Protein AF-0000000080208044 (afdb_homodimer)

Radius of gyration: 37.33 Å; Cα contacts (8 Å, |Δi|>4): 589; chains: 2; bounding box: 78×146×101 Å

Solvent-accessible surface area (backbone atoms only — not comparable to full-atom values): 28536 Å² total; per-residue (Å²): 127,91,90,76,92,88,78,100,81,80,89,82,85,86,73,91,70,80,71,90,74,77,82,79,7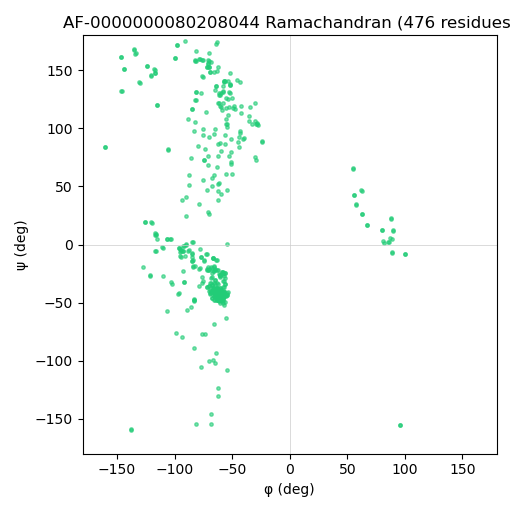9,80,80,80,80,76,83,72,81,69,89,71,79,73,90,68,73,72,93,69,84,81,89,84,73,87,77,77,83,82,80,83,77,72,80,75,75,73,63,77,68,68,78,68,69,75,78,79,72,73,32,39,38,27,63,72,49,54,70,67,41,51,52,47,44,47,53,48,19,61,75,37,55,35,63,48,46,42,55,39,12,42,24,31,53,52,30,76,63,56,57,36,23,56,46,61,54,91,69,62,44,51,21,26,8,44,72,37,38,37,44,70,56,24,43,76,71,75,51,36,37,70,57,45,36,70,39,52,49,61,61,45,46,55,53,52,45,58,67,47,52,86,49,47,81,52,31,86,43,57,62,21,53,46,20,57,70,57,31,52,89,52,43,74,57,56,56,78,39,73,75,28,42,67,84,32,52,57,21,64,78,42,39,32,52,26,81,78,70,73,54,46,31,25,45,45,45,74,37,43,65,36,52,48,37,33,58,54,16,56,32,79,92,24,30,50,134,84,78,79,86,77,80,87,72,74,84,78,78,82,69,85,91,86,69,90,72,78,76,80,79,79,78,78,82,78,82,76,78,74,86,68,71,90,68,77,70,93,78,73,87,88,80,78,86,70,81,82,73,79,77,78,76,72,79,72,77,74,64,78,67,72,79,69,72,75,78,79,71,74,32,38,39,26,64,73,48,52,72,68,41,51,53,47,44,48,54,48,18,60,75,37,54,36,63,49,46,42,56,38,13,43,22,32,53,54,31,73,63,58,57,36,22,53,45,60,55,91,70,63,45,52,20,25,10,43,70,37,38,39,42,70,54,25,43,77,72,75,51,37,37,70,59,45,36,70,38,53,48,61,62,45,46,57,55,52,46,60,68,47,52,88,49,46,81,52,30,88,43,58,61,22,52,45,20,57,72,58,30,51,88,52,44,75,56,56,56,77,39,74,76,31,42,65,83,33,52,57,21,63,77,43,40,34,52,27,79,78,71,74,54,46,30,25,46,46,46,74,38,43,64,37,52,48,37,33,57,54,17,58,32,78,92,25,30,52

InterPro domains:
  IPR008258 Transglycosylase SLT domain 1 [PF01464] (97-146)
  IPR023346 Lysozyme-like domain superfamily [SSF53955] (71-187)

Foldseek 3Di:
DDDDPDDPDDDPDDPDPDDDPPDPPDDPDPDPPCPDDDDPDDDDDDDDDDDDDDDDPPPPPPPPPPPPPPPQDKEQLSVLDDSLQVVLLVVLCVQLVHDSNLLVLQQCVQQVNNQQQQRADPPPQLQGGRNRQGQVRQVVLVHGRVVSNVDGSSVNVVVVSVLCVVVGPQQHDSLQVNCSSVPNVCGPPDQAAFDDFAPDPVCVVVVVLVVVNPRTAGSVSVCVSSVVSSVNSCDPVRID/DPDDPDDPPDDPDPDDDDDDPPDPPDDPDPDPPDPPDDPDDDDDDDDDDDPDPPPPPPVPPPPPPPPPPPPQDKEQLSVLDDSLQVVLLVVLCVQLVHDSNLLVLQQCVQQVNNQQQQRADPPPQLQGGRNRQGQVRQVVLVHGRVVSNVDGSSVNVVVVSVLCVVVRPQQHDSLQVNCSSVPNVCGPPDQAAFDDFAPDPVCVVVVVLVVVNPRTAGSVSVCVSSVVSSVNSCDPVRID

Sequence (480 aa):
MFPQLGYVVKKVSKRLYKFVKFKKRQPLKAVLFSFTSMLKGRQQRLIKKLPFYPQRSHRCIFSPEPFQEPSEHVLAWGQRVSPAFKSKVVEICSELEINPNHLMACMAFETAETFSPSIRNGSGSGATGLIQFMPATAKNLGTSTKHLAMMSAVEQLDYVKAYFWPYRHRMSSLEDVYMAILYPAAIGKSPSHVLFKQGSIAYRQNAGIDRHSKGNITLSDVSYKVRQKLAKGLQPNFMGMFPQLGYVVKKVSKRLYKFVKFKKRQPLKAVLFSFTSMLKGRQQRLIKKLPFYPQRSHRCIFSPEPFQEPSEHVLAWGQRVSPAFKSKVVEICSELEINPNHLMACMAFETAETFSPSIRNGSGSGATGLIQFMPATAKNLGTSTKHLAMMSAVEQLDYVKAYFWPYRHRMSSLEDVYMAILYPAAIGKSPSHVLFKQGSIAYRQNAGIDRHSKGNITLSDVSYKVRQKLAKGLQPNFMG

Organism: Vibrio parahaemolyticus (NCBI:txid670)

Secondary structure (DSSP, 8-state):
---------------------------------------------------------------------------TTGGGS-HHHHHHHHHHHHHHT--HHHHHHHHHHHTTT---TT-B-TTSS--BTTTTB-HHHHHHTTS-HHHHHHS-HHHHHHHHHHHHGGGTT---SHHHHHHHHH-GGGTT--TT-EEEETTSHHHHHTGGG-TT--SEEEHHHHHHHHHHHHHHHTSTTT--/---------------------------------------------------------------------------TTGGGS-HHHHHHHHHHHHHHT--HHHHHHHHHHHTTT---TT-B-TTSS--BTTTTB-HHHHHHTTS-HHHHHHS-HHHHHHHHHHHHGGGTT---SHHHHHHHHH-GGGTT--TT-EEEETTSHHHHHTGGG-TT--SEEEHHHHHHHHHHHHHHHTSTTT--

Structure (mmCIF, N/CA/C/O backbone):
data_AF-0000000080208044-model_v1
#
loop_
_entity.id
_entity.type
_entity.pdbx_description
1 polymer 'Transglycosylase SLT domain-containing protein'
#
loop_
_atom_site.group_PDB
_atom_site.id
_atom_site.type_symbol
_atom_site.label_atom_id
_atom_site.label_alt_id
_atom_site.label_comp_id
_atom_site.label_asym_id
_atom_site.label_entity_id
_atom_site.label_seq_id
_atom_site.pdbx_PDB_ins_code
_atom_site.Cartn_x
_atom_site.Cartn_y
_atom_site.Cartn_z
_atom_site.occupancy
_atom_site.B_iso_or_equiv
_atom_site.auth_seq_id
_atom_site.auth_comp_id
_atom_site.auth_asym_id
_atom_site.auth_atom_id
_atom_site.pdbx_PDB_model_num
ATOM 1 N N . MET A 1 1 ? -9.844 4.105 -52.156 1 18.28 1 MET A N 1
ATOM 2 C CA . MET A 1 1 ? -8.922 3.076 -52.625 1 18.28 1 MET A CA 1
ATOM 3 C C . MET A 1 1 ? -7.672 3.021 -51.75 1 18.28 1 MET A C 1
ATOM 5 O O . MET A 1 1 ? -6.746 2.256 -52.062 1 18.28 1 MET A O 1
ATOM 9 N N . PHE A 1 2 ? -7.066 3.85 -50.812 1 22.62 2 PHE A N 1
ATOM 10 C CA . PHE A 1 2 ? -5.609 3.855 -50.844 1 22.62 2 PHE A CA 1
ATOM 11 C C . PHE A 1 2 ? -5.051 2.518 -50.375 1 22.62 2 PHE A C 1
ATOM 13 O O . PHE A 1 2 ? -5.641 1.857 -49.5 1 22.62 2 PHE A O 1
ATOM 20 N N . PRO A 1 3 ? -3.723 2.055 -50.75 1 19.86 3 PRO A N 1
ATOM 21 C CA . PRO A 1 3 ? -2.916 0.859 -51 1 19.86 3 PRO A CA 1
ATOM 22 C C . PRO A 1 3 ? -2.379 0.225 -49.719 1 19.86 3 PRO A C 1
ATOM 24 O O . PRO A 1 3 ? -2.441 0.837 -48.656 1 19.86 3 PRO A O 1
ATOM 27 N N . GLN A 1 4 ? -1.059 -0.66 -49.75 1 18.59 4 GLN A N 1
ATOM 28 C CA . GLN A 1 4 ? -0.326 -1.906 -49.531 1 18.59 4 GLN A CA 1
ATOM 29 C C . GLN A 1 4 ? 0.737 -1.749 -48.469 1 18.59 4 GLN A C 1
ATOM 31 O O . GLN A 1 4 ? 1.552 -2.65 -48.25 1 18.59 4 GLN A O 1
ATOM 36 N N . LEU A 1 5 ? 1.092 -0.729 -47.625 1 20.19 5 LEU A N 1
ATOM 37 C CA . LEU A 1 5 ? 2.506 -0.633 -47.281 1 20.19 5 LEU A CA 1
ATOM 38 C C . LEU A 1 5 ? 2.994 -1.926 -46.625 1 20.19 5 LEU A C 1
ATOM 40 O O . LEU A 1 5 ? 2.436 -2.377 -45.625 1 20.19 5 LEU A O 1
ATOM 44 N N . GLY A 1 6 ? 4.102 -2.764 -47.125 1 18.61 6 GLY A N 1
ATOM 45 C CA . GLY A 1 6 ? 4.906 -3.969 -47.25 1 18.61 6 GLY A CA 1
ATOM 46 C C . GLY A 1 6 ? 5.668 -4.32 -45.969 1 18.61 6 GLY A C 1
ATOM 47 O O . GLY A 1 6 ? 5.703 -3.535 -45.031 1 18.61 6 GLY A O 1
ATOM 48 N N . TYR A 1 7 ? 7.223 -5.051 -45.906 1 18.08 7 TYR A N 1
ATOM 49 C CA . TYR A 1 7 ? 7.977 -6.293 -45.75 1 18.08 7 TYR A CA 1
ATOM 50 C C . TYR A 1 7 ? 9.023 -6.176 -44.656 1 18.08 7 TYR A C 1
ATOM 52 O O . TYR A 1 7 ? 9.766 -7.125 -44.406 1 18.08 7 TYR A O 1
ATOM 60 N N . VAL A 1 8 ? 9.656 -5.098 -44 1 19.08 8 VAL A N 1
ATOM 61 C CA . VAL A 1 8 ? 11.102 -5.141 -43.812 1 19.08 8 VAL A CA 1
ATOM 62 C C . VAL A 1 8 ? 11.445 -6.125 -42.688 1 19.08 8 VAL A C 1
ATOM 64 O O . VAL A 1 8 ? 11.078 -5.906 -41.531 1 19.08 8 VAL A O 1
ATOM 67 N N . VAL A 1 9 ? 11.797 -7.531 -42.844 1 18.3 9 VAL A N 1
ATOM 68 C CA . VAL A 1 9 ? 12.086 -8.828 -42.25 1 18.3 9 VAL A CA 1
ATOM 69 C C . VAL A 1 9 ? 13.359 -8.734 -41.406 1 18.3 9 VAL A C 1
ATOM 71 O O . VAL A 1 9 ? 13.367 -9.094 -40.219 1 18.3 9 VAL A O 1
ATOM 74 N N . LYS A 1 10 ? 14.773 -9.047 -41.844 1 18.88 10 LYS A N 1
ATOM 75 C CA . LYS A 1 10 ? 15.633 -10.219 -41.719 1 18.88 10 LYS A CA 1
ATOM 76 C C . LYS A 1 10 ? 16.719 -9.992 -40.688 1 18.88 10 LYS A C 1
ATOM 78 O O . LYS A 1 10 ? 17.156 -10.938 -40 1 18.88 10 LYS A O 1
ATOM 83 N N . LYS A 1 11 ? 17.734 -9.016 -40.562 1 19.89 11 LYS A N 1
ATOM 84 C CA . LYS A 1 11 ? 19.172 -9.281 -40.562 1 19.89 11 LYS A CA 1
ATOM 85 C C . LYS A 1 11 ? 19.688 -9.523 -39.156 1 19.89 11 LYS A C 1
ATOM 87 O O . LYS A 1 11 ? 20.016 -8.57 -38.438 1 19.89 11 LYS A O 1
ATOM 92 N N . VAL A 1 12 ? 19.094 -10.258 -38.125 1 18.89 12 VAL A N 1
ATOM 93 C CA . VAL A 1 12 ? 19.641 -10.289 -36.781 1 18.89 12 VAL A CA 1
ATOM 94 C C . VAL A 1 12 ? 20.906 -11.141 -36.75 1 18.89 12 VAL A C 1
ATOM 96 O O . VAL A 1 12 ? 20.859 -12.352 -36.969 1 18.89 12 VAL A O 1
ATOM 99 N N . SER A 1 13 ? 22.219 -10.711 -37.125 1 17.58 13 SER A N 1
ATOM 100 C CA . SER A 1 13 ? 23.516 -11.367 -37.281 1 17.58 13 SER A CA 1
ATOM 101 C C . SER A 1 13 ? 24.016 -11.945 -35.938 1 17.58 13 SER A C 1
ATOM 103 O O . SER A 1 13 ? 23.625 -11.469 -34.875 1 17.58 13 SER A O 1
ATOM 105 N N . LYS A 1 14 ? 24.891 -13.203 -35.875 1 19.66 14 LYS A N 1
ATOM 106 C CA . LYS A 1 14 ? 25.531 -14.359 -35.25 1 19.66 14 LYS A CA 1
ATOM 107 C C . LYS A 1 14 ? 26.75 -13.945 -34.438 1 19.66 14 LYS A C 1
ATOM 109 O O . LYS A 1 14 ? 27.469 -14.789 -33.906 1 19.66 14 LYS A O 1
ATOM 114 N N . ARG A 1 15 ? 27.328 -12.758 -34.281 1 19.28 15 ARG A N 1
ATOM 115 C CA . ARG A 1 15 ? 28.781 -12.703 -34.156 1 19.28 15 ARG A CA 1
ATOM 116 C C . ARG A 1 15 ? 29.203 -13.086 -32.719 1 19.28 15 ARG A C 1
ATOM 118 O O . ARG A 1 15 ? 30.375 -13.398 -32.5 1 19.28 15 ARG A O 1
ATOM 125 N N . LEU A 1 16 ? 28.625 -12.844 -31.5 1 18.73 16 LEU A N 1
ATOM 126 C CA . LEU A 1 16 ? 29.547 -12.492 -30.438 1 18.73 16 LEU A CA 1
ATOM 127 C C . LEU A 1 16 ? 30.078 -13.742 -29.75 1 18.73 16 LEU A C 1
ATOM 129 O O . LEU A 1 16 ? 29.406 -14.336 -28.906 1 18.73 16 LEU A O 1
ATOM 133 N N . TYR A 1 17 ? 30.766 -14.719 -30.375 1 17.59 17 TYR A N 1
ATOM 134 C CA . TYR A 1 17 ? 31.234 -16.016 -29.875 1 17.59 17 TYR A CA 1
ATOM 135 C C . TYR A 1 17 ? 32.312 -15.836 -28.828 1 17.59 17 TYR A C 1
ATOM 137 O O . TYR A 1 17 ? 32.719 -16.797 -28.172 1 17.59 17 TYR A O 1
ATOM 145 N N . LYS A 1 18 ? 33.062 -14.688 -28.812 1 18.62 18 LYS A N 1
ATOM 146 C CA . LYS A 1 18 ? 34.5 -15.023 -28.656 1 18.62 18 LYS A CA 1
ATOM 147 C C . LYS A 1 18 ? 34.75 -15.727 -27.328 1 18.62 18 LYS A C 1
ATOM 149 O O . LYS A 1 18 ? 35.344 -16.812 -27.312 1 18.62 18 LYS A O 1
ATOM 154 N N . PHE A 1 19 ? 35.688 -15.227 -26.375 1 19.45 19 PHE A N 1
ATOM 155 C CA . PHE A 1 19 ? 37.094 -15.555 -26.031 1 19.45 19 PHE A CA 1
ATOM 156 C C . PHE A 1 19 ? 37.156 -16.219 -24.656 1 19.45 19 PHE A C 1
ATOM 158 O O . PHE A 1 19 ? 38.125 -16.875 -24.328 1 19.45 19 PHE A O 1
ATOM 165 N N . VAL A 1 20 ? 36.219 -16 -23.656 1 20.42 20 VAL A N 1
ATOM 166 C CA . VAL A 1 20 ? 36.969 -15.891 -22.406 1 20.42 20 VAL A CA 1
ATOM 167 C C . VAL A 1 20 ? 37.344 -17.281 -21.891 1 20.42 20 VAL A C 1
ATOM 169 O O . VAL A 1 20 ? 36.469 -18.078 -21.578 1 20.42 20 VAL A O 1
ATOM 172 N N . LYS A 1 21 ? 38.438 -17.828 -22.375 1 22.73 21 LYS A N 1
ATOM 173 C CA . LYS A 1 21 ? 39.031 -19.125 -22.078 1 22.73 21 LYS A CA 1
ATOM 174 C C . LYS A 1 21 ? 39.438 -19.219 -20.609 1 22.73 21 LYS A C 1
ATOM 176 O O . LYS A 1 21 ? 40.281 -18.453 -20.141 1 22.73 21 LYS A O 1
ATOM 181 N N . PHE A 1 22 ? 38.469 -19.406 -19.719 1 18.97 22 PHE A N 1
ATOM 182 C CA . PHE A 1 22 ? 38.781 -19.5 -18.297 1 18.97 22 PHE A CA 1
ATOM 183 C C . PHE A 1 22 ? 39.75 -20.656 -18.031 1 18.97 22 PHE A C 1
ATOM 185 O O . PHE A 1 22 ? 39.594 -21.734 -18.625 1 18.97 22 PHE A O 1
ATOM 192 N N . LYS A 1 23 ? 40.938 -20.266 -17.562 1 20.69 23 LYS A N 1
ATOM 193 C CA . LYS A 1 23 ? 42.125 -21.016 -17.172 1 20.69 23 LYS A CA 1
ATOM 194 C C . LYS A 1 23 ? 41.75 -22.094 -16.156 1 20.69 23 LYS A C 1
ATOM 196 O O . LYS A 1 23 ? 41.125 -21.828 -15.141 1 20.69 23 LYS A O 1
ATOM 201 N N . LYS A 1 24 ? 41.938 -23.438 -16.438 1 18.94 24 LYS A N 1
ATOM 202 C CA . LYS A 1 24 ? 41.719 -24.781 -15.914 1 18.94 24 LYS A CA 1
ATOM 203 C C . LYS A 1 24 ? 42.469 -25 -14.609 1 18.94 24 LYS A C 1
ATOM 205 O O . LYS A 1 24 ? 43.688 -25.125 -14.617 1 18.94 24 LYS A O 1
ATOM 210 N N . ARG A 1 25 ? 42.281 -24.109 -13.656 1 23.55 25 ARG A N 1
ATOM 211 C CA . ARG A 1 25 ? 43.188 -24.359 -12.539 1 23.55 25 ARG A CA 1
ATOM 212 C C . ARG A 1 25 ? 43.062 -25.812 -12.062 1 23.55 25 ARG A C 1
ATOM 214 O O . ARG A 1 25 ? 42 -26.422 -12.141 1 23.55 25 ARG A O 1
ATOM 221 N N . GLN A 1 26 ? 44.219 -26.5 -11.688 1 19.8 26 GLN A N 1
ATOM 222 C CA . GLN A 1 26 ? 44.844 -27.797 -11.453 1 19.8 26 GLN A CA 1
ATOM 223 C C . GLN A 1 26 ? 44.188 -28.516 -10.281 1 19.8 26 GLN A C 1
ATOM 225 O O . GLN A 1 26 ? 43.75 -27.875 -9.32 1 19.8 26 GLN A O 1
ATOM 230 N N . PRO A 1 27 ? 43.844 -29.828 -10.398 1 20.45 27 PRO A N 1
ATOM 231 C CA . PRO A 1 27 ? 43.094 -30.922 -9.75 1 20.45 27 PRO A CA 1
ATOM 232 C C . PRO A 1 27 ? 43.719 -31.359 -8.43 1 20.45 27 PRO A C 1
ATOM 234 O O . PRO A 1 27 ? 44.875 -31.797 -8.406 1 20.45 27 PRO A O 1
ATOM 237 N N . LEU A 1 28 ? 43.875 -30.438 -7.473 1 20.84 28 LEU A N 1
ATOM 238 C CA . LEU A 1 28 ? 44.719 -30.953 -6.379 1 20.84 28 LEU A CA 1
ATOM 239 C C . LEU A 1 28 ? 44.219 -32.312 -5.91 1 20.84 28 LEU A C 1
ATOM 241 O O . LEU A 1 28 ? 43 -32.531 -5.773 1 20.84 28 LEU A O 1
ATOM 245 N N . LYS A 1 29 ? 45.062 -33.281 -5.887 1 22.48 29 LYS A N 1
ATOM 246 C CA . LYS A 1 29 ? 45.219 -34.719 -5.699 1 22.48 29 LYS A CA 1
ATOM 247 C C . LYS A 1 29 ? 44.75 -35.156 -4.305 1 22.48 29 LYS A C 1
ATOM 249 O O . LYS A 1 29 ? 45.281 -34.656 -3.303 1 22.48 29 LYS A O 1
ATOM 254 N N . ALA A 1 30 ? 43.469 -35.312 -4.121 1 19.47 30 ALA A N 1
ATOM 255 C CA . ALA A 1 30 ? 42.844 -35.781 -2.877 1 19.47 30 ALA A CA 1
ATOM 256 C C . ALA A 1 30 ? 43.438 -37.125 -2.459 1 19.47 30 ALA A C 1
ATOM 258 O O . ALA A 1 30 ? 43.594 -38.031 -3.289 1 19.47 30 ALA A O 1
ATOM 259 N N . VAL A 1 31 ? 44.219 -37.094 -1.413 1 19.62 31 VAL A N 1
ATOM 260 C CA . VAL A 1 31 ? 44.969 -38.125 -0.691 1 19.62 31 VAL A CA 1
ATOM 261 C C . VAL A 1 31 ? 44 -39.25 -0.29 1 19.62 31 VAL A C 1
ATOM 263 O O . VAL A 1 31 ? 43 -39 0.375 1 19.62 31 VAL A O 1
ATOM 266 N N . LEU A 1 32 ? 43.938 -40.344 -0.937 1 20.31 32 LEU A N 1
ATOM 267 C CA . LEU A 1 32 ? 43.281 -41.656 -1.053 1 20.31 32 LEU A CA 1
ATOM 268 C C . LEU A 1 32 ? 43.469 -42.469 0.228 1 20.31 32 LEU A C 1
ATOM 270 O O . LEU A 1 32 ? 43.562 -43.688 0.182 1 20.31 32 LEU A O 1
ATOM 274 N N . PHE A 1 33 ? 43.312 -41.844 1.405 1 19.41 33 PHE A N 1
ATOM 275 C CA . PHE A 1 33 ? 43.844 -42.719 2.445 1 19.41 33 PHE A CA 1
ATOM 276 C C . PHE A 1 33 ? 43.062 -44.031 2.465 1 19.41 33 PHE A C 1
ATOM 278 O O . PHE A 1 33 ? 41.844 -44.062 2.268 1 19.41 33 PHE A O 1
ATOM 285 N N . SER A 1 34 ? 43.688 -45.219 2.463 1 19.31 34 SER A N 1
ATOM 286 C CA . SER A 1 34 ? 43.688 -46.656 2.303 1 19.31 34 SER A CA 1
ATOM 287 C C . SER A 1 34 ? 42.938 -47.344 3.445 1 19.31 34 SER A C 1
ATOM 289 O O . SER A 1 34 ? 43.094 -48.531 3.658 1 19.31 34 SER A O 1
ATOM 291 N N . PHE A 1 35 ? 41.969 -46.719 4.133 1 20.14 35 PHE A N 1
ATOM 292 C CA . PHE A 1 35 ? 41.812 -47.469 5.375 1 20.14 35 PHE A CA 1
ATOM 293 C C . PHE A 1 35 ? 41.188 -48.844 5.105 1 20.14 35 PHE A C 1
ATOM 295 O O . PHE A 1 35 ? 40.062 -48.969 4.66 1 20.14 35 PHE A O 1
ATOM 302 N N . THR A 1 36 ? 41.938 -49.875 4.902 1 17.17 36 THR A N 1
ATOM 303 C CA . THR A 1 36 ? 41.844 -51.281 4.496 1 17.17 36 THR A CA 1
ATOM 304 C C . THR A 1 36 ? 40.875 -52.031 5.395 1 17.17 36 THR A C 1
ATOM 306 O O . THR A 1 36 ? 40.062 -52.844 4.91 1 17.17 36 THR A O 1
ATOM 309 N N . SER A 1 37 ? 41.219 -52.125 6.738 1 16.94 37 SER A N 1
ATOM 310 C CA . SER A 1 37 ? 41.469 -53.5 7.152 1 16.94 37 SER A CA 1
ATOM 311 C C . SER A 1 37 ? 40.156 -54.281 7.266 1 16.94 37 SER A C 1
ATOM 313 O O . SER A 1 37 ? 40.031 -55.375 6.719 1 16.94 37 SER A O 1
ATOM 315 N N . MET A 1 38 ? 39.344 -54.031 8.445 1 17.27 38 MET A N 1
ATOM 316 C CA . MET A 1 38 ? 39.281 -55.188 9.344 1 17.27 38 MET A CA 1
ATOM 317 C C . MET A 1 38 ? 38.125 -56.094 8.969 1 17.27 38 MET A C 1
ATOM 319 O O . MET A 1 38 ? 38.25 -57.312 9.008 1 17.27 38 MET A O 1
ATOM 323 N N . LEU A 1 39 ? 36.875 -55.594 8.914 1 19.06 39 LEU A N 1
ATOM 324 C CA . LEU A 1 39 ? 35.938 -56.406 9.695 1 19.06 39 LEU A CA 1
ATOM 325 C C . LEU A 1 39 ? 35.406 -57.562 8.875 1 19.06 39 LEU A C 1
ATOM 327 O O . LEU A 1 39 ? 34.656 -57.375 7.922 1 19.06 39 LEU A O 1
ATOM 331 N N . LYS A 1 40 ? 36.25 -58.438 8.742 1 19.94 40 LYS A N 1
ATOM 332 C CA . LYS A 1 40 ? 36 -59.625 7.941 1 19.94 40 LYS A CA 1
ATOM 333 C C . LYS A 1 40 ? 34.781 -60.406 8.469 1 19.94 40 LYS A C 1
ATOM 335 O O . LYS A 1 40 ? 34.219 -61.25 7.766 1 19.94 40 LYS A O 1
ATOM 340 N N . GLY A 1 41 ? 34.438 -60.25 9.727 1 17.3 41 GLY A N 1
ATOM 341 C CA . GLY A 1 41 ? 34.281 -61.594 10.211 1 17.3 41 GLY A CA 1
ATOM 342 C C . GLY A 1 41 ? 33.094 -62.344 9.57 1 17.3 41 GLY A C 1
ATOM 343 O O . GLY A 1 41 ? 33.281 -63.406 8.992 1 17.3 41 GLY A O 1
ATOM 344 N N . ARG A 1 42 ? 31.969 -62.344 10.398 1 17.75 42 ARG A N 1
ATOM 345 C CA . ARG A 1 42 ? 31.453 -63.656 10.852 1 17.75 42 ARG A CA 1
ATOM 346 C C . ARG A 1 42 ? 30.5 -64.25 9.828 1 17.75 42 ARG A C 1
ATOM 348 O O . ARG A 1 42 ? 30.484 -65.438 9.641 1 17.75 42 ARG A O 1
ATOM 355 N N . GLN A 1 43 ? 29.422 -63.531 9.375 1 18.5 43 GLN A N 1
ATOM 356 C CA . GLN A 1 43 ? 28.188 -64.25 9.648 1 18.5 43 GLN A CA 1
ATOM 357 C C . GLN A 1 43 ? 27.906 -65.312 8.586 1 18.5 43 GLN A C 1
ATOM 359 O O . GLN A 1 43 ? 27.859 -65 7.395 1 18.5 43 GLN A O 1
ATOM 364 N N . GLN A 1 44 ? 28.109 -66.438 8.938 1 16.66 44 GLN A N 1
ATOM 365 C CA . GLN A 1 44 ? 28.094 -67.75 8.336 1 16.66 44 GLN A CA 1
ATOM 366 C C . GLN A 1 44 ? 26.734 -68.062 7.738 1 16.66 44 GLN A C 1
ATOM 368 O O . GLN A 1 44 ? 26.625 -68.812 6.777 1 16.66 44 GLN A O 1
ATOM 373 N N . ARG A 1 45 ? 25.609 -67.812 8.57 1 18.09 45 ARG A N 1
ATOM 374 C CA . ARG A 1 45 ? 24.844 -69.062 8.781 1 18.09 45 ARG A CA 1
ATOM 375 C C . ARG A 1 45 ? 24.172 -69.5 7.484 1 18.09 45 ARG A C 1
ATOM 377 O O . ARG A 1 45 ? 24.016 -68.688 6.551 1 18.09 45 ARG A O 1
ATOM 384 N N . LEU A 1 46 ? 23.078 -70.25 7.648 1 18.11 46 LEU A N 1
ATOM 385 C CA . LEU A 1 46 ? 22.594 -71.562 7.234 1 18.11 46 LEU A CA 1
ATOM 386 C C . LEU A 1 46 ? 21.766 -71.438 5.953 1 18.11 46 LEU A C 1
ATOM 388 O O . LEU A 1 46 ? 22 -72.188 5 1 18.11 46 LEU A O 1
ATOM 392 N N . ILE A 1 47 ? 20.391 -71 5.961 1 21.56 47 ILE A N 1
ATOM 393 C CA . ILE A 1 47 ? 19.406 -72.062 5.895 1 21.56 47 ILE A CA 1
ATOM 394 C C . ILE A 1 47 ? 19.031 -72.375 4.441 1 21.56 47 ILE A C 1
ATOM 396 O O . ILE A 1 47 ? 19.078 -71.438 3.607 1 21.56 47 ILE A O 1
ATOM 400 N N . LYS A 1 48 ? 18.203 -73.438 4.395 1 19.56 48 LYS A N 1
ATOM 401 C CA . LYS A 1 48 ? 17.891 -74.625 3.607 1 19.56 48 LYS A CA 1
ATOM 402 C C . LYS A 1 48 ? 17.094 -74.25 2.355 1 19.56 48 LYS A C 1
ATOM 404 O O . LYS A 1 48 ? 17.469 -74.688 1.244 1 19.56 48 LYS A O 1
ATOM 409 N N . LYS A 1 49 ? 15.742 -74.625 2.559 1 21.59 49 LYS A N 1
ATOM 410 C CA . LYS A 1 49 ? 15.102 -75.688 1.771 1 21.59 49 LYS A CA 1
ATOM 411 C C . LYS A 1 49 ? 14.43 -75.125 0.528 1 21.59 49 LYS A C 1
ATOM 413 O O . LYS A 1 49 ? 13.859 -75.875 -0.275 1 21.59 49 LYS A O 1
ATOM 418 N N . LEU A 1 50 ? 14.234 -73.812 0.247 1 21.95 50 LEU A N 1
ATOM 419 C CA . LEU A 1 50 ? 12.906 -73.812 -0.348 1 21.95 50 LEU A CA 1
ATOM 420 C C . LEU A 1 50 ? 12.938 -74.312 -1.79 1 21.95 50 LEU A C 1
ATOM 422 O O . LEU A 1 50 ? 13.781 -73.875 -2.58 1 21.95 50 LEU A O 1
ATOM 426 N N . PRO A 1 51 ? 11.953 -75.312 -1.986 1 23.02 51 PRO A N 1
ATOM 427 C CA . PRO A 1 51 ? 11.859 -76.125 -3.205 1 23.02 51 PRO A CA 1
ATOM 428 C C . PRO A 1 51 ? 11.547 -75.25 -4.445 1 23.02 51 PRO A C 1
ATOM 430 O O . PRO A 1 51 ? 11.031 -74.188 -4.328 1 23.02 51 PRO A O 1
ATOM 433 N N . PHE A 1 52 ? 11.586 -75.938 -5.516 1 22.34 52 PHE A N 1
ATOM 434 C CA . PHE A 1 52 ? 11.781 -75.75 -6.949 1 22.34 52 PHE A CA 1
ATOM 435 C C . PHE A 1 52 ? 10.453 -75.5 -7.645 1 22.34 52 PHE A C 1
ATOM 437 O O . PHE A 1 52 ? 10.414 -75.25 -8.852 1 22.34 52 PHE A O 1
ATOM 444 N N . TYR A 1 53 ? 9.344 -75 -7.066 1 23.28 53 TYR A N 1
ATOM 445 C CA . TYR A 1 53 ? 8.203 -75.438 -7.855 1 23.28 53 TYR A CA 1
ATOM 446 C C . TYR A 1 53 ? 8.227 -74.812 -9.25 1 23.28 53 TYR A C 1
ATOM 448 O O . TYR A 1 53 ? 8.609 -73.688 -9.406 1 23.28 53 TYR A O 1
ATOM 456 N N . PRO A 1 54 ? 7.637 -75.75 -10.148 1 23.7 54 PRO A N 1
ATOM 457 C CA . PRO A 1 54 ? 7.754 -75.75 -11.609 1 23.7 54 PRO A CA 1
ATOM 458 C C . PRO A 1 54 ? 7.125 -74.562 -12.281 1 23.7 54 PRO A C 1
ATOM 460 O O . PRO A 1 54 ? 7.84 -73.688 -12.781 1 23.7 54 PRO A O 1
ATOM 463 N N . GLN A 1 55 ? 5.953 -74.75 -12.844 1 23.8 55 GLN A N 1
ATOM 464 C CA . GLN A 1 55 ? 5.703 -74.75 -14.281 1 23.8 55 GLN A CA 1
ATOM 465 C C . GLN A 1 55 ? 5.16 -73.438 -14.797 1 23.8 55 GLN A C 1
ATOM 467 O O . GLN A 1 55 ? 5.547 -73 -15.875 1 23.8 55 GLN A O 1
ATOM 472 N N . ARG A 1 56 ? 3.795 -73.125 -14.555 1 24.86 56 ARG A N 1
ATOM 473 C CA . ARG A 1 56 ? 2.691 -72.875 -15.477 1 24.86 56 ARG A CA 1
ATOM 474 C C . ARG A 1 56 ? 2.834 -71.5 -16.172 1 24.86 56 ARG A C 1
ATOM 476 O O . ARG A 1 56 ? 3.043 -70.5 -15.516 1 24.86 56 ARG A O 1
ATOM 483 N N . SER A 1 57 ? 3.031 -71.562 -17.438 1 24.28 57 SER A N 1
ATOM 484 C CA . SER A 1 57 ? 3.189 -70.5 -18.391 1 24.28 57 SER A CA 1
ATOM 485 C C . SER A 1 57 ? 1.924 -69.625 -18.484 1 24.28 57 SER A C 1
ATOM 487 O O . SER A 1 57 ? 0.943 -70.062 -19.109 1 24.28 57 SER A O 1
ATOM 489 N N . HIS A 1 58 ? 1.222 -69.312 -17.531 1 26.69 58 HIS A N 1
ATOM 490 C CA . HIS A 1 58 ? 0.025 -68.562 -17.891 1 26.69 58 HIS A CA 1
ATOM 491 C C . HIS A 1 58 ? 0.377 -67.312 -18.719 1 26.69 58 HIS A C 1
ATOM 493 O O . HIS A 1 58 ? 1.222 -66.5 -18.312 1 26.69 58 HIS A O 1
ATOM 499 N N . ARG A 1 59 ? 0.118 -67.438 -20.016 1 26.89 59 ARG A N 1
ATOM 500 C CA . ARG A 1 59 ? 0.154 -66.312 -20.969 1 26.89 59 ARG A CA 1
ATOM 501 C C . ARG A 1 59 ? -0.735 -65.125 -20.484 1 26.89 59 ARG A C 1
ATOM 503 O O . ARG A 1 59 ? -1.959 -65.312 -20.438 1 26.89 59 ARG A O 1
ATOM 510 N N . CYS A 1 60 ? -0.395 -64.375 -19.594 1 25.36 60 CYS A N 1
ATOM 511 C CA . CYS A 1 60 ? -1.122 -63.156 -19.203 1 25.36 60 CYS A CA 1
ATOM 512 C C . CYS A 1 60 ? -1.397 -62.281 -20.422 1 25.36 60 CYS A C 1
ATOM 514 O O . CYS A 1 60 ? -0.467 -61.812 -21.078 1 25.36 60 CYS A O 1
ATOM 516 N N . ILE A 1 61 ? -2.389 -62.625 -21.156 1 30.73 61 ILE A N 1
ATOM 517 C CA . ILE A 1 61 ? -2.91 -61.656 -22.141 1 30.73 61 ILE A CA 1
ATOM 518 C C . ILE A 1 61 ? -3.008 -60.281 -21.516 1 30.73 61 ILE A C 1
ATOM 520 O O . ILE A 1 61 ? -3.721 -60.094 -20.516 1 30.73 61 ILE A O 1
ATOM 524 N N . PHE A 1 62 ? -2.051 -59.469 -21.609 1 28.38 62 PHE A N 1
ATOM 525 C CA . PHE A 1 62 ? -2.039 -58.031 -21.266 1 28.38 62 PHE A CA 1
ATOM 526 C C . PHE A 1 62 ? -3.205 -57.312 -21.906 1 28.38 62 PHE A C 1
ATOM 528 O O . PHE A 1 62 ? -3.236 -57.156 -23.141 1 28.38 62 PHE A O 1
ATOM 535 N N . SER A 1 63 ? -4.445 -57.688 -21.594 1 35.22 63 SER A N 1
ATOM 536 C CA . SER A 1 63 ? -5.418 -56.688 -22.062 1 35.22 63 SER A CA 1
ATOM 537 C C . SER A 1 63 ? -4.934 -55.281 -21.797 1 35.22 63 SER A C 1
ATOM 539 O O . SER A 1 63 ? -4.352 -55 -20.75 1 35.22 63 SER A O 1
ATOM 541 N N . PRO A 1 64 ? -4.754 -54.469 -22.844 1 34.59 64 PRO A N 1
ATOM 542 C CA . PRO A 1 64 ? -4.355 -53.094 -22.547 1 34.59 64 PRO A CA 1
ATOM 543 C C . PRO A 1 64 ? -5.145 -52.5 -21.375 1 34.59 64 PRO A C 1
ATOM 545 O O . PRO A 1 64 ? -6.363 -52.688 -21.297 1 34.59 64 PRO A O 1
ATOM 548 N N . GLU A 1 65 ? -4.621 -52.5 -20.203 1 37.16 65 GLU A N 1
ATOM 549 C CA . GLU A 1 65 ? -5.242 -51.75 -19.109 1 37.16 65 GLU A CA 1
ATOM 550 C C . GLU A 1 65 ? -5.871 -50.438 -19.625 1 37.16 65 GLU A C 1
ATOM 552 O O . GLU A 1 65 ? -5.293 -49.75 -20.469 1 37.16 65 GLU A O 1
ATOM 557 N N . PRO A 1 66 ? -7.195 -50.438 -19.688 1 37.31 66 PRO A N 1
ATOM 558 C CA . PRO A 1 66 ? -7.762 -49.125 -20.062 1 37.31 66 PRO A CA 1
ATOM 559 C C . PRO A 1 66 ? -6.91 -47.938 -19.609 1 37.31 66 PRO A C 1
ATOM 561 O O . PRO A 1 66 ? -6.188 -48.062 -18.609 1 37.31 66 PRO A O 1
ATOM 564 N N . PHE A 1 67 ? -6.473 -47.094 -20.5 1 36.59 67 PHE A N 1
ATOM 565 C CA . PHE A 1 67 ? -5.93 -45.812 -20.141 1 36.59 67 PHE A CA 1
ATOM 566 C C . PHE A 1 67 ? -6.574 -45.281 -18.859 1 36.59 67 PHE A C 1
ATOM 568 O O . PHE A 1 67 ? -7.793 -45.094 -18.797 1 36.59 67 PHE A O 1
ATOM 575 N N . GLN A 1 68 ? -6.211 -45.812 -17.672 1 37.44 68 GLN A N 1
ATOM 576 C CA . GLN A 1 68 ? -6.699 -45.156 -16.469 1 37.44 68 GLN A CA 1
ATOM 577 C C . GLN A 1 68 ? -6.91 -43.688 -16.703 1 37.44 68 GLN A C 1
ATOM 579 O O . GLN A 1 68 ? -6.062 -43 -17.297 1 37.44 68 GLN A O 1
ATOM 584 N N . GLU A 1 69 ? -8.047 -43.219 -16.859 1 42.72 69 GLU A N 1
ATOM 585 C CA . GLU A 1 69 ? -8.344 -41.781 -16.844 1 42.72 69 GLU A CA 1
ATOM 586 C C . GLU A 1 69 ? -7.348 -41.031 -15.969 1 42.72 69 GLU A C 1
ATOM 588 O O . GLU A 1 69 ? -7.004 -41.469 -14.875 1 42.72 69 GLU A O 1
ATOM 593 N N . PRO A 1 70 ? -6.34 -40.281 -16.469 1 44.84 70 PRO A N 1
ATOM 594 C CA . PRO A 1 70 ? -5.41 -39.562 -15.602 1 44.84 70 PRO A CA 1
ATOM 595 C C . PRO A 1 70 ? -6.023 -39.188 -14.25 1 44.84 70 PRO A C 1
ATOM 597 O O . PRO A 1 70 ? -7.199 -38.812 -14.195 1 44.84 70 PRO A O 1
ATOM 600 N N . SER A 1 71 ? -5.816 -39.781 -13.148 1 49 71 SER A N 1
ATOM 601 C CA . SER A 1 71 ? -6.203 -39.438 -11.781 1 49 71 SER A CA 1
ATOM 602 C C . SER A 1 71 ? -6.434 -37.938 -11.641 1 49 71 SER A C 1
ATOM 604 O O . SER A 1 71 ? -5.543 -37.125 -11.938 1 49 71 SER A O 1
ATOM 606 N N . GLU A 1 72 ? -7.621 -37.438 -11.883 1 67.62 72 GLU A N 1
ATOM 607 C CA . GLU A 1 72 ? -8.031 -36.031 -11.727 1 67.62 72 GLU A CA 1
ATOM 608 C C . GLU A 1 72 ? -7.43 -35.406 -10.469 1 67.62 72 GLU A C 1
ATOM 610 O O . GLU A 1 72 ? -7.629 -35.938 -9.367 1 67.62 72 GLU A O 1
ATOM 615 N N . HIS A 1 73 ? -6.285 -34.781 -10.516 1 85.75 73 HIS A N 1
ATOM 616 C CA . HIS A 1 73 ? -5.633 -34.125 -9.383 1 85.75 73 HIS A CA 1
ATOM 617 C C . HIS A 1 73 ? -6.602 -33.219 -8.648 1 85.75 73 HIS A C 1
ATOM 619 O O . HIS A 1 73 ? -7.328 -32.438 -9.273 1 85.75 73 HIS A O 1
ATOM 625 N N . VAL A 1 74 ? -6.836 -33.562 -7.383 1 94.62 74 VAL A N 1
ATOM 626 C CA . VAL A 1 74 ? -7.652 -32.688 -6.531 1 94.62 74 VAL A CA 1
ATOM 627 C C . VAL A 1 74 ? -6.785 -31.594 -5.922 1 94.62 74 VAL A C 1
ATOM 629 O O . VAL A 1 74 ? -5.812 -31.891 -5.219 1 94.62 74 VAL A O 1
ATOM 632 N N . LEU A 1 75 ? -7.117 -30.375 -6.289 1 98.19 75 LEU A N 1
ATOM 633 C CA . LEU A 1 75 ? -6.34 -29.234 -5.836 1 98.19 75 LEU A CA 1
ATOM 634 C C . LEU A 1 75 ? -7.227 -28.219 -5.121 1 98.19 75 LEU A C 1
ATOM 636 O O . LEU A 1 75 ? -8.43 -28.156 -5.379 1 98.19 75 LEU A O 1
ATOM 640 N N . ALA A 1 76 ? -6.582 -27.406 -4.168 1 98.69 76 ALA A N 1
ATOM 641 C CA . ALA A 1 76 ? -7.246 -26.188 -3.727 1 98.69 76 ALA A CA 1
ATOM 642 C C . ALA A 1 76 ? -7.664 -25.328 -4.918 1 98.69 76 ALA A C 1
ATOM 644 O O . ALA A 1 76 ? -6.875 -25.109 -5.84 1 98.69 76 ALA A O 1
ATOM 645 N N . TRP A 1 77 ? -8.945 -24.891 -4.879 1 98.69 77 TRP A N 1
ATOM 646 C CA . TRP A 1 77 ? -9.516 -24.031 -5.914 1 98.69 77 TRP A CA 1
ATOM 647 C C . TRP A 1 77 ? -9.625 -24.781 -7.238 1 98.69 77 TRP A C 1
ATOM 649 O O . TRP A 1 77 ? -9.773 -24.172 -8.297 1 98.69 77 TRP A O 1
ATOM 659 N N . GLY A 1 78 ? -9.539 -26.047 -7.199 1 98.38 78 GLY A N 1
ATOM 660 C CA . GLY A 1 78 ? -9.602 -26.844 -8.422 1 98.38 78 GLY A CA 1
ATOM 661 C C . GLY A 1 78 ? -10.906 -26.672 -9.172 1 98.38 78 GLY A C 1
ATOM 662 O O . GLY A 1 78 ? -10.945 -26.797 -10.398 1 98.38 78 GLY A O 1
ATOM 663 N N . GLN A 1 79 ? -11.961 -26.328 -8.477 1 97.5 79 GLN A N 1
ATOM 664 C CA . GLN A 1 79 ? -13.273 -26.172 -9.094 1 97.5 79 GLN A CA 1
ATOM 665 C C . GLN A 1 79 ? -13.375 -24.859 -9.859 1 97.5 79 GLN A C 1
ATOM 667 O O . GLN A 1 79 ? -14.305 -24.656 -10.641 1 97.5 79 GLN A O 1
ATOM 672 N N . ARG A 1 80 ? -12.414 -24 -9.672 1 97.62 80 ARG A N 1
ATOM 673 C CA . ARG A 1 80 ? -12.43 -22.688 -10.305 1 97.62 80 ARG A CA 1
ATOM 674 C C . ARG A 1 80 ? -11.695 -22.703 -11.633 1 97.62 80 ARG A C 1
ATOM 676 O O . ARG A 1 80 ? -11.688 -21.703 -12.367 1 97.62 80 ARG A O 1
ATOM 683 N N . VAL A 1 81 ? -11.07 -23.875 -11.914 1 98.19 81 VAL A N 1
ATOM 684 C CA . VAL A 1 81 ? -10.211 -23.906 -13.094 1 98.19 81 VAL A CA 1
ATOM 685 C C . VAL A 1 81 ? -10.477 -25.172 -13.898 1 98.19 81 VAL A C 1
ATOM 687 O O . VAL A 1 81 ? -11.125 -26.109 -13.398 1 98.19 81 VAL A O 1
ATOM 690 N N . SER A 1 82 ? -9.984 -25.266 -15.109 1 97.31 82 SER A N 1
ATOM 691 C CA . SER A 1 82 ? -10.203 -26.391 -16 1 97.31 82 SER A CA 1
ATOM 692 C C . SER A 1 82 ? -9.312 -27.578 -15.625 1 97.31 82 SER A C 1
ATOM 694 O O . SER A 1 82 ? -8.297 -27.406 -14.945 1 97.31 82 SER A O 1
ATOM 696 N N . PRO A 1 83 ? -9.648 -28.719 -16.031 1 97.25 83 PRO A N 1
ATOM 697 C CA . PRO A 1 83 ? -8.781 -29.875 -15.812 1 97.25 83 PRO A CA 1
ATOM 698 C C . PRO A 1 83 ? -7.391 -29.688 -16.422 1 97.25 83 PRO A C 1
ATOM 700 O O . PRO A 1 83 ? -6.395 -30.109 -15.82 1 97.25 83 PRO A O 1
ATOM 703 N N . ALA A 1 84 ? -7.348 -29.047 -17.547 1 97.88 84 ALA A N 1
ATOM 704 C CA . ALA A 1 84 ? -6.055 -28.781 -18.172 1 97.88 84 ALA A CA 1
ATOM 705 C C . ALA A 1 84 ? -5.195 -27.875 -17.312 1 97.88 84 ALA A C 1
ATOM 707 O O . ALA A 1 84 ? -3.98 -28.062 -17.203 1 97.88 84 ALA A O 1
ATOM 708 N N . PHE A 1 85 ? -5.805 -26.875 -16.781 1 98.56 85 PHE A N 1
ATOM 709 C CA . PHE A 1 85 ? -5.113 -25.969 -15.867 1 98.56 85 PHE A CA 1
ATOM 710 C C . PHE A 1 85 ? -4.547 -26.734 -14.672 1 98.56 85 PHE A C 1
ATOM 712 O O . PHE A 1 85 ? -3.371 -26.578 -14.336 1 98.56 85 PHE A O 1
ATOM 719 N N . LYS A 1 86 ? -5.328 -27.562 -14.094 1 98.38 86 LYS A N 1
ATOM 720 C CA . LYS A 1 86 ? -4.898 -28.344 -12.938 1 98.38 86 LYS A CA 1
ATOM 721 C C . LYS A 1 86 ? -3.719 -29.234 -13.281 1 98.38 86 LYS A C 1
ATOM 723 O O . LYS A 1 86 ? -2.734 -29.297 -12.539 1 98.38 86 LYS A O 1
ATOM 728 N N . SER A 1 87 ? -3.906 -29.938 -14.344 1 97.94 87 SER A N 1
ATOM 729 C CA . SER A 1 87 ? -2.846 -30.844 -14.773 1 97.94 87 SER A CA 1
ATOM 730 C C . SER A 1 87 ? -1.533 -30.094 -14.984 1 97.94 87 SER A C 1
ATOM 732 O O . SER A 1 87 ? -0.472 -30.562 -14.562 1 97.94 87 SER A O 1
ATOM 734 N N . LYS A 1 88 ? -1.651 -29 -15.562 1 98.38 88 LYS A N 1
ATOM 735 C CA . LYS A 1 88 ? -0.458 -28.203 -15.836 1 98.38 88 LYS A CA 1
ATOM 736 C C . LYS A 1 88 ? 0.157 -27.672 -14.547 1 98.38 88 LYS A C 1
ATOM 738 O O . LYS A 1 88 ? 1.381 -27.656 -14.398 1 98.38 88 LYS A O 1
ATOM 743 N N . VAL A 1 89 ? -0.634 -27.219 -13.617 1 98.81 89 VAL A N 1
ATOM 744 C CA . VAL A 1 89 ? -0.141 -26.75 -12.328 1 98.81 89 VAL A CA 1
ATOM 745 C C . VAL A 1 89 ? 0.637 -27.859 -11.633 1 98.81 89 VAL A C 1
ATOM 747 O O . VAL A 1 89 ? 1.728 -27.641 -11.109 1 98.81 89 VAL A O 1
ATOM 750 N N . VAL A 1 90 ? 0.09 -29.031 -11.648 1 98.56 90 VAL A N 1
ATOM 751 C CA . VAL A 1 90 ? 0.737 -30.172 -11 1 98.56 90 VAL A CA 1
ATOM 752 C C . VAL A 1 90 ? 2.08 -30.453 -11.672 1 98.56 90 VAL A C 1
ATOM 754 O O . VAL A 1 90 ? 3.084 -30.672 -10.992 1 98.56 90 VAL A O 1
ATOM 757 N N . GLU A 1 91 ? 2.061 -30.469 -12.93 1 98.25 91 GLU A N 1
ATOM 758 C CA . GLU A 1 91 ? 3.297 -30.672 -13.672 1 98.25 91 GLU A CA 1
ATOM 759 C C . GLU A 1 91 ? 4.344 -29.625 -13.32 1 98.25 91 GLU A C 1
ATOM 761 O O . GLU A 1 91 ? 5.48 -29.969 -12.992 1 98.25 91 GLU A O 1
ATOM 766 N N . ILE A 1 92 ? 4.004 -28.359 -13.383 1 98.5 92 ILE A N 1
ATOM 767 C CA . ILE A 1 92 ? 4.891 -27.234 -13.094 1 98.5 92 ILE A CA 1
ATOM 768 C C . ILE A 1 92 ? 5.418 -27.344 -11.664 1 98.5 92 ILE A C 1
ATOM 770 O O . ILE A 1 92 ? 6.621 -27.203 -11.422 1 98.5 92 ILE A O 1
ATOM 774 N N . CYS A 1 93 ? 4.52 -27.641 -10.812 1 98.56 93 CYS A N 1
ATOM 775 C CA . CYS A 1 93 ? 4.891 -27.672 -9.398 1 98.56 93 CYS A CA 1
ATOM 776 C C . CYS A 1 93 ? 5.816 -28.859 -9.117 1 98.56 93 CYS A C 1
ATOM 778 O O . CYS A 1 93 ? 6.684 -28.766 -8.242 1 98.56 93 CYS A O 1
ATOM 780 N N . SER A 1 94 ? 5.602 -29.938 -9.836 1 97.75 94 SER A N 1
ATOM 781 C CA . SER A 1 94 ? 6.527 -31.062 -9.719 1 97.75 94 SER A CA 1
ATOM 782 C C . SER A 1 94 ? 7.941 -30.656 -10.125 1 97.75 94 SER A C 1
ATOM 784 O O . SER A 1 94 ? 8.906 -31 -9.445 1 97.75 94 SER A O 1
ATOM 786 N N . GLU A 1 95 ? 8.023 -29.953 -11.141 1 98 95 GLU A N 1
ATOM 787 C CA . GLU A 1 95 ? 9.328 -29.5 -11.625 1 98 95 GLU A CA 1
ATOM 788 C C . GLU A 1 95 ? 9.938 -28.469 -10.688 1 98 95 GLU A C 1
ATOM 790 O O . GLU A 1 95 ? 11.156 -28.453 -10.477 1 98 95 GLU A O 1
ATOM 795 N N . LEU A 1 96 ? 9.164 -27.625 -10.102 1 98.19 96 LEU A N 1
ATOM 796 C CA . LEU A 1 96 ? 9.617 -26.547 -9.234 1 98.19 96 LEU A CA 1
ATOM 797 C C . LEU A 1 96 ? 9.805 -27.047 -7.805 1 98.19 96 LEU A C 1
ATOM 799 O O . LEU A 1 96 ? 10.391 -26.344 -6.973 1 98.19 96 LEU A O 1
ATOM 803 N N . GLU A 1 97 ? 9.258 -28.25 -7.555 1 97.5 97 GLU A N 1
ATOM 804 C CA . GLU A 1 97 ? 9.281 -28.844 -6.219 1 97.5 97 GLU A CA 1
ATOM 805 C C . GLU A 1 97 ? 8.508 -27.984 -5.223 1 97.5 97 GLU A C 1
ATOM 807 O O . GLU A 1 97 ? 9.016 -27.656 -4.148 1 97.5 97 GLU A O 1
ATOM 812 N N . ILE A 1 98 ? 7.34 -27.562 -5.613 1 97.94 98 ILE A N 1
ATOM 813 C CA . ILE A 1 98 ? 6.434 -26.828 -4.742 1 97.94 98 ILE A CA 1
ATOM 814 C C . ILE A 1 98 ? 5.113 -27.578 -4.605 1 97.94 98 ILE A C 1
ATOM 816 O O . ILE A 1 98 ? 4.723 -28.328 -5.504 1 97.94 98 ILE A O 1
ATOM 820 N N . ASN A 1 99 ? 4.508 -27.5 -3.436 1 98.12 99 ASN A N 1
ATOM 821 C CA . ASN A 1 99 ? 3.146 -27.984 -3.266 1 98.12 99 ASN A CA 1
ATOM 822 C C . ASN A 1 99 ? 2.166 -27.266 -4.18 1 98.12 99 ASN A C 1
ATOM 824 O O . ASN A 1 99 ? 2.031 -26.047 -4.105 1 98.12 99 ASN A O 1
ATOM 828 N N . PRO A 1 100 ? 1.539 -27.984 -5.055 1 98.75 100 PRO A N 1
ATOM 829 C CA . PRO A 1 100 ? 0.639 -27.328 -6.004 1 98.75 100 PRO A CA 1
ATOM 830 C C . PRO A 1 100 ? -0.444 -26.5 -5.309 1 98.75 100 PRO A C 1
ATOM 832 O O . PRO A 1 100 ? -0.894 -25.484 -5.848 1 98.75 100 PRO A O 1
ATOM 835 N N . ASN A 1 101 ? -0.834 -26.875 -4.141 1 98.88 101 ASN A N 1
ATOM 836 C CA . ASN A 1 101 ? -1.848 -26.109 -3.412 1 98.88 101 ASN A CA 1
ATOM 837 C C . ASN A 1 101 ? -1.329 -24.734 -2.988 1 98.88 101 ASN A C 1
ATOM 839 O O . ASN A 1 101 ? -2.1 -23.781 -2.885 1 98.88 101 ASN A O 1
ATOM 843 N N . HIS A 1 102 ? -0.031 -24.641 -2.791 1 98.81 102 HIS A N 1
ATOM 844 C CA . HIS A 1 102 ? 0.556 -23.344 -2.455 1 98.81 102 HIS A CA 1
ATOM 845 C C . HIS A 1 102 ? 0.504 -22.391 -3.645 1 98.81 102 HIS A C 1
ATOM 847 O O . HIS A 1 102 ? 0.161 -21.219 -3.488 1 98.81 102 HIS A O 1
ATOM 853 N N . LEU A 1 103 ? 0.786 -22.844 -4.805 1 98.88 103 LEU A N 1
ATOM 854 C CA . LEU A 1 103 ? 0.724 -22.016 -5.992 1 98.88 103 LEU A CA 1
ATOM 855 C C . LEU A 1 103 ? -0.713 -21.594 -6.297 1 98.88 103 LEU A C 1
ATOM 857 O O . LEU A 1 103 ? -0.975 -20.453 -6.648 1 98.88 103 LEU A O 1
ATOM 861 N N . MET A 1 104 ? -1.604 -22.547 -6.113 1 98.94 104 MET A N 1
ATOM 862 C CA . MET A 1 104 ? -3.02 -22.25 -6.316 1 98.94 104 MET A CA 1
ATOM 863 C C . MET A 1 104 ? -3.484 -21.141 -5.375 1 98.94 104 MET A C 1
ATOM 865 O O . MET A 1 104 ? -4.199 -20.234 -5.789 1 98.94 104 MET A O 1
ATOM 869 N N . ALA A 1 105 ? -3.082 -21.219 -4.148 1 98.88 105 ALA A N 1
ATOM 870 C CA . ALA A 1 105 ? -3.461 -20.219 -3.156 1 98.88 105 ALA A CA 1
ATOM 871 C C . ALA A 1 105 ? -2.916 -18.844 -3.531 1 98.88 105 ALA A C 1
ATOM 873 O O . ALA A 1 105 ? -3.615 -17.828 -3.398 1 98.88 105 ALA A O 1
ATOM 874 N N . CYS A 1 106 ? -1.7 -18.828 -4 1 98.88 106 CYS A N 1
ATOM 875 C CA . CYS A 1 106 ? -1.098 -17.578 -4.422 1 98.88 106 CYS A CA 1
ATOM 876 C C . CYS A 1 106 ? -1.839 -16.984 -5.621 1 98.88 106 CYS A C 1
ATOM 878 O O . CYS A 1 106 ? -2.129 -15.789 -5.652 1 98.88 106 CYS A O 1
ATOM 880 N N . MET A 1 107 ? -2.176 -17.797 -6.547 1 98.88 107 MET A N 1
ATOM 881 C CA . MET A 1 107 ? -2.906 -17.328 -7.715 1 98.88 107 MET A CA 1
ATOM 882 C C . MET A 1 107 ? -4.297 -16.828 -7.324 1 98.88 107 MET A C 1
ATOM 884 O O . MET A 1 107 ? -4.781 -15.836 -7.859 1 98.88 107 MET A O 1
ATOM 888 N N . ALA A 1 108 ? -4.957 -17.531 -6.402 1 98.88 108 ALA A N 1
ATOM 889 C CA . ALA A 1 108 ? -6.258 -17.094 -5.914 1 98.88 108 ALA A CA 1
ATOM 890 C C . ALA A 1 108 ? -6.168 -15.695 -5.297 1 98.88 108 ALA A C 1
ATOM 892 O O . ALA A 1 108 ? -7.012 -14.836 -5.555 1 98.88 108 ALA A O 1
ATOM 893 N N . PHE A 1 109 ? -5.117 -15.516 -4.543 1 98.38 109 PHE A N 1
ATOM 894 C CA . PHE A 1 109 ? -4.922 -14.219 -3.9 1 98.38 109 PHE A CA 1
ATOM 895 C C . PHE A 1 109 ? -4.629 -13.141 -4.934 1 98.38 109 PHE A C 1
ATOM 897 O O . PHE A 1 109 ? -5.289 -12.102 -4.953 1 98.38 109 PHE A O 1
ATOM 904 N N . GLU A 1 110 ? -3.787 -13.383 -5.848 1 97.12 110 GLU A N 1
ATOM 905 C CA . GLU A 1 110 ? -3.303 -12.406 -6.824 1 97.12 110 GLU A CA 1
ATOM 906 C C . GLU A 1 110 ? -4.391 -12.047 -7.832 1 97.12 110 GLU A C 1
ATOM 908 O O . GLU A 1 110 ? -4.367 -10.961 -8.414 1 97.12 110 GLU A O 1
ATOM 913 N N . THR A 1 111 ? -5.402 -12.883 -7.961 1 98.44 111 THR A N 1
ATOM 914 C CA . THR A 1 111 ? -6.406 -12.656 -8.992 1 98.44 111 THR A CA 1
ATOM 915 C C . THR A 1 111 ? -7.777 -12.398 -8.375 1 98.44 111 THR A C 1
ATOM 917 O O . THR A 1 111 ? -8.797 -12.469 -9.062 1 98.44 111 THR A O 1
ATOM 920 N N . ALA A 1 112 ? -7.781 -12.266 -7.094 1 97.25 112 ALA A N 1
ATOM 921 C CA . ALA A 1 112 ? -9.055 -12.117 -6.391 1 97.25 112 ALA A CA 1
ATOM 922 C C . ALA A 1 112 ? -9.977 -13.305 -6.664 1 97.25 112 ALA A C 1
ATOM 924 O O . ALA A 1 112 ? -11.164 -13.125 -6.934 1 97.25 112 ALA A O 1
ATOM 925 N N . GLU A 1 113 ? -9.398 -14.414 -6.805 1 98.38 113 GLU A N 1
ATOM 926 C CA . GLU A 1 113 ? -10.07 -15.711 -6.879 1 98.38 113 GLU A CA 1
ATOM 927 C C . GLU A 1 113 ? -10.633 -15.969 -8.273 1 98.38 113 GLU A C 1
ATOM 929 O O . GLU A 1 113 ? -11.344 -16.953 -8.5 1 98.38 113 GLU A O 1
ATOM 934 N N . THR A 1 114 ? -10.273 -15.195 -9.297 1 98.31 114 THR A N 1
ATOM 935 C CA . THR A 1 114 ? -10.859 -15.367 -10.625 1 98.31 114 THR A CA 1
ATOM 936 C C . THR A 1 114 ? -10.016 -16.328 -11.469 1 98.31 114 THR A C 1
ATOM 938 O O . THR A 1 114 ? -10.531 -16.938 -12.406 1 98.31 114 THR A O 1
ATOM 941 N N . PHE A 1 115 ? -8.719 -16.312 -11.242 1 98.69 115 PHE A N 1
ATOM 942 C CA . PHE A 1 115 ? -7.762 -17.078 -12.031 1 98.69 115 PHE A CA 1
ATOM 943 C C . PHE A 1 115 ? -7.77 -16.625 -13.484 1 98.69 115 PHE A C 1
ATOM 945 O O . PHE A 1 115 ? -7.434 -17.391 -14.391 1 98.69 115 PHE A O 1
ATOM 952 N N . SER A 1 116 ? -8.156 -15.367 -13.641 1 98.44 116 SER A N 1
ATOM 953 C CA . SER A 1 116 ? -8.164 -14.797 -14.984 1 98.44 116 SER A CA 1
ATOM 954 C C . SER A 1 116 ? -6.77 -14.328 -15.391 1 98.44 116 SER A C 1
ATOM 956 O O . SER A 1 116 ? -6.109 -13.602 -14.641 1 98.44 116 SER A O 1
ATOM 958 N N . PRO A 1 117 ? -6.395 -14.742 -16.594 1 98.56 117 PRO A N 1
ATOM 959 C CA . PRO A 1 117 ? -5.082 -14.289 -17.062 1 98.56 117 PRO A CA 1
ATOM 960 C C . PRO A 1 117 ? -5.062 -12.812 -17.438 1 98.56 117 PRO A C 1
ATOM 962 O O . PRO A 1 117 ? -3.994 -12.242 -17.672 1 98.56 117 PRO A O 1
ATOM 965 N N . SER A 1 118 ? -6.18 -12.109 -17.484 1 98.44 118 SER A N 1
ATOM 966 C CA . SER A 1 118 ? -6.246 -10.742 -17.984 1 98.44 118 SER A CA 1
ATOM 967 C C . SER A 1 118 ? -6.52 -9.75 -16.859 1 98.44 118 SER A C 1
ATOM 969 O O . SER A 1 118 ? -6.586 -8.539 -17.094 1 98.44 118 SER A O 1
ATOM 971 N N . ILE A 1 119 ? -6.703 -10.312 -15.672 1 97.75 119 ILE A N 1
ATOM 972 C CA . ILE A 1 119 ? -7.043 -9.422 -14.562 1 97.75 119 ILE A CA 1
ATOM 973 C C . ILE A 1 119 ? -5.887 -8.461 -14.297 1 97.75 119 ILE A C 1
ATOM 975 O O . ILE A 1 119 ? -4.719 -8.859 -14.336 1 97.75 119 ILE A O 1
ATOM 979 N N . ARG A 1 120 ? -6.223 -7.199 -14.078 1 95.38 120 ARG A N 1
ATOM 980 C CA . ARG A 1 120 ? -5.242 -6.152 -13.805 1 95.38 120 ARG A CA 1
ATOM 981 C C . ARG A 1 120 ? -5.445 -5.57 -12.406 1 95.38 120 ARG A C 1
ATOM 983 O O . ARG A 1 120 ? -6.574 -5.516 -11.914 1 95.38 120 ARG A O 1
ATOM 990 N N . ASN A 1 121 ? -4.289 -5.211 -11.938 1 88.06 121 ASN A N 1
ATOM 991 C CA . ASN A 1 121 ? -4.418 -4.508 -10.664 1 88.06 121 ASN A CA 1
ATOM 992 C C . ASN A 1 121 ? -5.062 -3.137 -10.844 1 88.06 121 ASN A C 1
ATOM 994 O O . ASN A 1 121 ? -4.934 -2.518 -11.898 1 88.06 121 ASN A O 1
ATOM 998 N N . GLY A 1 122 ? -5.816 -2.627 -9.891 1 78.88 122 GLY A N 1
ATOM 999 C CA . GLY A 1 122 ? -6.523 -1.358 -9.969 1 78.88 122 GLY A CA 1
ATOM 1000 C C . GLY A 1 122 ? -5.664 -0.168 -9.594 1 78.88 122 GLY A C 1
ATOM 1001 O O . GLY A 1 122 ? -6.121 0.975 -9.641 1 78.88 122 GLY A O 1
ATOM 1002 N N . SER A 1 123 ? -4.41 -0.389 -9.289 1 77.25 123 SER A N 1
ATOM 1003 C CA . SER A 1 123 ? -3.582 0.691 -8.766 1 77.25 123 SER A CA 1
ATOM 1004 C C . SER A 1 123 ? -2.781 1.369 -9.867 1 77.25 123 SER A C 1
ATOM 1006 O O . SER A 1 123 ? -1.982 2.268 -9.602 1 77.25 123 SER A O 1
ATOM 1008 N N . GLY A 1 124 ? -2.838 0.924 -11.039 1 85.75 124 GLY A N 1
ATOM 1009 C CA . GLY A 1 124 ? -2.168 1.562 -12.164 1 85.75 124 GLY A CA 1
ATOM 1010 C C . GLY A 1 124 ? -0.752 1.061 -12.375 1 85.75 124 GLY A C 1
ATOM 1011 O O . GLY A 1 124 ? 0.009 1.645 -13.148 1 85.75 124 GLY A O 1
ATOM 1012 N N . SER A 1 125 ? -0.396 -0.011 -11.719 1 90.31 125 SER A N 1
ATOM 1013 C CA . SER A 1 125 ? 0.961 -0.537 -11.828 1 90.31 125 SER A CA 1
ATOM 1014 C C . SER A 1 125 ? 1.151 -1.312 -13.125 1 90.31 125 SER A C 1
ATOM 1016 O O . SER A 1 125 ? 2.281 -1.597 -13.523 1 90.31 125 SER A O 1
ATOM 1018 N N . GLY A 1 126 ? 0.05 -1.728 -13.688 1 93.19 126 GLY A N 1
ATOM 1019 C CA . GLY A 1 126 ? 0.102 -2.549 -14.883 1 93.19 126 GLY A CA 1
ATOM 1020 C C . GLY A 1 126 ? 0.269 -4.027 -14.586 1 93.19 126 GLY A C 1
ATOM 1021 O O . GLY A 1 126 ? 0.385 -4.84 -15.508 1 93.19 126 GLY A O 1
ATOM 1022 N N . ALA A 1 127 ? 0.309 -4.395 -13.305 1 95.94 127 ALA A N 1
ATOM 1023 C CA . ALA A 1 127 ? 0.411 -5.805 -12.938 1 95.94 127 ALA A CA 1
ATOM 1024 C C . ALA A 1 127 ? -0.738 -6.609 -13.539 1 95.94 127 ALA A C 1
ATOM 1026 O O . ALA A 1 127 ? -1.884 -6.152 -13.555 1 95.94 127 ALA A O 1
ATOM 1027 N N . THR A 1 128 ? -0.403 -7.867 -14.016 1 98.06 128 THR A N 1
ATOM 1028 C CA . THR A 1 128 ? -1.402 -8.539 -14.836 1 98.06 128 THR A CA 1
ATOM 1029 C C . THR A 1 128 ? -1.351 -10.047 -14.617 1 98.06 128 THR A C 1
ATOM 1031 O O . THR A 1 128 ? -0.268 -10.633 -14.547 1 98.06 128 THR A O 1
ATOM 1034 N N . GLY A 1 129 ? -2.508 -10.594 -14.414 1 98.62 129 GLY A N 1
ATOM 1035 C CA . GLY A 1 129 ? -2.65 -12.016 -14.656 1 98.62 129 GLY A CA 1
ATOM 1036 C C . GLY A 1 129 ? -2.492 -12.859 -13.398 1 98.62 129 GLY A C 1
ATOM 1037 O O . GLY A 1 129 ? -2.76 -12.383 -12.297 1 98.62 129 GLY A O 1
ATOM 1038 N N . LEU A 1 130 ? -2.098 -14.117 -13.555 1 98.88 130 LEU A N 1
ATOM 1039 C CA . LEU A 1 130 ? -2.238 -15.203 -12.594 1 98.88 130 LEU A CA 1
ATOM 1040 C C . LEU A 1 130 ? -1.404 -14.938 -11.344 1 98.88 130 LEU A C 1
ATOM 1042 O O . LEU A 1 130 ? -1.781 -15.344 -10.242 1 98.88 130 LEU A O 1
ATOM 1046 N N . ILE A 1 131 ? -0.252 -14.289 -11.562 1 98.75 131 ILE A N 1
ATOM 1047 C CA . ILE A 1 131 ? 0.55 -13.977 -10.383 1 98.75 131 ILE A CA 1
ATOM 1048 C C . ILE A 1 131 ? 0.848 -12.477 -10.344 1 98.75 131 ILE A C 1
ATOM 1050 O O . ILE A 1 131 ? 1.835 -12.055 -9.742 1 98.75 131 ILE A O 1
ATOM 1054 N N . GLN A 1 132 ? 0.015 -11.734 -11.094 1 97.88 132 GLN A N 1
ATOM 1055 C CA . GLN A 1 132 ? 0.151 -10.289 -11.188 1 97.88 132 GLN A CA 1
ATOM 1056 C C . GLN A 1 132 ? 1.559 -9.898 -11.633 1 97.88 132 GLN A C 1
ATOM 1058 O O . GLN A 1 132 ? 2.285 -9.227 -10.891 1 97.88 132 GLN A O 1
ATOM 1063 N N . PHE A 1 133 ? 1.907 -10.266 -12.883 1 97.88 133 PHE A N 1
ATOM 1064 C CA . PHE A 1 133 ? 3.186 -9.906 -13.484 1 97.88 133 PHE A CA 1
ATOM 1065 C C . PHE A 1 133 ? 3.316 -8.391 -13.609 1 97.88 133 PHE A C 1
ATOM 1067 O O . PHE A 1 133 ? 2.486 -7.742 -14.25 1 97.88 133 PHE A O 1
ATOM 1074 N N . MET A 1 134 ? 4.359 -7.887 -12.977 1 95.25 134 MET A N 1
ATOM 1075 C CA . MET A 1 134 ? 4.676 -6.484 -13.242 1 95.25 134 MET A CA 1
ATOM 1076 C C . MET A 1 134 ? 5.207 -6.301 -14.656 1 95.25 134 MET A C 1
ATOM 1078 O O . MET A 1 134 ? 5.773 -7.23 -15.242 1 95.25 134 MET A O 1
ATOM 1082 N N . PRO A 1 135 ? 5.031 -5.125 -15.25 1 94.75 135 PRO A N 1
ATOM 1083 C CA . PRO A 1 135 ? 5.496 -4.91 -16.625 1 94.75 135 PRO A CA 1
ATOM 1084 C C . PRO A 1 135 ? 6.977 -5.234 -16.812 1 94.75 135 PRO A C 1
ATOM 1086 O O . PRO A 1 135 ? 7.352 -5.902 -17.781 1 94.75 135 PRO A O 1
ATOM 1089 N N . ALA A 1 136 ? 7.832 -4.816 -15.891 1 93.31 136 ALA A N 1
ATOM 1090 C CA . ALA A 1 136 ? 9.258 -5.102 -15.992 1 93.31 136 ALA A CA 1
ATOM 1091 C C . ALA A 1 136 ? 9.531 -6.602 -15.938 1 93.31 136 ALA A C 1
ATOM 1093 O O . ALA A 1 136 ? 10.398 -7.109 -16.656 1 93.31 136 ALA A O 1
ATOM 1094 N N . THR A 1 137 ? 8.805 -7.289 -15.148 1 95.56 137 THR A N 1
ATOM 1095 C CA . THR A 1 137 ? 8.93 -8.742 -15.047 1 95.56 137 THR A CA 1
ATOM 1096 C C . THR A 1 137 ? 8.531 -9.406 -16.359 1 95.56 137 THR A C 1
ATOM 1098 O O . THR A 1 137 ? 9.234 -10.289 -16.859 1 95.56 137 THR A O 1
ATOM 1101 N N . ALA A 1 138 ? 7.391 -9 -16.906 1 97.44 138 ALA A N 1
ATOM 1102 C CA . ALA A 1 138 ? 6.941 -9.547 -18.188 1 97.44 138 ALA A CA 1
ATOM 1103 C C . ALA A 1 138 ? 8 -9.352 -19.266 1 97.44 138 ALA A C 1
ATOM 1105 O O . ALA A 1 138 ? 8.328 -10.281 -20 1 97.44 138 ALA A O 1
ATOM 1106 N N . LYS A 1 139 ? 8.539 -8.188 -19.281 1 96.5 139 LYS A N 1
ATOM 1107 C CA . LYS A 1 139 ? 9.578 -7.891 -20.266 1 96.5 139 LYS A CA 1
ATOM 1108 C C . LYS A 1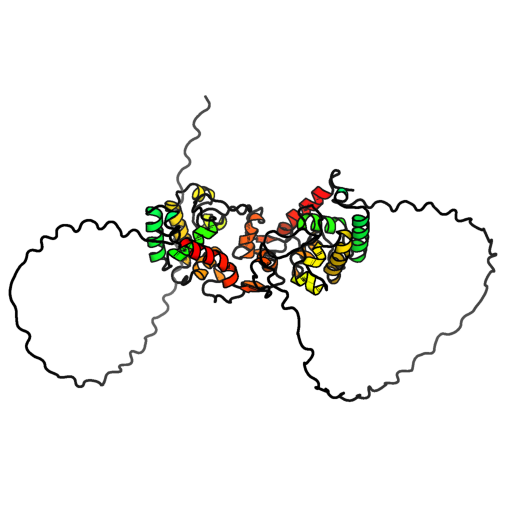 139 ? 10.781 -8.812 -20.094 1 96.5 139 LYS A C 1
ATOM 1110 O O . LYS A 1 139 ? 11.312 -9.336 -21.062 1 96.5 139 LYS A O 1
ATOM 1115 N N . ASN A 1 140 ? 11.227 -9.016 -18.875 1 96.19 140 ASN A N 1
ATOM 1116 C CA . ASN A 1 140 ? 12.367 -9.875 -18.594 1 96.19 140 ASN A CA 1
ATOM 1117 C C . ASN A 1 140 ? 12.102 -11.312 -19 1 96.19 140 ASN A C 1
ATOM 1119 O O . ASN A 1 140 ? 13.039 -12.078 -19.25 1 96.19 140 ASN A O 1
ATOM 1123 N N . LEU A 1 141 ? 10.859 -11.625 -19.094 1 98.31 141 LEU A N 1
ATOM 1124 C CA . LEU A 1 141 ? 10.477 -12.977 -19.484 1 98.31 141 LEU A CA 1
ATOM 1125 C C . LEU A 1 141 ? 10.281 -13.078 -21 1 98.31 141 LEU A C 1
ATOM 1127 O O . LEU A 1 141 ? 9.891 -14.125 -21.516 1 98.31 141 LEU A O 1
ATOM 1131 N N . GLY A 1 142 ? 10.453 -11.992 -21.703 1 98.19 142 GLY A N 1
ATOM 1132 C CA . GLY A 1 142 ? 10.375 -11.992 -23.156 1 98.19 142 GLY A CA 1
ATOM 1133 C C . GLY A 1 142 ? 8.969 -11.773 -23.672 1 98.19 142 GLY A C 1
ATOM 1134 O O . GLY A 1 142 ? 8.633 -12.203 -24.781 1 98.19 142 GLY A O 1
ATOM 1135 N N . THR A 1 143 ? 8.133 -11.188 -22.875 1 98.5 143 THR A N 1
ATOM 1136 C CA . THR A 1 143 ? 6.75 -10.891 -23.234 1 98.5 143 THR A CA 1
ATOM 1137 C C . THR A 1 143 ? 6.344 -9.508 -22.75 1 98.5 143 THR A C 1
ATOM 1139 O O . THR A 1 143 ? 7.188 -8.617 -22.625 1 98.5 143 THR A O 1
ATOM 1142 N N . SER A 1 144 ? 5.039 -9.297 -22.641 1 98.19 144 SER A N 1
ATOM 1143 C CA . SER A 1 144 ? 4.469 -8.062 -22.094 1 98.19 144 SER A CA 1
ATOM 1144 C C . SER A 1 144 ? 3.178 -8.336 -21.344 1 98.19 144 SER A C 1
ATOM 1146 O O . SER A 1 144 ? 2.561 -9.391 -21.5 1 98.19 144 SER A O 1
ATOM 1148 N N . THR A 1 145 ? 2.834 -7.387 -20.531 1 97.25 145 THR A N 1
ATOM 1149 C CA . THR A 1 145 ? 1.584 -7.562 -19.797 1 97.25 145 THR A CA 1
ATOM 1150 C C . THR A 1 145 ? 0.395 -7.578 -20.766 1 97.25 145 THR A C 1
ATOM 1152 O O . THR A 1 145 ? -0.594 -8.273 -20.516 1 97.25 145 THR A O 1
ATOM 1155 N N . LYS A 1 146 ? 0.548 -6.879 -21.812 1 97.81 146 LYS A N 1
ATOM 1156 C CA . LYS A 1 146 ? -0.49 -6.898 -22.844 1 97.81 146 LYS A CA 1
ATOM 1157 C C . LYS A 1 146 ? -0.634 -8.297 -23.453 1 97.81 146 LYS A C 1
ATOM 1159 O O . LYS A 1 146 ? -1.746 -8.805 -23.578 1 97.81 146 LYS A O 1
ATOM 1164 N N . HIS A 1 147 ? 0.415 -8.875 -23.797 1 98.69 147 HIS A N 1
ATOM 1165 C CA . HIS A 1 147 ? 0.382 -10.203 -24.391 1 98.69 147 HIS A CA 1
ATOM 1166 C C . HIS A 1 147 ? -0.095 -11.25 -23.391 1 98.69 147 HIS A C 1
ATOM 1168 O O . HIS A 1 147 ? -0.881 -12.133 -23.734 1 98.69 147 HIS A O 1
ATOM 1174 N N . LEU A 1 148 ? 0.352 -11.086 -22.188 1 98.75 148 LEU A N 1
ATOM 1175 C CA . LEU A 1 148 ? -0.084 -12 -21.141 1 98.75 148 LEU A CA 1
ATOM 1176 C C . LEU A 1 148 ? -1.6 -11.961 -20.984 1 98.75 148 LEU A C 1
ATOM 1178 O O . LEU A 1 148 ? -2.242 -13 -20.844 1 98.75 148 LEU A O 1
ATOM 1182 N N . ALA A 1 149 ? -2.119 -10.789 -21.094 1 98.5 149 ALA A N 1
ATOM 1183 C CA . ALA A 1 149 ? -3.553 -10.594 -20.875 1 98.5 149 ALA A CA 1
ATOM 1184 C C . ALA A 1 149 ? -4.363 -11.258 -21.984 1 98.5 149 ALA A C 1
ATOM 1186 O O . ALA A 1 149 ? -5.551 -11.539 -21.812 1 98.5 149 ALA A O 1
ATOM 1187 N N . MET A 1 150 ? -3.715 -11.508 -23.047 1 98.5 150 MET A N 1
ATOM 1188 C CA . MET A 1 150 ? -4.414 -12.047 -24.219 1 98.5 150 MET A CA 1
ATOM 1189 C C . MET A 1 150 ? -4.316 -13.57 -24.25 1 98.5 150 MET A C 1
ATOM 1191 O O . MET A 1 150 ? -4.977 -14.219 -25.062 1 98.5 150 MET A O 1
ATOM 1195 N N . MET A 1 151 ? -3.584 -14.148 -23.406 1 98.31 151 MET A N 1
ATOM 1196 C CA . MET A 1 151 ? -3.383 -15.594 -23.344 1 98.31 151 MET A CA 1
ATOM 1197 C C . MET A 1 151 ? -4.531 -16.281 -22.625 1 98.31 151 MET A C 1
ATOM 1199 O O . MET A 1 151 ? -5.242 -15.648 -21.844 1 98.31 151 MET A O 1
ATOM 1203 N N . SER A 1 152 ? -4.633 -17.578 -22.953 1 98.62 152 SER A N 1
ATOM 1204 C CA . SER A 1 152 ? -5.438 -18.391 -22.062 1 98.62 152 SER A CA 1
ATOM 1205 C C . SER A 1 152 ? -4.738 -18.594 -20.719 1 98.62 152 SER A C 1
ATOM 1207 O O . SER A 1 152 ? -3.52 -18.453 -20.625 1 98.62 152 SER A O 1
ATOM 1209 N N . ALA A 1 153 ? -5.488 -18.922 -19.719 1 98.81 153 ALA A N 1
ATOM 1210 C CA . ALA A 1 153 ? -4.914 -19.188 -18.406 1 98.81 153 ALA A CA 1
ATOM 1211 C C . ALA A 1 153 ? -3.883 -20.312 -18.484 1 98.81 153 ALA A C 1
ATOM 1213 O O . ALA A 1 153 ? -2.818 -20.234 -17.859 1 98.81 153 ALA A O 1
ATOM 1214 N N . VAL A 1 154 ? -4.188 -21.344 -19.219 1 98.81 154 VAL A N 1
ATOM 1215 C CA . VAL A 1 154 ? -3.295 -22.5 -19.328 1 98.81 154 VAL A CA 1
ATOM 1216 C C . VAL A 1 154 ? -1.99 -22.078 -20 1 98.81 154 VAL A C 1
ATOM 1218 O O . VAL A 1 154 ? -0.904 -22.453 -19.562 1 98.81 154 VAL A O 1
ATOM 1221 N N . GLU A 1 155 ? -2.088 -21.266 -21.016 1 98.75 155 GLU A N 1
ATOM 1222 C CA . GLU A 1 155 ? -0.897 -20.75 -21.688 1 98.75 155 GLU A CA 1
ATOM 1223 C C . GLU A 1 155 ? -0.058 -19.906 -20.734 1 98.75 155 GLU A C 1
ATOM 1225 O O . GLU A 1 155 ? 1.172 -19.984 -20.75 1 98.75 155 GLU A O 1
ATOM 1230 N N . GLN A 1 156 ? -0.673 -19.062 -19.953 1 98.88 156 GLN A N 1
ATOM 1231 C CA . GLN A 1 156 ? 0.047 -18.141 -19.078 1 98.88 156 GLN A CA 1
ATOM 1232 C C . GLN A 1 156 ? 0.808 -18.891 -17.984 1 98.88 156 GLN A C 1
ATOM 1234 O O . GLN A 1 156 ? 1.778 -18.375 -17.438 1 98.88 156 GLN A O 1
ATOM 1239 N N . LEU A 1 157 ? 0.345 -20.109 -17.703 1 98.94 157 LEU A N 1
ATOM 1240 C CA . LEU A 1 157 ? 1.031 -20.938 -16.703 1 98.94 157 LEU A CA 1
ATOM 1241 C C . LEU A 1 157 ? 2.473 -21.203 -17.125 1 98.94 157 LEU A C 1
ATOM 1243 O O . LEU A 1 157 ? 3.344 -21.391 -16.266 1 98.94 157 LEU A O 1
ATOM 1247 N N . ASP A 1 158 ? 2.764 -21.203 -18.406 1 98.88 158 ASP A N 1
ATOM 1248 C CA . ASP A 1 158 ? 4.145 -21.359 -18.844 1 98.88 158 ASP A CA 1
ATOM 1249 C C . ASP A 1 158 ? 5.012 -20.203 -18.375 1 98.88 158 ASP A C 1
ATOM 1251 O O . ASP A 1 158 ? 6.18 -20.391 -18.031 1 98.88 158 ASP A O 1
ATOM 1255 N N . TYR A 1 159 ? 4.488 -19.047 -18.375 1 98.88 159 TYR A N 1
ATOM 1256 C CA . TYR A 1 159 ? 5.215 -17.891 -17.906 1 98.88 159 TYR A CA 1
ATOM 1257 C C . TYR A 1 159 ? 5.293 -17.875 -16.375 1 98.88 159 TYR A C 1
ATOM 1259 O O . TYR A 1 159 ? 6.262 -17.375 -15.805 1 98.88 159 TYR A O 1
ATOM 1267 N N . VAL A 1 160 ? 4.234 -18.422 -15.727 1 98.94 160 VAL A N 1
ATOM 1268 C CA . VAL A 1 160 ? 4.312 -18.609 -14.281 1 98.94 160 VAL A CA 1
ATOM 1269 C C . VAL A 1 160 ? 5.488 -19.531 -13.945 1 98.94 160 VAL A C 1
ATOM 1271 O O . VAL A 1 160 ? 6.297 -19.219 -13.07 1 98.94 160 VAL A O 1
ATOM 1274 N N . LYS A 1 161 ? 5.59 -20.578 -14.695 1 98.88 161 LYS A N 1
ATOM 1275 C CA . LYS A 1 161 ? 6.719 -21.484 -14.5 1 98.88 161 LYS A CA 1
ATOM 1276 C C . LYS A 1 161 ? 8.047 -20.766 -14.703 1 98.88 161 LYS A C 1
ATOM 1278 O O . LYS A 1 161 ? 8.945 -20.859 -13.867 1 98.88 161 LYS A O 1
ATOM 1283 N N . ALA A 1 162 ? 8.141 -20.062 -15.766 1 98.81 162 ALA A N 1
ATOM 1284 C CA . ALA A 1 162 ? 9.375 -19.344 -16.094 1 98.81 162 ALA A CA 1
ATOM 1285 C C . ALA A 1 162 ? 9.742 -18.359 -14.984 1 98.81 162 ALA A C 1
ATOM 1287 O O . ALA A 1 162 ? 10.922 -18.219 -14.633 1 98.81 162 ALA A O 1
ATOM 1288 N N . TYR A 1 163 ? 8.797 -17.688 -14.445 1 98.81 163 TYR A N 1
ATOM 1289 C CA . TYR A 1 163 ? 9.031 -16.734 -13.375 1 98.81 163 TYR A CA 1
ATOM 1290 C C . TYR A 1 163 ? 9.625 -17.406 -12.148 1 98.81 163 TYR A C 1
ATOM 1292 O O . TYR A 1 163 ? 10.57 -16.891 -11.539 1 98.81 163 TYR A O 1
ATOM 1300 N N . PHE A 1 164 ? 9.086 -18.562 -11.812 1 98.81 164 PHE A N 1
ATOM 1301 C CA . PHE A 1 164 ? 9.445 -19.219 -10.562 1 98.81 164 PHE A CA 1
ATOM 1302 C C . PHE A 1 164 ? 10.719 -20.031 -10.719 1 98.81 164 PHE A C 1
ATOM 1304 O O . PHE A 1 164 ? 11.336 -20.438 -9.734 1 98.81 164 PHE A O 1
ATOM 1311 N N . TRP A 1 165 ? 11.125 -20.234 -11.898 1 98.75 165 TRP A N 1
ATOM 1312 C CA . TRP A 1 165 ? 12.211 -21.156 -12.188 1 98.75 165 TRP A CA 1
ATOM 1313 C C . TRP A 1 165 ? 13.469 -20.781 -11.422 1 98.75 165 TRP A C 1
ATOM 1315 O O . TRP A 1 165 ? 14.141 -21.656 -10.852 1 98.75 165 TRP A O 1
ATOM 1325 N N . PRO A 1 166 ? 13.867 -19.484 -11.344 1 98.12 166 PRO A N 1
ATOM 1326 C CA . PRO A 1 166 ? 15.094 -19.141 -10.617 1 98.12 166 PRO A CA 1
ATOM 1327 C C . PRO A 1 166 ? 15.016 -19.484 -9.133 1 98.12 166 PRO A C 1
ATOM 1329 O O . PRO A 1 166 ? 16.031 -19.5 -8.445 1 98.12 166 PRO A O 1
ATOM 1332 N N . TYR A 1 167 ? 13.859 -19.75 -8.68 1 98.31 167 TYR A N 1
ATOM 1333 C CA . TYR A 1 167 ? 13.688 -19.969 -7.25 1 98.31 167 TYR A CA 1
ATOM 1334 C C . TYR A 1 167 ? 13.461 -21.438 -6.949 1 98.31 167 TYR A C 1
ATOM 1336 O O . TYR A 1 167 ? 13.242 -21.828 -5.797 1 98.31 167 TYR A O 1
ATOM 1344 N N . ARG A 1 168 ? 13.547 -22.25 -7.906 1 97.38 168 ARG A N 1
ATOM 1345 C CA . ARG A 1 168 ? 13.289 -23.672 -7.734 1 97.38 168 ARG A CA 1
ATOM 1346 C C . ARG A 1 168 ? 14.188 -24.281 -6.66 1 97.38 168 ARG A C 1
ATOM 1348 O O . ARG A 1 168 ? 15.328 -23.844 -6.492 1 97.38 168 ARG A O 1
ATOM 1355 N N . HIS A 1 169 ? 13.617 -25.188 -5.859 1 95.25 169 HIS A N 1
ATOM 1356 C CA . HIS A 1 169 ? 14.289 -25.953 -4.816 1 95.25 169 HIS A CA 1
ATOM 1357 C C . HIS A 1 169 ? 14.422 -25.141 -3.535 1 95.25 169 HIS A C 1
ATOM 1359 O O . HIS A 1 169 ? 14.992 -25.609 -2.547 1 95.25 169 HIS A O 1
ATOM 1365 N N . ARG A 1 170 ? 13.867 -23.875 -3.574 1 97.56 170 ARG A N 1
ATOM 1366 C CA . ARG A 1 170 ? 14.023 -23.031 -2.402 1 97.56 170 ARG A CA 1
ATOM 1367 C C . ARG A 1 170 ? 12.664 -22.719 -1.775 1 97.56 170 ARG A C 1
ATOM 1369 O O . ARG A 1 170 ? 12.594 -22.031 -0.75 1 97.56 170 ARG A O 1
ATOM 1376 N N . MET A 1 171 ? 11.656 -23.094 -2.338 1 98.19 171 MET A N 1
ATOM 1377 C CA . MET A 1 171 ? 10.305 -22.719 -1.934 1 98.19 171 MET A CA 1
ATOM 1378 C C . MET A 1 171 ? 9.594 -23.875 -1.244 1 98.19 171 MET A C 1
ATOM 1380 O O . MET A 1 171 ? 8.734 -24.531 -1.842 1 98.19 171 MET A O 1
ATOM 1384 N N . SER A 1 172 ? 9.891 -24 -0.011 1 96.56 172 SER A N 1
ATOM 1385 C CA . SER A 1 172 ? 9.461 -25.203 0.721 1 96.56 172 SER A CA 1
ATOM 1386 C C . SER A 1 172 ? 8.156 -24.953 1.463 1 96.56 172 SER A C 1
ATOM 1388 O O . SER A 1 172 ? 7.551 -25.891 1.99 1 96.56 172 SER A O 1
ATOM 1390 N N . SER A 1 173 ? 7.723 -23.734 1.527 1 97.56 173 SER A N 1
ATOM 1391 C CA . SER A 1 173 ? 6.5 -23.375 2.238 1 97.56 173 SER A CA 1
ATOM 1392 C C . SER A 1 173 ? 5.625 -22.438 1.402 1 97.56 173 SER A C 1
ATOM 1394 O O . SER A 1 173 ? 6.07 -21.922 0.381 1 97.56 173 SER A O 1
ATOM 1396 N N . LEU A 1 174 ? 4.344 -22.344 1.879 1 98.12 174 LEU A N 1
ATOM 1397 C CA . LEU A 1 174 ? 3.455 -21.375 1.244 1 98.12 174 LEU A CA 1
ATOM 1398 C C . LEU A 1 174 ? 4.07 -19.984 1.262 1 98.12 174 LEU A C 1
ATOM 1400 O O . LEU A 1 174 ? 3.994 -19.25 0.27 1 98.12 174 LEU A O 1
ATOM 1404 N N . GLU A 1 175 ? 4.668 -19.656 2.375 1 97.88 175 GLU A N 1
ATOM 1405 C CA . GLU A 1 175 ? 5.301 -18.359 2.539 1 97.88 175 GLU A CA 1
ATOM 1406 C C . GLU A 1 175 ? 6.414 -18.156 1.518 1 97.88 175 GLU A C 1
ATOM 1408 O O . GLU A 1 175 ? 6.543 -17.062 0.941 1 97.88 175 GLU A O 1
ATOM 1413 N N . ASP A 1 176 ? 7.121 -19.156 1.261 1 98.44 176 ASP A N 1
ATOM 1414 C CA . ASP A 1 176 ? 8.211 -19.062 0.295 1 98.44 176 ASP A CA 1
ATOM 1415 C C . ASP A 1 176 ? 7.684 -18.797 -1.109 1 98.44 176 ASP A C 1
ATOM 1417 O O . ASP A 1 176 ? 8.211 -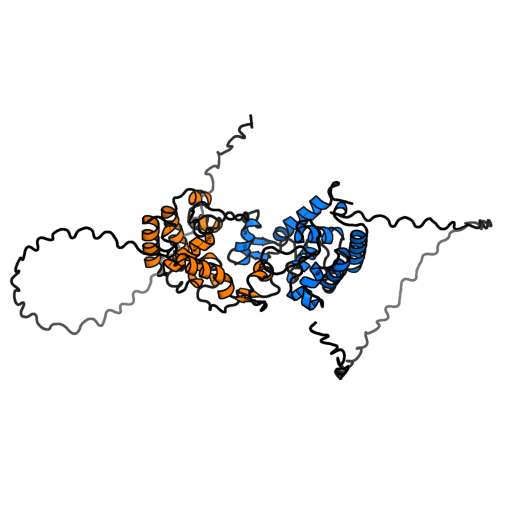17.938 -1.823 1 98.44 176 ASP A O 1
ATOM 1421 N N . VAL A 1 177 ? 6.664 -19.516 -1.41 1 98.69 177 VAL A N 1
ATOM 1422 C CA . VAL A 1 177 ? 6.078 -19.344 -2.734 1 98.69 177 VAL A CA 1
ATOM 1423 C C . VAL A 1 177 ? 5.559 -17.922 -2.881 1 98.69 177 VAL A C 1
ATOM 1425 O O . VAL A 1 177 ? 5.812 -17.25 -3.891 1 98.69 177 VAL A O 1
ATOM 1428 N N . TYR A 1 178 ? 4.938 -17.438 -1.864 1 98.56 178 TYR A N 1
ATOM 1429 C CA . TYR A 1 178 ? 4.387 -16.094 -1.938 1 98.56 178 TYR A CA 1
ATOM 1430 C C . TYR A 1 178 ? 5.492 -15.047 -1.907 1 98.56 178 TYR A C 1
ATOM 1432 O O . TYR A 1 178 ? 5.398 -14.016 -2.572 1 98.56 178 TYR A O 1
ATOM 1440 N N . MET A 1 179 ? 6.523 -15.258 -1.173 1 98.19 179 MET A N 1
ATOM 1441 C CA . MET A 1 179 ? 7.645 -14.32 -1.148 1 98.19 179 MET A CA 1
ATOM 1442 C C . MET A 1 179 ? 8.312 -14.234 -2.518 1 98.19 179 MET A C 1
ATOM 1444 O O . MET A 1 179 ? 8.797 -13.172 -2.91 1 98.19 179 MET A O 1
ATOM 1448 N N . ALA A 1 180 ? 8.312 -15.32 -3.211 1 98.31 180 ALA A N 1
ATOM 1449 C CA . ALA A 1 180 ? 8.859 -15.273 -4.562 1 98.31 180 ALA A CA 1
ATOM 1450 C C . ALA A 1 180 ? 8.156 -14.211 -5.402 1 98.31 180 ALA A C 1
ATOM 1452 O O . ALA A 1 180 ? 8.781 -13.547 -6.234 1 98.31 180 ALA A O 1
ATOM 1453 N N . ILE A 1 181 ? 6.906 -14.031 -5.164 1 97.75 181 ILE A N 1
ATOM 1454 C CA . ILE A 1 181 ? 6.105 -13.062 -5.902 1 97.75 181 ILE A CA 1
ATOM 1455 C C . ILE A 1 181 ? 6.289 -11.672 -5.297 1 97.75 181 ILE A C 1
ATOM 1457 O O . ILE A 1 181 ? 6.578 -10.711 -6.012 1 97.75 181 ILE A O 1
ATOM 1461 N N . LEU A 1 182 ? 6.184 -11.562 -3.969 1 95.62 182 LEU A N 1
ATOM 1462 C CA . LEU A 1 182 ? 6.098 -10.297 -3.256 1 95.62 182 LEU A CA 1
ATOM 1463 C C . LEU A 1 182 ? 7.484 -9.703 -3.025 1 95.62 182 LEU A C 1
ATOM 1465 O O . LEU A 1 182 ? 7.707 -8.516 -3.275 1 95.62 182 LEU A O 1
ATOM 1469 N N . TYR A 1 183 ? 8.391 -10.578 -2.535 1 95.88 183 TYR A N 1
ATOM 1470 C CA . TYR A 1 183 ? 9.703 -10.133 -2.074 1 95.88 183 TYR A CA 1
ATOM 1471 C C . TYR A 1 183 ? 10.688 -11.289 -2.02 1 95.88 183 TYR A C 1
ATOM 1473 O O . TYR A 1 183 ? 11.016 -11.781 -0.937 1 95.88 183 TYR A O 1
ATOM 1481 N N . PRO A 1 184 ? 11.281 -11.586 -3.127 1 96.88 184 PRO A N 1
ATOM 1482 C CA . PRO A 1 184 ? 12.109 -12.789 -3.246 1 96.88 184 PRO A CA 1
ATOM 1483 C C . PRO A 1 184 ? 13.258 -12.82 -2.234 1 96.88 184 PRO A C 1
ATOM 1485 O O . PRO A 1 184 ? 13.664 -13.898 -1.794 1 96.88 184 PRO A O 1
ATOM 1488 N N . ALA A 1 185 ? 13.688 -11.68 -1.771 1 95.94 185 ALA A N 1
ATOM 1489 C CA . ALA A 1 185 ? 14.805 -11.633 -0.832 1 95.94 185 ALA A CA 1
ATOM 1490 C C . ALA A 1 185 ? 14.43 -12.273 0.501 1 95.94 185 ALA A C 1
ATOM 1492 O O . ALA A 1 185 ? 15.297 -12.57 1.32 1 95.94 185 ALA A O 1
ATOM 1493 N N . ALA A 1 186 ? 13.203 -12.539 0.698 1 97.44 186 ALA A N 1
ATOM 1494 C CA . ALA A 1 186 ? 12.766 -13.086 1.979 1 97.44 186 ALA A CA 1
ATOM 1495 C C . ALA A 1 186 ? 12.477 -14.586 1.868 1 97.44 186 ALA A C 1
ATOM 1497 O O . ALA A 1 186 ? 12.047 -15.211 2.836 1 97.44 186 ALA A O 1
ATOM 1498 N N . ILE A 1 187 ? 12.727 -15.18 0.762 1 98.12 187 ILE A N 1
ATOM 1499 C CA . ILE A 1 187 ? 12.586 -16.625 0.627 1 98.12 187 ILE A CA 1
ATOM 1500 C C . ILE A 1 187 ? 13.477 -17.328 1.648 1 98.12 187 ILE A C 1
ATOM 1502 O O . ILE A 1 187 ? 14.641 -16.953 1.826 1 98.12 187 ILE A O 1
ATOM 1506 N N . GLY A 1 188 ? 12.961 -18.234 2.324 1 98 188 GLY A N 1
ATOM 1507 C CA . GLY A 1 188 ? 13.719 -19.047 3.27 1 98 188 GLY A CA 1
ATOM 1508 C C . GLY A 1 188 ? 13.766 -18.438 4.66 1 98 188 GLY A C 1
ATOM 1509 O O . GLY A 1 188 ? 14.281 -19.062 5.594 1 98 188 GLY A O 1
ATOM 1510 N N . LYS A 1 189 ? 13.281 -17.266 4.805 1 98.06 189 LYS A N 1
ATOM 1511 C CA . LYS A 1 189 ? 13.266 -16.641 6.121 1 98.06 189 LYS A CA 1
ATOM 1512 C C . LYS A 1 189 ? 12.172 -17.234 7.004 1 98.06 189 LYS A C 1
ATOM 1514 O O . LYS A 1 189 ? 11.195 -17.797 6.5 1 98.06 189 LYS A O 1
ATOM 1519 N N . SER A 1 190 ? 12.367 -17.062 8.227 1 97.06 190 SER A N 1
ATOM 1520 C CA . SER A 1 190 ? 11.406 -17.594 9.188 1 97.06 190 SER A CA 1
ATOM 1521 C C . SER A 1 190 ? 10.102 -16.812 9.148 1 97.06 190 SER A C 1
ATOM 1523 O O . SER A 1 190 ? 10.086 -15.633 8.773 1 97.06 190 SER A O 1
ATOM 1525 N N . PRO A 1 191 ? 9.008 -17.453 9.578 1 94.19 191 PRO A N 1
ATOM 1526 C CA . PRO A 1 191 ? 7.719 -16.766 9.648 1 94.19 191 PRO A CA 1
ATOM 1527 C C . PRO A 1 191 ? 7.758 -15.531 10.555 1 94.19 191 PRO A C 1
ATOM 1529 O O . PRO A 1 191 ? 6.977 -14.594 10.359 1 94.19 191 PRO A O 1
ATOM 1532 N N . SER A 1 192 ? 8.656 -15.484 11.469 1 94.94 192 SER A N 1
ATOM 1533 C CA . SER A 1 192 ? 8.727 -14.375 12.422 1 94.94 192 SER A CA 1
ATOM 1534 C C . SER A 1 192 ? 9.625 -13.258 11.898 1 94.94 192 SER A C 1
ATOM 1536 O O . SER A 1 192 ? 9.773 -12.219 12.547 1 94.94 192 SER A O 1
ATOM 1538 N N . HIS A 1 193 ? 10.141 -13.484 10.734 1 96.88 193 HIS A N 1
ATOM 1539 C CA . HIS A 1 193 ? 11 -12.469 10.141 1 96.88 193 HIS A CA 1
ATOM 1540 C C . HIS A 1 193 ? 10.234 -11.164 9.914 1 96.88 193 HIS A C 1
ATOM 1542 O O . HIS A 1 193 ? 9.156 -11.172 9.32 1 96.88 193 HIS A O 1
ATOM 1548 N N . VAL A 1 194 ? 10.836 -10.047 10.422 1 96.19 194 VAL A N 1
ATOM 1549 C CA . VAL A 1 194 ? 10.188 -8.742 10.328 1 96.19 194 VAL A CA 1
ATOM 1550 C C . VAL A 1 194 ? 10.438 -8.141 8.945 1 96.19 194 VAL A C 1
ATOM 1552 O O . VAL A 1 194 ? 11.586 -7.996 8.531 1 96.19 194 VAL A O 1
ATOM 1555 N N . LEU A 1 195 ? 9.32 -7.816 8.281 1 95.5 195 LEU A N 1
ATOM 1556 C CA . LEU A 1 195 ? 9.414 -7.203 6.965 1 95.5 195 LEU A CA 1
ATOM 1557 C C . LEU A 1 195 ? 9.305 -5.684 7.066 1 95.5 195 LEU A C 1
ATOM 1559 O O . LEU A 1 195 ? 10.023 -4.957 6.375 1 95.5 195 LEU A O 1
ATOM 1563 N N . PHE A 1 196 ? 8.359 -5.234 7.926 1 94 196 PHE A N 1
ATOM 1564 C CA . PHE A 1 196 ? 8.156 -3.801 8.117 1 94 196 PHE A CA 1
ATOM 1565 C C . PHE A 1 196 ? 8.133 -3.453 9.602 1 94 196 PHE A C 1
ATOM 1567 O O . PHE A 1 196 ? 7.57 -4.191 10.414 1 94 196 PHE A O 1
ATOM 1574 N N . LYS A 1 197 ? 8.75 -2.359 9.859 1 93.81 197 LYS A N 1
ATOM 1575 C CA . LYS A 1 197 ? 8.742 -1.856 11.234 1 93.81 197 LYS A CA 1
ATOM 1576 C C . LYS A 1 197 ? 8.062 -0.493 11.312 1 93.81 197 LYS A C 1
ATOM 1578 O O . LYS A 1 197 ? 8.133 0.297 10.367 1 93.81 197 LYS A O 1
ATOM 1583 N N . GLN A 1 198 ? 7.508 -0.285 12.43 1 91.62 198 GLN A N 1
ATOM 1584 C CA . GLN A 1 198 ? 6.906 1.021 12.68 1 91.62 198 GLN A CA 1
ATOM 1585 C C . GLN A 1 198 ? 7.895 2.146 12.383 1 91.62 198 GLN A C 1
ATOM 1587 O O . GLN A 1 198 ? 9.078 2.043 12.711 1 91.62 198 GLN A O 1
ATOM 1592 N N . GLY A 1 199 ? 7.383 3.248 11.719 1 89.38 199 GLY A N 1
ATOM 1593 C CA . GLY A 1 199 ? 8.234 4.367 11.359 1 89.38 199 GLY A CA 1
ATOM 1594 C C . GLY A 1 199 ? 8.672 4.34 9.906 1 89.38 199 GLY A C 1
ATOM 1595 O O . GLY A 1 199 ? 9.266 5.305 9.414 1 89.38 199 GLY A O 1
ATOM 1596 N N . SER A 1 200 ? 8.367 3.254 9.242 1 91.56 200 SER A N 1
ATOM 1597 C CA . SER A 1 200 ? 8.672 3.162 7.816 1 91.56 200 SER A CA 1
ATOM 1598 C C . SER A 1 200 ? 7.434 3.447 6.969 1 91.56 200 SER A C 1
ATOM 1600 O O . SER A 1 200 ? 6.305 3.35 7.453 1 91.56 200 SER A O 1
ATOM 1602 N N . ILE A 1 201 ? 7.688 3.789 5.715 1 92.12 201 ILE A N 1
ATOM 1603 C CA . ILE A 1 201 ? 6.582 4.023 4.789 1 92.12 201 ILE A CA 1
ATOM 1604 C C . ILE A 1 201 ? 5.789 2.732 4.598 1 92.12 201 ILE A C 1
ATOM 1606 O O . ILE A 1 201 ? 4.555 2.74 4.66 1 92.12 201 ILE A O 1
ATOM 1610 N N . ALA A 1 202 ? 6.539 1.697 4.426 1 91.62 202 ALA A N 1
ATOM 1611 C CA . ALA A 1 202 ? 5.902 0.41 4.164 1 91.62 202 ALA A CA 1
ATOM 1612 C C . ALA A 1 202 ? 5.027 -0.016 5.34 1 91.62 202 ALA A C 1
ATOM 1614 O O . ALA A 1 202 ? 3.934 -0.554 5.145 1 91.62 202 ALA A O 1
ATOM 1615 N N . TYR A 1 203 ? 5.523 0.198 6.52 1 93.12 203 TYR A N 1
ATOM 1616 C CA . TYR A 1 203 ? 4.703 -0.131 7.68 1 93.12 203 TYR A CA 1
ATOM 1617 C C . TYR A 1 203 ? 3.424 0.696 7.691 1 93.12 203 TYR A C 1
ATOM 1619 O O . TYR A 1 203 ? 2.332 0.159 7.902 1 93.12 203 TYR A O 1
ATOM 1627 N N . ARG A 1 204 ? 3.545 1.962 7.488 1 90.88 204 ARG A N 1
ATOM 1628 C CA . ARG A 1 204 ? 2.383 2.842 7.527 1 90.88 204 ARG A CA 1
ATOM 1629 C C . ARG A 1 204 ? 1.327 2.402 6.52 1 90.88 204 ARG A C 1
ATOM 1631 O O . ARG A 1 204 ? 0.139 2.342 6.84 1 90.88 204 ARG A O 1
ATOM 1638 N N . GLN A 1 205 ? 1.798 2.029 5.383 1 89.5 205 GLN A N 1
ATOM 1639 C CA . GLN A 1 205 ? 0.904 1.642 4.297 1 89.5 205 GLN A CA 1
ATOM 1640 C C . GLN A 1 205 ? 0.23 0.304 4.594 1 89.5 205 GLN A C 1
ATOM 1642 O O . GLN A 1 205 ? -0.841 0.012 4.059 1 89.5 205 GLN A O 1
ATOM 1647 N N . ASN A 1 206 ? 0.878 -0.486 5.5 1 91.44 206 ASN A N 1
ATOM 1648 C CA . ASN A 1 206 ? 0.39 -1.837 5.75 1 91.44 206 ASN A CA 1
ATOM 1649 C C . ASN A 1 206 ? -0.001 -2.027 7.215 1 91.44 206 ASN A C 1
ATOM 1651 O O . ASN A 1 206 ? -0.083 -3.158 7.699 1 91.44 206 ASN A O 1
ATOM 1655 N N . ALA A 1 207 ? -0.214 -1.021 7.871 1 91.62 207 ALA A N 1
ATOM 1656 C CA . ALA A 1 207 ? -0.379 -1.074 9.32 1 91.62 207 ALA A CA 1
ATOM 1657 C C . ALA A 1 207 ? -1.571 -1.945 9.703 1 91.62 207 ALA A C 1
ATOM 1659 O O . ALA A 1 207 ? -1.587 -2.547 10.781 1 91.62 207 ALA A O 1
ATOM 1660 N N . GLY A 1 208 ? -2.559 -2.078 8.852 1 90.69 208 GLY A N 1
ATOM 1661 C CA . GLY A 1 208 ? -3.721 -2.912 9.109 1 90.69 208 GLY A CA 1
ATOM 1662 C C . GLY A 1 208 ? -3.389 -4.391 9.195 1 90.69 208 GLY A C 1
ATOM 1663 O O . GLY A 1 208 ? -4.168 -5.176 9.734 1 90.69 208 GLY A O 1
ATOM 1664 N N . ILE A 1 209 ? -2.256 -4.691 8.664 1 92 209 ILE A N 1
ATOM 1665 C CA . ILE A 1 209 ? -1.846 -6.09 8.648 1 92 209 ILE A CA 1
ATOM 1666 C C . ILE A 1 209 ? -1.192 -6.453 9.984 1 92 209 ILE A C 1
ATOM 1668 O O . ILE A 1 209 ? -1.03 -7.633 10.305 1 92 209 ILE A O 1
ATOM 1672 N N . ASP A 1 210 ? -0.785 -5.43 10.703 1 90.31 210 ASP A N 1
ATOM 1673 C CA . ASP A 1 210 ? -0.277 -5.652 12.055 1 90.31 210 ASP A CA 1
ATOM 1674 C C . ASP A 1 210 ? -1.415 -5.961 13.023 1 90.31 210 ASP A C 1
ATOM 1676 O O . ASP A 1 210 ? -1.766 -5.129 13.867 1 90.31 210 ASP A O 1
ATOM 1680 N N . ARG A 1 211 ? -1.931 -7.125 12.883 1 74.12 211 ARG A N 1
ATOM 1681 C CA . ARG A 1 211 ? -3.17 -7.574 13.508 1 74.12 211 ARG A CA 1
ATOM 1682 C C . ARG A 1 211 ? -3.104 -7.426 15.023 1 74.12 211 ARG A C 1
ATOM 1684 O O . ARG A 1 211 ? -4.129 -7.234 15.68 1 74.12 211 ARG A O 1
ATOM 1691 N N . HIS A 1 212 ? -1.942 -7.414 15.656 1 77.69 212 HIS A N 1
ATOM 1692 C CA . HIS A 1 212 ? -1.844 -7.363 17.109 1 77.69 212 HIS A CA 1
ATOM 1693 C C . HIS A 1 212 ? -1.174 -6.074 17.562 1 77.69 212 HIS A C 1
ATOM 1695 O O . HIS A 1 212 ? -0.721 -5.98 18.719 1 77.69 212 HIS A O 1
ATOM 1701 N N . SER A 1 213 ? -0.962 -5.129 16.641 1 79.75 213 SER A N 1
ATOM 1702 C CA . SER A 1 213 ? -0.433 -3.795 16.922 1 79.75 213 SER A CA 1
ATOM 1703 C C . SER A 1 213 ? 0.909 -3.869 17.641 1 79.75 213 SER A C 1
ATOM 1705 O O . SER A 1 213 ? 1.127 -3.17 18.625 1 79.75 213 SER A O 1
ATOM 1707 N N . LYS A 1 214 ? 1.779 -4.789 17.172 1 87.62 214 LYS A N 1
ATOM 1708 C CA . LYS A 1 214 ? 3.072 -5.004 17.812 1 87.62 214 LYS A CA 1
ATOM 1709 C C . LYS A 1 214 ? 4.117 -4.02 17.297 1 87.62 214 LYS A C 1
ATOM 1711 O O . LYS A 1 214 ? 5.234 -3.967 17.812 1 87.62 214 LYS A O 1
ATOM 1716 N N . GLY A 1 215 ? 3.787 -3.309 16.328 1 91.75 215 GLY A N 1
ATOM 1717 C CA . GLY A 1 215 ? 4.723 -2.336 15.797 1 91.75 215 GLY A CA 1
ATOM 1718 C C . GLY A 1 215 ? 5.633 -2.91 14.727 1 91.75 215 GLY A C 1
ATOM 1719 O O . GLY A 1 215 ? 6.621 -2.279 14.344 1 91.75 215 GLY A O 1
ATOM 1720 N N . ASN A 1 216 ? 5.367 -4.137 14.383 1 94.94 216 ASN A N 1
ATOM 1721 C CA . ASN A 1 216 ? 6.09 -4.762 13.281 1 94.94 216 ASN A CA 1
ATOM 1722 C C . ASN A 1 216 ? 5.188 -5.691 12.469 1 94.94 216 ASN A C 1
ATOM 1724 O O . ASN A 1 216 ? 4.16 -6.156 12.977 1 94.94 216 ASN A O 1
ATOM 1728 N N . ILE A 1 217 ? 5.48 -5.848 11.227 1 95.44 217 ILE A N 1
ATOM 1729 C CA . ILE A 1 217 ? 4.773 -6.758 10.336 1 95.44 217 ILE A CA 1
ATOM 1730 C C . ILE A 1 217 ? 5.719 -7.863 9.867 1 95.44 217 ILE A C 1
ATOM 1732 O O . ILE A 1 217 ? 6.758 -7.586 9.266 1 95.44 217 ILE A O 1
ATOM 1736 N N . THR A 1 218 ? 5.391 -9.102 10.164 1 95.69 218 THR A N 1
ATOM 1737 C CA . THR A 1 218 ? 6.258 -10.242 9.898 1 95.69 218 THR A CA 1
ATOM 1738 C C . THR A 1 218 ? 5.855 -10.93 8.594 1 95.69 218 THR A C 1
ATOM 1740 O O . THR A 1 218 ? 4.828 -10.586 7.996 1 95.69 218 THR A O 1
ATOM 1743 N N . LEU A 1 219 ? 6.738 -11.852 8.242 1 96.31 219 LEU A N 1
ATOM 1744 C CA . LEU A 1 219 ? 6.453 -12.672 7.078 1 96.31 219 LEU A CA 1
ATOM 1745 C C . LEU A 1 219 ? 5.129 -13.406 7.242 1 96.31 219 LEU A C 1
ATOM 1747 O O . LEU A 1 219 ? 4.332 -13.484 6.301 1 96.31 219 LEU A O 1
ATOM 1751 N N . SER A 1 220 ? 4.875 -13.875 8.391 1 94.31 220 SER A N 1
ATOM 1752 C CA . SER A 1 220 ? 3.613 -14.555 8.68 1 94.31 220 SER A CA 1
ATOM 1753 C C . SER A 1 220 ? 2.432 -13.602 8.547 1 94.31 220 SER A C 1
ATOM 1755 O O . SER A 1 220 ? 1.375 -13.977 8.031 1 94.31 220 SER A O 1
ATOM 1757 N N . ASP A 1 221 ? 2.584 -12.367 8.969 1 94.56 221 ASP A N 1
ATOM 1758 C CA . ASP A 1 221 ? 1.524 -11.367 8.875 1 94.56 221 ASP A CA 1
ATOM 1759 C C . ASP A 1 221 ? 1.153 -11.102 7.418 1 94.56 221 ASP A C 1
ATOM 1761 O O . ASP A 1 221 ? -0.028 -11.086 7.062 1 94.56 221 ASP A O 1
ATOM 1765 N N . VAL A 1 222 ? 2.191 -10.945 6.602 1 94.62 222 VAL A N 1
ATOM 1766 C CA . VAL A 1 222 ? 1.96 -10.562 5.211 1 94.62 222 VAL A CA 1
ATOM 1767 C C . VAL A 1 222 ? 1.361 -11.742 4.441 1 94.62 222 VAL A C 1
ATOM 1769 O O . VAL A 1 222 ? 0.628 -11.547 3.471 1 94.62 222 VAL A O 1
ATOM 1772 N N . SER A 1 223 ? 1.55 -12.945 4.949 1 96.38 223 SER A N 1
ATOM 1773 C CA . SER A 1 223 ? 1.112 -14.141 4.242 1 96.38 223 SER A CA 1
ATOM 1774 C C . SER A 1 223 ? -0.248 -14.609 4.742 1 96.38 223 SER A C 1
ATOM 1776 O O . SER A 1 223 ? -0.812 -15.57 4.211 1 96.38 223 SER A O 1
ATOM 1778 N N . TYR A 1 224 ? -0.775 -14.008 5.672 1 95.12 224 TYR A N 1
ATOM 1779 C CA . TYR A 1 224 ? -1.994 -14.453 6.34 1 95.12 224 TYR A CA 1
ATOM 1780 C C . TYR A 1 224 ? -3.141 -14.586 5.344 1 95.12 224 TYR A C 1
ATOM 1782 O O . TYR A 1 224 ? -3.854 -15.594 5.344 1 95.12 224 TYR A O 1
ATOM 1790 N N . LYS A 1 225 ? -3.287 -13.586 4.48 1 94.88 225 LYS A N 1
ATOM 1791 C CA . LYS A 1 225 ? -4.402 -13.609 3.539 1 94.88 225 LYS A CA 1
ATOM 1792 C C . LYS A 1 225 ? -4.238 -14.734 2.521 1 94.88 225 LYS A C 1
ATOM 1794 O O . LYS A 1 225 ? -5.227 -15.328 2.08 1 94.88 225 LYS A O 1
ATOM 1799 N N . VAL A 1 226 ? -3.027 -14.969 2.18 1 97.94 226 VAL A N 1
ATOM 1800 C CA . VAL A 1 226 ? -2.779 -16.078 1.254 1 97.94 226 VAL A CA 1
ATOM 1801 C C . VAL A 1 226 ? -3.08 -17.406 1.94 1 97.94 226 VAL A C 1
ATOM 1803 O O . VAL A 1 226 ? -3.639 -18.312 1.324 1 97.94 226 VAL A O 1
ATOM 1806 N N . ARG A 1 227 ? -2.729 -17.562 3.191 1 97.88 227 ARG A N 1
ATOM 1807 C CA . ARG A 1 227 ? -3.072 -18.75 3.969 1 97.88 227 ARG A CA 1
ATOM 1808 C C . ARG A 1 227 ? -4.586 -18.922 4.059 1 97.88 227 ARG A C 1
ATOM 1810 O O . ARG A 1 227 ? -5.09 -20.047 4 1 97.88 227 ARG A O 1
ATOM 1817 N N . GLN A 1 228 ? -5.234 -17.812 4.168 1 97.88 228 GLN A N 1
ATOM 1818 C CA . GLN A 1 228 ? -6.691 -17.875 4.184 1 97.88 228 GLN A CA 1
ATOM 1819 C C . GLN A 1 228 ? -7.234 -18.359 2.842 1 97.88 228 GLN A C 1
ATOM 1821 O O . GLN A 1 228 ? -8.211 -19.109 2.797 1 97.88 228 GLN A O 1
ATOM 1826 N N . LYS A 1 229 ? -6.605 -17.938 1.788 1 98.69 229 LYS A N 1
ATOM 1827 C CA . LYS A 1 229 ? -7.004 -18.422 0.47 1 98.69 229 LYS A CA 1
ATOM 1828 C C . LYS A 1 229 ? -6.785 -19.922 0.351 1 98.69 229 LYS A C 1
ATOM 1830 O O . LYS A 1 229 ? -7.602 -20.625 -0.25 1 98.69 229 LYS A O 1
ATOM 1835 N N . LEU A 1 230 ? -5.684 -20.359 0.907 1 98.69 230 LEU A N 1
ATOM 1836 C CA . LEU A 1 230 ? -5.438 -21.797 0.894 1 98.69 230 LEU A CA 1
ATOM 1837 C C . LEU A 1 230 ? -6.523 -22.531 1.667 1 98.69 230 LEU A C 1
ATOM 1839 O O . LEU A 1 230 ? -7.102 -23.5 1.161 1 98.69 230 LEU A O 1
ATOM 1843 N N . ALA A 1 231 ? -6.816 -22.062 2.834 1 98.56 231 ALA A N 1
ATOM 1844 C CA . ALA A 1 231 ? -7.824 -22.719 3.676 1 98.56 231 ALA A CA 1
ATOM 1845 C C . ALA A 1 231 ? -9.18 -22.734 2.984 1 98.56 231 ALA A C 1
ATOM 1847 O O . ALA A 1 231 ? -9.859 -23.766 2.963 1 98.56 231 ALA A O 1
ATOM 1848 N N . LYS A 1 232 ? -9.531 -21.641 2.461 1 98.5 232 LYS A N 1
ATOM 1849 C CA . LYS A 1 232 ? -10.797 -21.562 1.743 1 98.5 232 LYS A CA 1
ATOM 1850 C C . LYS A 1 232 ? -10.805 -22.484 0.53 1 98.5 232 LYS A C 1
ATOM 1852 O O . LYS A 1 232 ? -11.766 -23.219 0.307 1 98.5 232 LYS A O 1
ATOM 1857 N N . GLY A 1 233 ? -9.742 -22.484 -0.197 1 98.62 233 GLY A N 1
ATOM 1858 C CA . GLY A 1 233 ? -9.648 -23.266 -1.423 1 98.62 233 GLY A CA 1
ATOM 1859 C C . GLY A 1 233 ? -9.711 -24.766 -1.188 1 98.62 233 GLY A C 1
ATOM 1860 O O . GLY A 1 233 ? -10.023 -25.531 -2.104 1 98.62 233 GLY A O 1
ATOM 1861 N N . LEU A 1 234 ? -9.406 -25.141 -0.05 1 98.19 234 LEU A N 1
ATOM 1862 C CA . LEU A 1 234 ? -9.391 -26.562 0.301 1 98.19 234 LEU A CA 1
ATOM 1863 C C . LEU A 1 234 ? -10.773 -27.016 0.77 1 98.19 234 LEU A C 1
ATOM 1865 O O . LEU A 1 234 ? -11 -28.203 0.979 1 98.19 234 LEU A O 1
ATOM 1869 N N . GLN A 1 235 ? -11.664 -26.109 0.88 1 98 235 GLN A N 1
ATOM 1870 C CA . GLN A 1 235 ? -13.023 -26.469 1.263 1 98 235 GLN A CA 1
ATOM 1871 C C . GLN A 1 235 ? -13.742 -27.188 0.126 1 98 235 GLN A C 1
ATOM 1873 O O . GLN A 1 235 ? -13.438 -26.969 -1.048 1 98 235 GLN A O 1
ATOM 1878 N N . PRO A 1 236 ? -14.711 -28.047 0.444 1 96.25 236 PRO A N 1
ATOM 1879 C CA . PRO A 1 236 ? -15.367 -28.906 -0.537 1 96.25 236 PRO A CA 1
ATOM 1880 C C . PRO A 1 236 ? -16.016 -28.109 -1.678 1 96.25 236 PRO A C 1
ATOM 1882 O O . PRO A 1 236 ? -16.031 -28.578 -2.82 1 96.25 236 PRO A O 1
ATOM 1885 N N . ASN A 1 237 ? -16.469 -26.922 -1.395 1 96.56 237 ASN A N 1
ATOM 1886 C CA . ASN A 1 237 ? -17.125 -26.125 -2.422 1 96.56 237 ASN A CA 1
ATOM 1887 C C . ASN A 1 237 ? -16.125 -25.547 -3.424 1 96.56 237 ASN A C 1
ATOM 1889 O O . ASN A 1 237 ? -16.516 -25.094 -4.5 1 96.56 237 ASN A O 1
ATOM 1893 N N . PHE A 1 238 ? -14.82 -25.609 -3.053 1 97.38 238 PHE A N 1
ATOM 1894 C CA . PHE A 1 238 ? -13.82 -24.984 -3.906 1 97.38 238 PHE A CA 1
ATOM 1895 C C . PHE A 1 238 ? -12.789 -26 -4.379 1 97.38 238 PHE A C 1
ATOM 1897 O O . PHE A 1 238 ? -12.188 -25.844 -5.445 1 97.38 238 PHE A O 1
ATOM 1904 N N . MET A 1 239 ? -12.602 -27.016 -3.613 1 96.06 239 MET A N 1
ATOM 1905 C CA . MET A 1 239 ? -11.594 -28.031 -3.906 1 96.06 239 MET A CA 1
ATOM 1906 C C . MET A 1 239 ? -12.047 -28.953 -5.035 1 96.06 239 MET A C 1
ATOM 1908 O O . MET A 1 239 ? -13.227 -29.312 -5.109 1 96.06 239 MET A O 1
ATOM 1912 N N . GLY A 1 240 ? -11.172 -29.406 -5.879 1 93.38 240 GLY A N 1
ATOM 1913 C CA . GLY A 1 240 ? -11.523 -30.312 -6.961 1 93.38 240 GLY A CA 1
ATOM 1914 C C . GLY A 1 240 ? -10.383 -30.562 -7.922 1 93.38 240 GLY A C 1
ATOM 1915 O O . GLY A 1 240 ? -9.352 -29.875 -7.863 1 93.38 240 GLY A O 1
ATOM 1916 N N . MET B 1 1 ? -33.625 -10.945 20.703 1 21.98 1 MET B N 1
ATOM 1917 C CA . MET B 1 1 ? -33.281 -10.453 22.031 1 21.98 1 MET B CA 1
ATOM 1918 C C . MET B 1 1 ? -31.875 -10.859 22.406 1 21.98 1 MET B C 1
ATOM 1920 O O . MET B 1 1 ? -31.625 -12.016 22.734 1 21.98 1 MET B O 1
ATOM 1924 N N . PHE B 1 2 ? -30.797 -10.203 21.734 1 25.17 2 PHE B N 1
ATOM 1925 C CA . PHE B 1 2 ? -29.359 -10.469 21.719 1 25.17 2 PHE B CA 1
ATOM 1926 C C . PHE B 1 2 ? -28.75 -10.227 23.094 1 25.17 2 PHE B C 1
ATOM 1928 O O . PHE B 1 2 ? -28.906 -9.141 23.672 1 25.17 2 PHE B O 1
ATOM 1935 N N . PRO B 1 3 ? -28.609 -11.328 23.922 1 21.88 3 PRO B N 1
ATOM 1936 C CA . PRO B 1 3 ? -28.266 -11.203 25.344 1 21.88 3 PRO B CA 1
ATOM 1937 C C . PRO B 1 3 ? -27.031 -10.344 25.578 1 21.88 3 PRO B C 1
ATOM 1939 O O . PRO B 1 3 ? -26.219 -10.156 24.672 1 21.88 3 PRO B O 1
ATOM 1942 N N . GLN B 1 4 ? -26.922 -9.547 26.766 1 20.5 4 GLN B N 1
ATOM 1943 C CA . GLN B 1 4 ? -26.234 -8.508 27.516 1 20.5 4 GLN B CA 1
ATOM 1944 C C . GLN B 1 4 ? -24.844 -8.953 27.922 1 20.5 4 GLN B C 1
ATOM 1946 O O . GLN B 1 4 ? -24.688 -9.75 28.859 1 20.5 4 GLN B O 1
ATOM 1951 N N . LEU B 1 5 ? -23.953 -9.5 26.953 1 21.56 5 LEU B N 1
ATOM 1952 C CA . LEU B 1 5 ? -22.688 -10.016 27.469 1 21.56 5 LEU B CA 1
ATOM 1953 C C . LEU B 1 5 ? -22 -8.984 28.359 1 21.56 5 LEU B C 1
ATOM 1955 O O . LEU B 1 5 ? -21.703 -7.871 27.922 1 21.56 5 LEU B O 1
ATOM 1959 N N . GLY B 1 6 ? -22.281 -9 29.719 1 19.02 6 GLY B N 1
ATOM 1960 C CA . GLY B 1 6 ? -21.906 -8.281 30.922 1 19.02 6 GLY B CA 1
ATOM 1961 C C . GLY B 1 6 ? -20.422 -8.008 31.016 1 19.02 6 GLY B C 1
ATOM 1962 O O . GLY B 1 6 ? -19.609 -8.727 30.422 1 19.02 6 GLY B O 1
ATOM 1963 N N . TYR B 1 7 ? -19.922 -6.703 31.516 1 19.33 7 TYR B N 1
ATOM 1964 C CA . TYR B 1 7 ? -18.922 -5.668 31.75 1 19.33 7 TYR B CA 1
ATOM 1965 C C . TYR B 1 7 ? -17.922 -6.113 32.812 1 19.33 7 TYR B C 1
ATOM 1967 O O . TYR B 1 7 ? -18.172 -5.996 34 1 19.33 7 TYR B O 1
ATOM 1975 N N . VAL B 1 8 ? -17.344 -7.441 32.719 1 19.98 8 VAL B N 1
ATOM 1976 C CA . VAL B 1 8 ? -16.594 -7.828 33.906 1 19.98 8 VAL B CA 1
ATOM 1977 C C . VAL B 1 8 ? -15.406 -6.887 34.094 1 19.98 8 VAL B C 1
ATOM 1979 O O . VAL B 1 8 ? -14.461 -6.906 33.312 1 19.98 8 VAL B O 1
ATOM 1982 N N . VAL B 1 9 ? -15.609 -5.543 34.406 1 17.33 9 VAL B N 1
ATOM 1983 C CA . VAL B 1 9 ? -14.703 -4.406 34.562 1 17.33 9 VAL B CA 1
ATOM 1984 C C . VAL B 1 9 ? -13.633 -4.738 35.625 1 17.33 9 VAL B C 1
ATOM 1986 O O . VAL B 1 9 ? -12.453 -4.438 35.406 1 17.33 9 VAL B O 1
ATOM 1989 N N . LYS B 1 10 ? -13.977 -5.227 36.812 1 19.06 10 LYS B N 1
ATOM 1990 C CA . LYS B 1 10 ? -13.602 -4.359 37.938 1 19.06 10 LYS B CA 1
ATOM 1991 C C . LYS B 1 10 ? -12.109 -4.469 38.219 1 19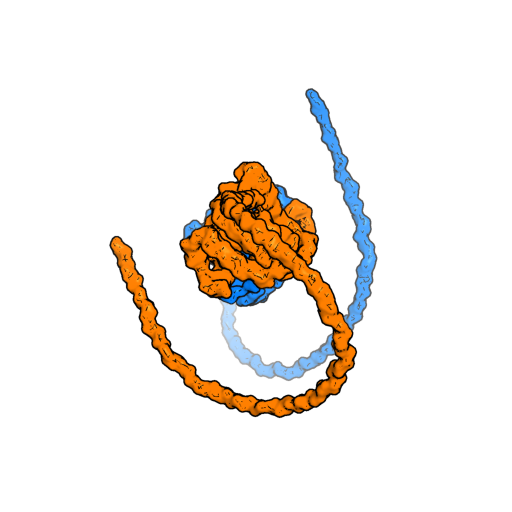.06 10 LYS B C 1
ATOM 1993 O O . LYS B 1 10 ? -11.43 -3.455 38.406 1 19.06 10 LYS B O 1
ATOM 1998 N N . LYS B 1 11 ? -11.586 -5.586 38.906 1 20.34 11 LYS B N 1
ATOM 1999 C CA . LYS B 1 11 ? -11 -5.461 40.219 1 20.34 11 LYS B CA 1
ATOM 2000 C C . LYS B 1 11 ? -9.484 -5.273 40.125 1 20.34 11 LYS B C 1
ATOM 2002 O O . LYS B 1 11 ? -8.742 -6.246 40 1 20.34 11 LYS B O 1
ATOM 2007 N N . VAL B 1 12 ? -8.922 -4.504 39.125 1 17.97 12 VAL B N 1
ATOM 2008 C CA . VAL B 1 12 ? -7.473 -4.48 38.969 1 17.97 12 VAL B CA 1
ATOM 2009 C C . VAL B 1 12 ? -6.828 -3.904 40.219 1 17.97 12 VAL B C 1
ATOM 2011 O O . VAL B 1 12 ? -7.043 -2.738 40.562 1 17.97 12 VAL B O 1
ATOM 2014 N N . SER B 1 13 ? -6.559 -4.742 41.25 1 17.5 13 SER B N 1
ATOM 2015 C CA . SER B 1 13 ? -6.023 -4.449 42.562 1 17.5 13 SER B CA 1
ATOM 2016 C C . SER B 1 13 ? -4.664 -3.764 42.469 1 17.5 13 SER B C 1
ATOM 2018 O O . SER B 1 13 ? -3.945 -3.926 41.5 1 17.5 13 SER B O 1
ATOM 2020 N N . LYS B 1 14 ? -4.363 -2.678 43.281 1 19.36 14 LYS B N 1
ATOM 2021 C CA . LYS B 1 14 ? -3.488 -1.61 43.781 1 19.36 14 LYS B CA 1
ATOM 2022 C C . LYS B 1 14 ? -2.158 -2.17 44.25 1 19.36 14 LYS B C 1
ATOM 2024 O O . LYS B 1 14 ? -1.354 -1.444 44.844 1 19.36 14 LYS B O 1
ATOM 2029 N N . ARG B 1 15 ? -1.866 -3.479 44.188 1 18.31 15 ARG B N 1
ATOM 2030 C CA . ARG B 1 15 ? -0.951 -3.834 45.25 1 18.31 15 ARG B CA 1
ATOM 2031 C C . ARG B 1 15 ? 0.471 -3.381 44.938 1 18.31 15 ARG B C 1
ATOM 2033 O O . ARG B 1 15 ? 1.37 -3.514 45.781 1 18.31 15 ARG B O 1
ATOM 2040 N N . LEU B 1 16 ? 0.895 -3.258 43.656 1 17.67 16 LEU B N 1
ATOM 2041 C CA . LEU B 1 16 ? 2.297 -3.66 43.656 1 17.67 16 LEU B CA 1
ATOM 2042 C C . LEU B 1 16 ? 3.16 -2.643 44.375 1 17.67 16 LEU B C 1
ATOM 2044 O O . LEU B 1 16 ? 2.861 -1.446 44.375 1 17.67 16 LEU B O 1
ATOM 2048 N N . TYR B 1 17 ? 4.492 -3.043 44.75 1 17.44 17 TYR B N 1
ATOM 2049 C CA . TYR B 1 17 ? 5.562 -3.02 45.75 1 17.44 17 TYR B CA 1
ATOM 2050 C C . TYR B 1 17 ? 6.352 -1.718 45.656 1 17.44 17 TYR B C 1
ATOM 2052 O O . TYR B 1 17 ? 6.355 -1.052 44.625 1 17.44 17 TYR B O 1
ATOM 2060 N N . LYS B 1 18 ? 7.176 -1.501 46.75 1 18.06 18 LYS B N 1
ATOM 2061 C CA . LYS B 1 18 ? 7.832 -0.715 47.781 1 18.06 18 LYS B CA 1
ATOM 2062 C C . LYS B 1 18 ? 9.102 -0.055 47.25 1 18.06 18 LYS B C 1
ATOM 2064 O O . LYS B 1 18 ? 9.289 1.153 47.406 1 18.06 18 LYS B O 1
ATOM 2069 N N . PHE B 1 19 ? 10.32 -0.722 47.312 1 18.89 19 PHE B N 1
ATOM 2070 C CA . PHE B 1 19 ? 11.344 -0.399 48.281 1 18.89 19 PHE B CA 1
ATOM 2071 C C . PHE B 1 19 ? 12.469 0.419 47.656 1 18.89 19 PHE B C 1
ATOM 2073 O O . PHE B 1 19 ? 13.258 1.048 48.375 1 18.89 19 PHE B O 1
ATOM 2080 N N . VAL B 1 20 ? 12.859 0.225 46.344 1 19.88 20 VAL B N 1
ATOM 2081 C CA . VAL B 1 20 ? 14.32 0.239 46.344 1 19.88 20 VAL B CA 1
ATOM 2082 C C . VAL B 1 20 ? 14.828 1.671 46.5 1 19.88 20 VAL B C 1
ATOM 2084 O O . VAL B 1 20 ? 14.516 2.545 45.688 1 19.88 20 VAL B O 1
ATOM 2087 N N . LYS B 1 21 ? 15.211 2.064 47.719 1 20.45 21 LYS B N 1
ATOM 2088 C CA . LYS B 1 21 ? 15.766 3.287 48.281 1 20.45 21 LYS B CA 1
ATOM 2089 C C . LYS B 1 21 ? 17.109 3.639 47.656 1 20.45 21 LYS B C 1
ATOM 2091 O O . LYS B 1 21 ? 18.109 2.986 47.938 1 20.45 21 LYS B O 1
ATOM 2096 N N . PHE B 1 22 ? 17.219 3.715 46.344 1 20.27 22 PHE B N 1
ATOM 2097 C CA . PHE B 1 22 ? 18.594 3.945 45.906 1 20.27 22 PHE B CA 1
ATOM 2098 C C . PHE B 1 22 ? 19.172 5.191 46.562 1 20.27 22 PHE B C 1
ATOM 2100 O O . PHE B 1 22 ? 18.5 6.223 46.656 1 20.27 22 PHE B O 1
ATOM 2107 N N . LYS B 1 23 ? 20.234 4.922 47.344 1 19.88 23 LYS B N 1
ATOM 2108 C CA . LYS B 1 23 ? 21.094 5.754 48.188 1 19.88 23 LYS B CA 1
ATOM 2109 C C . LYS B 1 23 ? 21.672 6.918 47.406 1 19.88 23 LYS B C 1
ATOM 2111 O O . LYS B 1 23 ? 22.109 6.746 46.25 1 19.88 23 LYS B O 1
ATOM 2116 N N . LYS B 1 24 ? 21.469 8.094 47.875 1 19.77 24 LYS B N 1
ATOM 2117 C CA . LYS B 1 24 ? 21.781 9.492 47.594 1 19.77 24 LYS B CA 1
ATOM 2118 C C . LYS B 1 24 ? 23.281 9.703 47.469 1 19.77 24 LYS B C 1
ATOM 2120 O O . LYS B 1 24 ? 24.016 9.586 48.438 1 19.77 24 LYS B O 1
ATOM 2125 N N . ARG B 1 25 ? 23.891 8.992 46.469 1 23.61 25 ARG B N 1
ATOM 2126 C CA . ARG B 1 25 ? 25.328 9.211 46.438 1 23.61 25 ARG B CA 1
ATOM 2127 C C . ARG B 1 25 ? 25.656 10.695 46.562 1 23.61 25 ARG B C 1
ATOM 2129 O O . ARG B 1 25 ? 24.906 11.555 46.094 1 23.61 25 ARG B O 1
ATOM 2136 N N . GLN B 1 26 ? 26.75 11.047 47.312 1 19.09 26 GLN B N 1
ATOM 2137 C CA . GLN B 1 26 ? 27.406 12.148 48 1 19.09 26 GLN B CA 1
ATOM 2138 C C . GLN B 1 26 ? 27.797 13.266 47.031 1 19.09 26 GLN B C 1
ATOM 2140 O O . GLN B 1 26 ? 28 13.016 45.844 1 19.09 26 GLN B O 1
ATOM 2145 N N . PRO B 1 27 ? 27.891 14.562 47.531 1 21.16 27 PRO B N 1
ATOM 2146 C CA . PRO B 1 27 ? 27.859 15.992 47.219 1 21.16 27 PRO B CA 1
ATOM 2147 C C . PRO B 1 27 ? 29.156 16.5 46.625 1 21.16 27 PRO B C 1
ATOM 2149 O O . PRO B 1 27 ? 29.281 17.688 46.281 1 21.16 27 PRO B O 1
ATOM 2152 N N . LEU B 1 28 ? 29.906 15.664 45.781 1 20.64 28 LEU B N 1
ATOM 2153 C CA . LEU B 1 28 ? 31.281 16.156 45.781 1 20.64 28 LEU B CA 1
ATOM 2154 C C . LEU B 1 28 ? 31.328 17.641 45.469 1 20.64 28 LEU B C 1
ATOM 2156 O O . LEU B 1 28 ? 30.578 18.125 44.625 1 20.64 28 LEU B O 1
ATOM 2160 N N . LYS B 1 29 ? 32.188 18.406 46.219 1 21.28 29 LYS B N 1
ATOM 2161 C CA . LYS B 1 29 ? 32.531 19.781 46.562 1 21.28 29 LYS B CA 1
ATOM 2162 C C . LYS B 1 29 ? 33.188 20.5 45.375 1 21.28 29 LYS B C 1
ATOM 2164 O O . LYS B 1 29 ? 34.25 20.094 44.906 1 21.28 29 LYS B O 1
ATOM 2169 N N . ALA B 1 30 ? 32.406 20.906 44.375 1 19.73 30 ALA B N 1
ATOM 2170 C CA . ALA B 1 30 ? 32.906 21.672 43.219 1 19.73 30 ALA B CA 1
ATOM 2171 C C . ALA B 1 30 ? 33.656 22.906 43.656 1 19.73 30 ALA B C 1
ATOM 2173 O O . ALA B 1 30 ? 33.219 23.625 44.562 1 19.73 30 ALA B O 1
ATOM 2174 N N . VAL B 1 31 ? 34.969 22.906 43.438 1 19.66 31 VAL B N 1
ATOM 2175 C CA . VAL B 1 31 ? 36.031 23.875 43.688 1 19.66 31 VAL B CA 1
ATOM 2176 C C . VAL B 1 31 ? 35.688 25.203 43.031 1 19.66 31 VAL B C 1
ATOM 2178 O O . VAL B 1 31 ? 35.438 25.266 41.812 1 19.66 31 VAL B O 1
ATOM 2181 N N . LEU B 1 32 ? 35.25 26.234 43.688 1 19.92 32 LEU B N 1
ATOM 2182 C CA . LEU B 1 32 ? 34.75 27.609 43.594 1 19.92 32 LEU B CA 1
ATOM 2183 C C . LEU B 1 32 ? 35.812 28.516 43 1 19.92 32 LEU B C 1
ATOM 2185 O O . LEU B 1 32 ? 36.75 28.922 43.688 1 19.92 32 LEU B O 1
ATOM 2189 N N . PHE B 1 33 ? 36.5 28.141 41.906 1 20.44 33 PHE B N 1
ATOM 2190 C CA . PHE B 1 33 ? 37.625 29.062 41.688 1 20.44 33 PHE B CA 1
ATOM 2191 C C . PHE B 1 33 ? 37.125 30.484 41.5 1 20.44 33 PHE B C 1
ATOM 2193 O O . PHE B 1 33 ? 36.062 30.703 40.938 1 20.44 33 PHE B O 1
ATOM 2200 N N . SER B 1 34 ? 37.688 31.484 42.219 1 19.11 34 SER B N 1
ATOM 2201 C CA . SER B 1 34 ? 37.594 32.875 42.656 1 19.11 34 SER B CA 1
ATOM 2202 C C . SER B 1 34 ? 37.844 33.844 41.531 1 19.11 34 SER B C 1
ATOM 2204 O O . SER B 1 34 ? 38.094 35.031 41.75 1 19.11 34 SER B O 1
ATOM 2206 N N . PHE B 1 35 ? 37.594 33.562 40.219 1 20.91 35 PHE B N 1
ATOM 2207 C CA . PHE B 1 35 ? 38.281 34.531 39.344 1 20.91 35 PHE B CA 1
ATOM 2208 C C . PHE B 1 35 ? 37.625 35.906 39.438 1 20.91 35 PHE B C 1
ATOM 2210 O O . PHE B 1 35 ? 36.531 36.125 38.875 1 20.91 35 PHE B O 1
ATOM 2217 N N . THR B 1 36 ? 37.656 36.656 40.469 1 18.95 36 THR B N 1
ATOM 2218 C CA . THR B 1 36 ? 36.938 37.906 40.688 1 18.95 36 THR B CA 1
ATOM 2219 C C . THR B 1 36 ? 37.438 39 39.75 1 18.95 36 THR B C 1
ATOM 2221 O O . THR B 1 36 ? 36.812 40.062 39.656 1 18.95 36 THR B O 1
ATOM 2224 N N . SER B 1 37 ? 38.562 38.844 39.031 1 18.12 37 SER B N 1
ATOM 2225 C CA . SER B 1 37 ? 39.219 40.125 39.125 1 18.12 37 SER B CA 1
ATOM 2226 C C . SER B 1 37 ? 38.438 41.219 38.438 1 18.12 37 SER B C 1
ATOM 2228 O O . SER B 1 37 ? 38.312 42.312 38.969 1 18.12 37 SER B O 1
ATOM 2230 N N . MET B 1 38 ? 38.344 41.188 37.094 1 19.98 38 MET B N 1
ATOM 2231 C CA . MET B 1 38 ? 38.812 42.375 36.344 1 19.98 38 MET B CA 1
ATOM 2232 C C . MET B 1 38 ? 37.688 43.406 36.188 1 19.98 38 MET B C 1
ATOM 2234 O O . MET B 1 38 ? 36.844 43.281 35.281 1 19.98 38 MET B O 1
ATOM 2238 N N . LEU B 1 39 ? 37.031 43.812 37.125 1 19.16 39 LEU B N 1
ATOM 2239 C CA . LEU B 1 39 ? 35.781 44.562 37.125 1 19.16 39 LEU B CA 1
ATOM 2240 C C . LEU B 1 39 ? 36 45.938 36.5 1 19.16 39 LEU B C 1
ATOM 2242 O O . LEU B 1 39 ? 35.125 46.469 35.812 1 19.16 39 LEU B O 1
ATOM 2246 N N . LYS B 1 40 ? 37.094 46.719 36.812 1 20.02 40 LYS B N 1
ATOM 2247 C CA . LYS B 1 40 ? 36.656 47.969 37.375 1 20.02 40 LYS B CA 1
ATOM 2248 C C . LYS B 1 40 ? 36.312 48.969 36.25 1 20.02 40 LYS B C 1
ATOM 2250 O O . LYS B 1 40 ? 35.688 50 36.531 1 20.02 40 LYS B O 1
ATOM 2255 N N . GLY B 1 41 ? 36.75 48.844 35.031 1 17.83 41 GLY B N 1
ATOM 2256 C CA . GLY B 1 41 ? 37.219 50.188 34.719 1 17.83 41 GLY B CA 1
ATOM 2257 C C . GLY B 1 41 ? 36.094 51.188 34.562 1 17.83 41 GLY B C 1
ATOM 2258 O O . GLY B 1 41 ? 36.094 52.219 35.188 1 17.83 41 GLY B O 1
ATOM 2259 N N . ARG B 1 42 ? 35.781 51.438 33.219 1 20.48 42 ARG B N 1
ATOM 2260 C CA . ARG B 1 42 ? 35.719 52.812 32.688 1 20.48 42 ARG B CA 1
ATOM 2261 C C . ARG B 1 42 ? 34.344 53.438 33 1 20.48 42 ARG B C 1
ATOM 2263 O O . ARG B 1 42 ? 33.312 52.938 32.562 1 20.48 42 ARG B O 1
ATOM 2270 N N . GLN B 1 43 ? 34.219 54.188 34 1 16.72 43 GLN B N 1
ATOM 2271 C CA . GLN B 1 43 ? 33.219 54.875 34.812 1 16.72 43 GLN B CA 1
ATOM 2272 C C . GLN B 1 43 ? 32.344 55.75 33.938 1 16.72 43 GLN B C 1
ATOM 2274 O O . GLN B 1 43 ? 31.109 55.625 33.969 1 16.72 43 GLN B O 1
ATOM 2279 N N . GLN B 1 44 ? 32.5 57.125 34 1 16.45 44 GLN B N 1
ATOM 2280 C CA . GLN B 1 44 ? 31.672 58.156 34.625 1 16.45 44 GLN B CA 1
ATOM 2281 C C . GLN B 1 44 ? 30.859 58.906 33.594 1 16.45 44 GLN B C 1
ATOM 2283 O O . GLN B 1 44 ? 29.938 59.625 33.906 1 16.45 44 GLN B O 1
ATOM 2288 N N . ARG B 1 45 ? 31.344 59.094 32.344 1 19.86 45 ARG B N 1
ATOM 2289 C CA . ARG B 1 45 ? 31.094 60.5 32.031 1 19.86 45 ARG B CA 1
ATOM 2290 C C . ARG B 1 45 ? 29.594 60.781 31.984 1 19.86 45 ARG B C 1
ATOM 2292 O O . ARG B 1 45 ? 28.797 59.875 31.734 1 19.86 45 ARG B O 1
ATOM 2299 N N . LEU B 1 46 ? 29.156 62.125 31.844 1 19.45 46 LEU B N 1
ATOM 2300 C CA . LEU B 1 46 ? 28.266 63.156 32.344 1 19.45 46 LEU B CA 1
ATOM 2301 C C . LEU B 1 46 ? 26.859 63 31.75 1 19.45 46 LEU B C 1
ATOM 2303 O O . LEU B 1 46 ? 26.719 62.594 30.609 1 19.45 46 LEU B O 1
ATOM 2307 N N . ILE B 1 47 ? 25.797 63.594 32.438 1 19.91 47 ILE B N 1
ATOM 2308 C CA . ILE B 1 47 ? 24.422 63.656 32.875 1 19.91 47 ILE B CA 1
ATOM 2309 C C . ILE B 1 47 ? 23.594 64.5 31.875 1 19.91 47 ILE B C 1
ATOM 2311 O O . ILE B 1 47 ? 22.375 64.375 31.844 1 19.91 47 ILE B O 1
ATOM 2315 N N . LYS B 1 48 ? 24.188 65.375 31.094 1 19.88 48 LYS B N 1
ATOM 2316 C CA . LYS B 1 48 ? 23.375 66.625 31.203 1 19.88 48 LYS B CA 1
ATOM 2317 C C . LYS B 1 48 ? 21.953 66.375 30.688 1 19.88 48 LYS B C 1
ATOM 2319 O O . LYS B 1 48 ? 21 66.438 31.469 1 19.88 48 LYS B O 1
ATOM 2324 N N . LYS B 1 49 ? 21.5 67.438 29.672 1 23.45 49 LYS B N 1
ATOM 2325 C CA . LYS B 1 49 ? 20.422 68.438 29.688 1 23.45 49 LYS B CA 1
ATOM 2326 C C . LYS B 1 49 ? 19.125 67.812 29.125 1 23.45 49 LYS B C 1
ATOM 2328 O O . LYS B 1 49 ? 19.094 67.375 28 1 23.45 49 LYS B O 1
ATOM 2333 N N . LEU B 1 50 ? 18.188 67.562 29.938 1 21.94 50 LEU B N 1
ATOM 2334 C CA . LEU B 1 50 ? 16.875 66.938 29.812 1 21.94 50 LEU B CA 1
ATOM 2335 C C . LEU B 1 50 ? 15.883 67.875 29.141 1 21.94 50 LEU B C 1
ATOM 2337 O O . LEU B 1 50 ? 15.516 68.875 29.703 1 21.94 50 LEU B O 1
ATOM 2341 N N . PRO B 1 51 ? 16.078 68.438 27.953 1 27.02 51 PRO B N 1
ATOM 2342 C CA . PRO B 1 51 ? 15.008 69.438 27.75 1 27.02 51 PRO B CA 1
ATOM 2343 C C . PRO B 1 51 ? 13.609 68.812 27.906 1 27.02 51 PRO B C 1
ATOM 2345 O O . PRO B 1 51 ? 13.422 67.625 27.656 1 27.02 51 PRO B O 1
ATOM 2348 N N . PHE B 1 52 ? 12.781 69.438 28.812 1 22.41 52 PHE B N 1
ATOM 2349 C CA . PHE B 1 52 ? 11.422 69.188 29.281 1 22.41 52 PHE B CA 1
ATOM 2350 C C . PHE B 1 52 ? 10.43 69.25 28.141 1 22.41 52 PHE B C 1
ATOM 2352 O O . PHE B 1 52 ? 10.312 70.312 27.5 1 22.41 52 PHE B O 1
ATOM 2359 N N . TYR B 1 53 ? 10.141 68.25 27.406 1 23.05 53 TYR B N 1
ATOM 2360 C CA . TYR B 1 53 ? 9.141 68.188 26.344 1 23.05 53 TYR B CA 1
ATOM 2361 C C . TYR B 1 53 ? 7.742 68.375 26.891 1 23.05 53 TYR B C 1
ATOM 2363 O O . TYR B 1 53 ? 7.332 67.75 27.859 1 23.05 53 TYR B O 1
ATOM 2371 N N . PRO B 1 54 ? 7.223 69.625 26.766 1 26.06 54 PRO B N 1
ATOM 2372 C CA . PRO B 1 54 ? 5.848 69.875 27.188 1 26.06 54 PRO B CA 1
ATOM 2373 C C . PRO B 1 54 ? 4.859 68.875 26.656 1 26.06 54 PRO B C 1
ATOM 2375 O O . PRO B 1 54 ? 5.023 68.375 25.547 1 26.06 54 PRO B O 1
ATOM 2378 N N . GLN B 1 55 ? 4.215 68.188 27.516 1 22.23 55 GLN B N 1
ATOM 2379 C CA . GLN B 1 55 ? 3.246 67.062 27.344 1 22.23 55 GLN B CA 1
ATOM 2380 C C . GLN B 1 55 ? 1.983 67.562 26.656 1 22.23 55 GLN 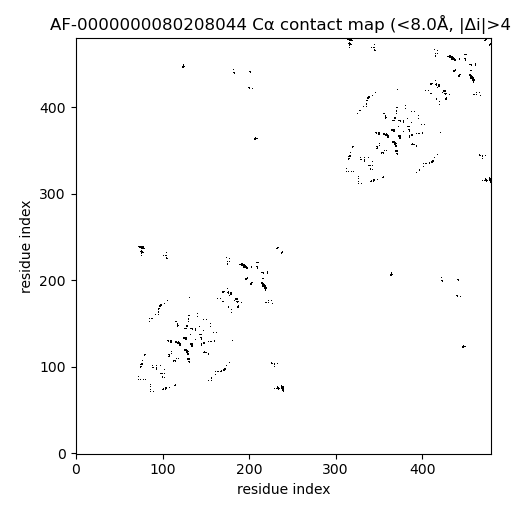B C 1
ATOM 2382 O O . GLN B 1 55 ? 1.214 68.375 27.234 1 22.23 55 GLN B O 1
ATOM 2387 N N . ARG B 1 56 ? 1.967 68.125 25.422 1 25.84 56 ARG B N 1
ATOM 2388 C CA . ARG B 1 56 ? 0.68 68.375 24.781 1 25.84 56 ARG B CA 1
ATOM 2389 C C . ARG B 1 56 ? -0.256 67.188 24.922 1 25.84 56 ARG B C 1
ATOM 2391 O O . ARG B 1 56 ? 0.089 66.062 24.5 1 25.84 56 ARG B O 1
ATOM 2398 N N . SER B 1 57 ? -1.026 67.125 25.984 1 23.86 57 SER B N 1
ATOM 2399 C CA . SER B 1 57 ? -2.059 66.125 26.266 1 23.86 57 SER B CA 1
ATOM 2400 C C . SER B 1 57 ? -3.051 66.062 25.109 1 23.86 57 SER B C 1
ATOM 2402 O O . SER B 1 57 ? -3.857 66.938 24.906 1 23.86 57 SER B O 1
ATOM 2404 N N . HIS B 1 58 ? -2.703 66 23.891 1 26.97 58 HIS B N 1
ATOM 2405 C CA . HIS B 1 58 ? -3.793 65.812 22.938 1 26.97 58 HIS B CA 1
ATOM 2406 C C . HIS B 1 58 ? -4.613 64.562 23.266 1 26.97 58 HIS B C 1
ATOM 2408 O O . HIS B 1 58 ? -4.059 63.438 23.406 1 26.97 58 HIS B O 1
ATOM 2414 N N . ARG B 1 59 ? -5.707 64.688 24 1 27.5 59 ARG B N 1
ATOM 2415 C CA . ARG B 1 59 ? -6.711 63.625 24.234 1 27.5 59 ARG B CA 1
ATOM 2416 C C . ARG B 1 59 ? -7.168 63 22.922 1 27.5 59 ARG B C 1
ATOM 2418 O O . ARG B 1 59 ? -7.855 63.656 22.125 1 27.5 59 ARG B O 1
ATOM 2425 N N . CYS B 1 60 ? -6.367 62.219 22.219 1 26.27 60 CYS B N 1
ATOM 2426 C CA . CYS B 1 60 ? -6.848 61.5 21.047 1 26.27 60 CYS B CA 1
ATOM 2427 C C . CYS B 1 60 ? -8.055 60.625 21.406 1 26.27 60 CYS B C 1
ATOM 2429 O O . CYS B 1 60 ? -7.984 59.781 22.297 1 26.27 60 CYS B O 1
ATOM 2431 N N . ILE B 1 61 ? -9.227 61.156 21.375 1 31.41 61 ILE B N 1
ATOM 2432 C CA . ILE B 1 61 ? -10.438 60.344 21.406 1 31.41 61 ILE B CA 1
ATOM 2433 C C . ILE B 1 61 ? -10.281 59.156 20.469 1 31.41 61 ILE B C 1
ATOM 2435 O O . ILE B 1 61 ? -10.133 59.312 19.266 1 31.41 61 ILE B O 1
ATOM 2439 N N . PHE B 1 62 ? -9.664 58.031 20.859 1 29.81 62 PHE B N 1
ATOM 2440 C CA . PHE B 1 62 ? -9.633 56.75 20.188 1 29.81 62 PHE B CA 1
ATOM 2441 C C . PHE B 1 62 ? -11.039 56.281 19.812 1 29.81 62 PHE B C 1
ATOM 2443 O O . PHE B 1 62 ? -11.859 56 20.688 1 29.81 62 PHE B O 1
ATOM 2450 N N . SER B 1 63 ? -11.68 56.938 18.875 1 37.19 63 SER B N 1
ATOM 2451 C CA . SER B 1 63 ? -12.844 56.219 18.375 1 37.19 63 SER B CA 1
ATOM 2452 C C . SER B 1 63 ? -12.547 54.719 18.172 1 37.19 63 SER B C 1
ATOM 2454 O O . SER B 1 63 ? -11.5 54.375 17.625 1 37.19 63 SER B O 1
ATOM 2456 N N . PRO B 1 64 ? -13.148 53.844 18.938 1 35.62 64 PRO B N 1
ATOM 2457 C CA . PRO B 1 64 ? -12.844 52.438 18.656 1 35.62 64 PRO B CA 1
ATOM 2458 C C . PRO B 1 64 ? -12.828 52.125 17.172 1 35.62 64 PRO B C 1
ATOM 2460 O O . PRO B 1 64 ? -13.719 52.531 16.438 1 35.62 64 PRO B O 1
ATOM 2463 N N . GLU B 1 65 ? -11.711 52.125 16.516 1 38.97 65 GLU B N 1
ATOM 2464 C CA . GLU B 1 65 ? -11.641 51.562 15.164 1 38.97 65 GLU B CA 1
ATOM 2465 C C . GLU B 1 65 ? -12.555 50.344 15.016 1 38.97 65 GLU B C 1
ATOM 2467 O O . GLU B 1 65 ? -12.672 49.531 15.938 1 38.97 65 GLU B O 1
ATOM 2472 N N . PRO B 1 66 ? -13.609 50.5 14.258 1 38.53 66 PRO B N 1
ATOM 2473 C CA . PRO B 1 66 ? -14.398 49.281 14.078 1 38.53 66 PRO B CA 1
ATOM 2474 C C . PRO B 1 66 ? -13.547 48 14.039 1 38.53 66 PRO B C 1
ATOM 2476 O O . PRO B 1 66 ? -12.375 48.062 13.656 1 38.53 66 PRO B O 1
ATOM 2479 N N . PHE B 1 67 ? -13.734 47.094 14.938 1 37.12 67 PHE B N 1
ATOM 2480 C CA . PHE B 1 67 ? -13.195 45.75 14.805 1 37.12 67 PHE B CA 1
ATOM 2481 C C . PHE B 1 67 ? -13.07 45.344 13.336 1 37.12 67 PHE B C 1
ATOM 2483 O O . PHE B 1 67 ? -14.07 45.281 12.617 1 37.12 67 PHE B O 1
ATOM 2490 N N . GLN B 1 68 ? -12.102 45.906 12.57 1 37.69 68 GLN B N 1
ATOM 2491 C CA . GLN B 1 68 ? -11.906 45.344 11.242 1 37.69 68 GLN B CA 1
ATOM 2492 C C . GLN B 1 68 ? -12.266 43.844 11.227 1 37.69 68 GLN B C 1
ATOM 2494 O O . GLN B 1 68 ? -11.898 43.094 12.133 1 37.69 68 GLN B O 1
ATOM 2499 N N . GLU B 1 69 ? -13.305 43.438 10.688 1 43.12 69 GLU B N 1
ATOM 2500 C CA . GLU B 1 69 ? -13.609 42.031 10.445 1 43.12 69 GLU B CA 1
ATOM 2501 C C . GLU B 1 69 ? -12.336 41.25 10.164 1 43.12 69 GLU B C 1
ATOM 2503 O O . GLU B 1 69 ? -11.461 41.688 9.43 1 43.12 69 GLU B O 1
ATOM 2508 N N . PRO B 1 70 ? -11.734 40.438 11.062 1 45.19 70 PRO B N 1
ATOM 2509 C CA . PRO B 1 70 ? -10.516 39.688 10.781 1 45.19 70 PRO B CA 1
ATOM 2510 C C . PRO B 1 70 ? -10.359 39.344 9.297 1 45.19 70 PRO B C 1
ATOM 2512 O O . PRO B 1 70 ? -11.352 39.031 8.625 1 45.19 70 PRO B O 1
ATOM 2515 N N . SER B 1 71 ? -9.555 39.938 8.469 1 49.34 71 SER B N 1
ATOM 2516 C CA . SER B 1 71 ? -9.195 39.594 7.098 1 49.34 71 SER B CA 1
ATOM 2517 C C . SER B 1 71 ? -9.391 38.094 6.824 1 49.34 71 SER B C 1
ATOM 2519 O O . SER B 1 71 ? -8.82 37.25 7.52 1 49.34 71 SER B O 1
ATOM 2521 N N . GLU B 1 72 ? -10.547 37.656 6.387 1 67.88 72 GLU B N 1
ATOM 2522 C CA . GLU B 1 72 ? -10.891 36.281 6.008 1 67.88 72 GLU B CA 1
ATOM 2523 C C . GLU B 1 72 ? -9.758 35.625 5.227 1 67.88 72 GLU B C 1
ATOM 2525 O O . GLU B 1 72 ? -9.328 36.156 4.188 1 67.88 72 GLU B O 1
ATOM 2530 N N . HIS B 1 73 ? -8.805 34.938 5.828 1 86.06 73 HIS B N 1
ATOM 2531 C CA . HIS B 1 73 ? -7.703 34.219 5.184 1 86.06 73 HIS B CA 1
ATOM 2532 C C . HIS B 1 73 ? -8.195 33.344 4.035 1 86.06 73 HIS B C 1
ATOM 2534 O O . HIS B 1 73 ? -9.18 32.625 4.191 1 86.06 73 HIS B O 1
ATOM 2540 N N . VAL B 1 74 ? -7.719 33.688 2.842 1 94.56 74 VAL B N 1
ATOM 2541 C CA . VAL B 1 74 ? -8.031 32.875 1.677 1 94.56 74 VAL B CA 1
ATOM 2542 C C . VAL B 1 74 ? -7.035 31.719 1.58 1 94.56 74 VAL B C 1
ATOM 2544 O O . VAL B 1 74 ? -5.824 31.938 1.48 1 94.56 74 VAL B O 1
ATOM 2547 N N . LEU B 1 75 ? -7.586 30.531 1.707 1 98.19 75 LEU B N 1
ATOM 2548 C CA . LEU B 1 75 ? -6.75 29.328 1.698 1 98.19 75 LEU B CA 1
ATOM 2549 C C . LEU B 1 75 ? -7.203 28.359 0.617 1 98.19 75 LEU B C 1
ATOM 2551 O O . LEU B 1 75 ? -8.367 28.359 0.22 1 98.19 75 LEU B O 1
ATOM 2555 N N . ALA B 1 76 ? -6.203 27.5 0.123 1 98.69 76 ALA B N 1
ATOM 2556 C CA . ALA B 1 76 ? -6.613 26.297 -0.613 1 98.69 76 ALA B CA 1
ATOM 2557 C C . ALA B 1 76 ? -7.629 25.484 0.183 1 98.69 76 ALA B C 1
ATOM 2559 O O . ALA B 1 76 ? -7.434 25.234 1.376 1 98.69 76 ALA B O 1
ATOM 2560 N N . TRP B 1 77 ? -8.734 25.125 -0.506 1 98.69 77 TRP B N 1
ATOM 2561 C CA . TRP B 1 77 ? -9.797 24.328 0.081 1 98.69 77 TRP B CA 1
ATOM 2562 C C . TRP B 1 77 ? -10.531 25.094 1.171 1 98.69 77 TRP B C 1
ATOM 2564 O O . TRP B 1 77 ? -11.227 24.5 1.998 1 98.69 77 TRP B O 1
ATOM 2574 N N . GLY B 1 78 ? -10.375 26.344 1.2 1 98.38 78 GLY B N 1
ATOM 2575 C CA . GLY B 1 78 ? -11.016 27.141 2.23 1 98.38 78 GLY B CA 1
ATOM 2576 C C . GLY B 1 78 ? -12.523 27.062 2.201 1 98.38 78 GLY B C 1
ATOM 2577 O O . GLY B 1 78 ? -13.18 27.219 3.234 1 98.38 78 GLY B O 1
ATOM 2578 N N . GLN B 1 79 ? -13.086 26.766 1.05 1 97.44 79 GLN B N 1
ATOM 2579 C CA . GLN B 1 79 ? -14.531 26.703 0.909 1 97.44 79 GLN B CA 1
ATOM 2580 C C . GLN B 1 79 ? -15.086 25.406 1.498 1 97.44 79 GLN B C 1
ATOM 2582 O O . GLN B 1 79 ? -16.297 25.266 1.685 1 97.44 79 GLN B O 1
ATOM 2587 N N . ARG B 1 80 ? -14.219 24.484 1.829 1 97.56 80 ARG B N 1
ATOM 2588 C CA . ARG B 1 80 ? -14.625 23.188 2.34 1 97.56 80 ARG B CA 1
ATOM 2589 C C . ARG B 1 80 ? -14.672 23.188 3.865 1 97.56 80 ARG B C 1
ATOM 2591 O O . ARG B 1 80 ? -15.109 22.203 4.477 1 97.56 80 ARG B O 1
ATOM 2598 N N . VAL B 1 81 ? -14.227 24.328 4.434 1 98.19 81 VAL B N 1
ATOM 2599 C CA . VAL B 1 81 ? -14.094 24.328 5.887 1 98.19 81 VAL B CA 1
ATOM 2600 C C . VAL B 1 81 ? -14.664 25.625 6.457 1 98.19 81 VAL B C 1
ATOM 2602 O O . VAL B 1 81 ? -14.914 26.578 5.715 1 98.19 81 VAL B O 1
ATOM 2605 N N . SER B 1 82 ? -14.852 25.719 7.762 1 97.31 82 SER B N 1
ATOM 2606 C CA . SER B 1 82 ? -15.438 26.875 8.43 1 97.31 82 SER B CA 1
ATOM 2607 C C . SER B 1 82 ? -14.414 28 8.578 1 97.31 82 SER B C 1
ATOM 2609 O O . SER B 1 82 ? -13.203 27.766 8.508 1 97.31 82 SER B O 1
ATOM 2611 N N . PRO B 1 83 ? -14.844 29.156 8.758 1 97.25 83 PRO B N 1
ATOM 2612 C CA . PRO B 1 83 ? -13.922 30.266 9.039 1 97.25 83 PRO B CA 1
ATOM 2613 C C . PRO B 1 83 ? -13.055 30 10.273 1 97.25 83 PRO B C 1
ATOM 2615 O O . PRO B 1 83 ? -11.867 30.344 10.273 1 97.25 83 PRO B O 1
ATOM 2618 N N . ALA B 1 84 ? -13.641 29.359 11.25 1 97.88 84 ALA B N 1
ATOM 2619 C CA . ALA B 1 84 ? -12.867 29.047 12.445 1 97.88 84 ALA B CA 1
ATOM 2620 C C . ALA B 1 84 ? -11.734 28.078 12.125 1 97.88 84 ALA B C 1
ATOM 2622 O O . ALA B 1 84 ? -10.633 28.203 12.664 1 97.88 84 ALA B O 1
ATOM 2623 N N . PHE B 1 85 ? -12.031 27.109 11.336 1 98.56 85 PHE B N 1
ATOM 2624 C CA . PHE B 1 85 ? -11.023 26.156 10.898 1 98.56 85 PHE B CA 1
ATOM 2625 C C . PHE B 1 85 ? -9.883 26.859 10.18 1 98.56 85 PHE B C 1
ATOM 2627 O O . PHE B 1 85 ? -8.711 26.641 10.492 1 98.56 85 PHE B O 1
ATOM 2634 N N . LYS B 1 86 ? -10.203 27.719 9.289 1 98.38 86 LYS B N 1
ATOM 2635 C CA . LYS B 1 86 ? -9.195 28.453 8.523 1 98.38 86 LYS B CA 1
ATOM 2636 C C . LYS B 1 86 ? -8.32 29.297 9.445 1 98.38 86 LYS B C 1
ATOM 2638 O O . LYS B 1 86 ? -7.094 29.297 9.312 1 98.38 86 LYS B O 1
ATOM 2643 N N . SER B 1 87 ? -8.984 30.016 10.289 1 97.94 87 SER B N 1
ATOM 2644 C CA . SER B 1 87 ? -8.25 30.875 11.211 1 97.94 87 SER B CA 1
ATOM 2645 C C . SER B 1 87 ? -7.273 30.062 12.062 1 97.94 87 SER B C 1
ATOM 2647 O O . SER B 1 87 ? -6.125 30.453 12.25 1 97.94 87 SER B O 1
ATOM 2649 N N . LYS B 1 88 ? -7.738 28.969 12.461 1 98.38 88 LYS B N 1
ATOM 2650 C CA . LYS B 1 88 ? -6.898 28.125 13.297 1 98.38 88 LYS B CA 1
ATOM 2651 C C . LYS B 1 88 ? -5.738 27.531 12.5 1 98.38 88 LYS B C 1
ATOM 2653 O O . LYS B 1 88 ? -4.613 27.453 13 1 98.38 88 LYS B O 1
ATOM 2658 N N . VAL B 1 89 ? -5.953 27.109 11.289 1 98.81 89 VAL B N 1
ATOM 2659 C CA . VAL B 1 89 ? -4.895 26.594 10.43 1 98.81 89 VAL B CA 1
ATOM 2660 C C . VAL B 1 89 ? -3.811 27.656 10.25 1 98.81 89 VAL B C 1
ATOM 2662 O O . VAL B 1 89 ? -2.619 27.359 10.359 1 98.81 89 VAL B O 1
ATOM 2665 N N . VAL B 1 90 ? -4.223 28.859 9.992 1 98.56 90 VAL B N 1
ATOM 2666 C CA . VAL B 1 90 ? -3.273 29.953 9.789 1 98.56 90 VAL B CA 1
ATOM 2667 C C . VAL B 1 90 ? -2.453 30.172 11.055 1 98.56 90 VAL B C 1
ATOM 2669 O O . VAL B 1 90 ? -1.232 30.328 10.992 1 98.56 90 VAL B O 1
ATOM 2672 N N . GLU B 1 91 ? -3.115 30.203 12.156 1 98.25 91 GLU B N 1
ATOM 2673 C CA . GLU B 1 91 ? -2.428 30.359 13.43 1 98.25 91 GLU B CA 1
ATOM 2674 C C . GLU B 1 91 ? -1.409 29.25 13.648 1 98.25 91 GLU B C 1
ATOM 2676 O O . GLU B 1 91 ? -0.245 29.516 13.953 1 98.25 91 GLU B O 1
ATOM 2681 N N . ILE B 1 92 ? -1.804 28.016 13.484 1 98.5 92 ILE B N 1
ATOM 2682 C CA . ILE B 1 92 ? -0.959 26.844 13.672 1 98.5 92 ILE B CA 1
ATOM 2683 C C . ILE B 1 92 ? 0.233 26.906 12.719 1 98.5 92 ILE B C 1
ATOM 2685 O O . ILE B 1 92 ? 1.376 26.688 13.125 1 98.5 92 ILE B O 1
ATOM 2689 N N . CYS B 1 93 ? -0.074 27.219 11.531 1 98.56 93 CYS B N 1
ATOM 2690 C CA . CYS B 1 93 ? 0.97 27.219 10.508 1 98.56 93 CYS B CA 1
ATOM 2691 C C . CYS B 1 93 ? 1.975 28.344 10.758 1 98.56 93 CYS B C 1
ATOM 2693 O O . CYS B 1 93 ? 3.16 28.188 10.461 1 98.56 93 CYS B O 1
ATOM 2695 N N . SER B 1 94 ? 1.481 29.438 11.297 1 97.75 94 SER B N 1
ATOM 2696 C CA . SER B 1 94 ? 2.396 30.516 11.688 1 97.75 94 SER B CA 1
ATOM 2697 C C . SER B 1 94 ? 3.377 30.031 12.758 1 97.75 94 SER B C 1
ATOM 2699 O O . SER B 1 94 ? 4.574 30.312 12.672 1 97.75 94 SER B O 1
ATOM 2701 N N . GLU B 1 95 ? 2.895 29.328 13.664 1 98 95 GLU B N 1
ATOM 2702 C CA . GLU B 1 95 ? 3.732 28.812 14.742 1 98 95 GLU B CA 1
ATOM 2703 C C . GLU B 1 95 ? 4.684 27.734 14.234 1 98 95 GLU B C 1
ATOM 2705 O O . GLU B 1 95 ? 5.828 27.656 14.68 1 98 95 GLU B O 1
ATOM 2710 N N . LEU B 1 96 ? 4.262 26.938 13.32 1 98.12 96 LEU B N 1
ATOM 2711 C CA . LEU B 1 96 ? 5.035 25.828 12.781 1 98.12 96 LEU B CA 1
ATOM 2712 C C . LEU B 1 96 ? 5.957 26.297 11.656 1 98.12 96 LEU B C 1
ATOM 2714 O O . LEU B 1 96 ? 6.844 25.547 11.234 1 98.12 96 LEU B O 1
ATOM 2718 N N . GLU B 1 97 ? 5.68 27.516 11.18 1 97.5 97 GLU B N 1
ATOM 2719 C CA . GLU B 1 97 ? 6.41 28.094 10.055 1 97.5 97 GLU B CA 1
ATOM 2720 C C . GLU B 1 97 ? 6.215 27.25 8.789 1 97.5 97 GLU B C 1
ATOM 2722 O O . GLU B 1 97 ? 7.184 26.891 8.125 1 97.5 97 GLU B O 1
ATOM 2727 N N . ILE B 1 98 ? 4.98 26.891 8.516 1 97.88 98 ILE B N 1
ATOM 2728 C CA . ILE B 1 98 ? 4.613 26.188 7.293 1 97.88 98 ILE B CA 1
ATOM 2729 C C . ILE B 1 98 ? 3.594 27.016 6.508 1 97.88 98 ILE B C 1
ATOM 2731 O O . ILE B 1 98 ? 2.836 27.797 7.09 1 97.88 98 ILE B O 1
ATOM 2735 N N . ASN B 1 99 ? 3.682 26.953 5.191 1 98.12 99 ASN B N 1
ATOM 2736 C CA . ASN B 1 99 ? 2.629 27.531 4.355 1 98.12 99 ASN B CA 1
ATOM 2737 C C . ASN B 1 99 ? 1.28 26.859 4.629 1 98.12 99 ASN B C 1
ATOM 2739 O O . ASN B 1 99 ? 1.137 25.656 4.477 1 98.12 99 ASN B O 1
ATOM 2743 N N . PRO B 1 100 ? 0.337 27.641 5.07 1 98.69 100 PRO B N 1
ATOM 2744 C CA . PRO B 1 100 ? -0.954 27.031 5.414 1 98.69 100 PRO B CA 1
ATOM 2745 C C . PRO B 1 100 ? -1.572 26.266 4.25 1 98.69 100 PRO B C 1
ATOM 2747 O O . PRO B 1 100 ? -2.287 25.281 4.465 1 98.69 100 PRO B O 1
ATOM 2750 N N . ASN B 1 101 ? -1.285 26.625 3.049 1 98.88 101 ASN B N 1
ATOM 2751 C CA . ASN B 1 101 ? -1.819 25.922 1.892 1 98.88 101 ASN B CA 1
ATOM 2752 C C . ASN B 1 101 ? -1.231 24.516 1.772 1 98.88 101 ASN B C 1
ATOM 2754 O O . ASN B 1 101 ? -1.892 23.609 1.277 1 98.88 101 ASN B O 1
ATOM 2758 N N . HIS B 1 102 ? -0.029 24.344 2.258 1 98.81 102 HIS B N 1
ATOM 2759 C CA . HIS B 1 102 ? 0.576 23.016 2.252 1 98.81 102 HIS B CA 1
ATOM 2760 C C . HIS B 1 102 ? -0.132 22.094 3.232 1 98.81 102 HIS B C 1
ATOM 2762 O O . HIS B 1 102 ? -0.408 20.938 2.906 1 98.81 102 HIS B O 1
ATOM 2768 N N . LEU B 1 103 ? -0.461 22.547 4.383 1 98.88 103 LEU B N 1
ATOM 2769 C CA . LEU B 1 103 ? -1.17 21.734 5.359 1 98.88 103 LEU B CA 1
ATOM 2770 C C . LEU B 1 103 ? -2.58 21.406 4.875 1 98.88 103 LEU B C 1
ATOM 2772 O O . LEU B 1 103 ? -3.047 20.266 5.027 1 98.88 103 LEU B O 1
ATOM 2776 N N . MET B 1 104 ? -3.199 22.406 4.277 1 98.94 104 MET B N 1
ATOM 2777 C CA . MET B 1 104 ? -4.531 22.188 3.721 1 98.94 104 MET B CA 1
ATOM 2778 C C . MET B 1 104 ? -4.504 21.094 2.656 1 98.94 104 MET B C 1
ATOM 2780 O O . MET B 1 104 ? -5.379 20.219 2.629 1 98.94 104 MET B O 1
ATOM 2784 N N . ALA B 1 105 ? -3.523 21.125 1.801 1 98.88 105 ALA B N 1
ATOM 2785 C CA . ALA B 1 105 ? -3.393 20.125 0.74 1 98.88 105 ALA B CA 1
ATOM 2786 C C . ALA B 1 105 ? -3.191 18.734 1.321 1 98.88 105 ALA B C 1
ATOM 2788 O O . ALA B 1 105 ? -3.773 17.75 0.834 1 98.88 105 ALA B O 1
ATOM 2789 N N . CYS B 1 106 ? -2.393 18.672 2.355 1 98.88 106 CYS B N 1
ATOM 2790 C CA . CYS B 1 106 ? -2.158 17.391 3.008 1 98.88 106 CYS B CA 1
ATOM 2791 C C . CYS B 1 106 ? -3.439 16.859 3.646 1 98.88 106 CYS B C 1
ATOM 2793 O O . CYS B 1 106 ? -3.766 15.68 3.508 1 98.88 106 CYS B O 1
ATOM 2795 N N . MET B 1 107 ? -4.168 17.719 4.285 1 98.88 107 MET B N 1
ATOM 2796 C CA . MET B 1 107 ? -5.418 17.281 4.906 1 98.88 107 MET B CA 1
ATOM 2797 C C . MET B 1 107 ? -6.434 16.875 3.852 1 98.88 107 MET B C 1
ATOM 2799 O O . MET B 1 107 ? -7.176 15.906 4.043 1 98.88 107 MET B O 1
ATOM 2803 N N . ALA B 1 108 ? -6.477 17.594 2.727 1 98.88 108 ALA B N 1
ATOM 2804 C CA . ALA B 1 108 ? -7.367 17.203 1.633 1 98.88 108 ALA B CA 1
ATOM 2805 C C . ALA B 1 108 ? -7.047 15.805 1.127 1 98.88 108 ALA B C 1
ATOM 2807 O O . ALA B 1 108 ? -7.953 14.992 0.902 1 98.88 108 ALA B O 1
ATOM 2808 N N . PHE B 1 109 ? -5.777 15.547 1.02 1 98.38 109 PHE B N 1
ATOM 2809 C CA . PHE B 1 109 ? -5.352 14.234 0.548 1 98.38 109 PHE B CA 1
ATOM 2810 C C . PHE B 1 109 ? -5.691 13.156 1.568 1 98.38 109 PHE B C 1
ATOM 2812 O O . PHE B 1 109 ? -6.328 12.156 1.231 1 98.38 109 PHE B O 1
ATOM 2819 N N . GLU B 1 110 ? -5.418 13.359 2.791 1 97.12 110 GLU B N 1
ATOM 2820 C CA . GLU B 1 110 ? -5.559 12.375 3.857 1 97.12 110 GLU B CA 1
ATOM 2821 C C . GLU B 1 110 ? -7.027 12.086 4.156 1 97.12 110 GLU B C 1
ATOM 2823 O O . GLU B 1 110 ? -7.367 11.008 4.641 1 97.12 110 GLU B O 1
ATOM 2828 N N . THR B 1 111 ? -7.918 12.992 3.777 1 98.38 111 THR B N 1
ATOM 2829 C CA . THR B 1 111 ? -9.32 12.836 4.148 1 98.38 111 THR B CA 1
ATOM 2830 C C . THR B 1 111 ? -10.188 12.648 2.908 1 98.38 111 THR B C 1
ATOM 2832 O O . THR B 1 111 ? -11.414 12.773 2.977 1 98.38 111 THR B O 1
ATOM 2835 N N . ALA B 1 112 ? -9.539 12.5 1.813 1 97.25 112 ALA B N 1
ATOM 2836 C CA . ALA B 1 112 ? -10.273 12.414 0.555 1 97.25 112 ALA B CA 1
ATOM 2837 C C . ALA B 1 112 ? -11.141 13.648 0.335 1 97.25 112 ALA B C 1
ATOM 2839 O O . ALA B 1 112 ? -12.305 13.539 -0.046 1 97.25 112 ALA B O 1
ATOM 2840 N N . GLU B 1 113 ? -10.664 14.727 0.763 1 98.31 113 GLU B N 1
ATOM 2841 C CA . GLU B 1 113 ? -11.211 16.062 0.5 1 98.31 113 GLU B CA 1
ATOM 2842 C C . GLU B 1 113 ? -12.391 16.359 1.415 1 98.31 113 GLU B C 1
ATOM 2844 O O . GLU B 1 113 ? -13.062 17.391 1.256 1 98.31 113 GLU B O 1
ATOM 2849 N N . THR B 1 114 ? -12.648 15.586 2.463 1 98.31 114 THR B N 1
ATOM 2850 C CA . THR B 1 114 ? -13.82 15.812 3.303 1 98.31 114 THR B CA 1
ATOM 2851 C C . THR B 1 114 ? -13.484 16.734 4.473 1 98.31 114 THR B C 1
ATOM 2853 O O . THR B 1 114 ? -14.367 17.391 5.023 1 98.31 114 THR B O 1
ATOM 2856 N N . PHE B 1 115 ? -12.258 16.641 4.941 1 98.69 115 PHE B N 1
ATOM 2857 C CA . PHE B 1 115 ? -11.805 17.359 6.117 1 98.69 115 PHE B CA 1
ATOM 2858 C C . PHE B 1 115 ? -12.578 16.922 7.355 1 98.69 115 PHE B C 1
ATOM 2860 O O . PHE B 1 115 ? -12.703 17.688 8.312 1 98.69 115 PHE B O 1
ATOM 2867 N N . SER B 1 116 ? -13.055 15.695 7.277 1 98.44 116 SER B N 1
ATOM 2868 C CA . SER B 1 116 ? -13.773 15.141 8.422 1 98.44 116 SER B CA 1
ATOM 2869 C C . SER B 1 116 ? -12.82 14.602 9.477 1 98.44 116 SER B C 1
ATOM 2871 O O . SER B 1 116 ? -11.906 13.828 9.156 1 98.44 116 SER B O 1
ATOM 2873 N N . PRO B 1 117 ? -13.094 15.016 10.703 1 98.56 117 PRO B N 1
ATOM 2874 C CA . PRO B 1 117 ? -12.234 14.5 11.773 1 98.56 117 PRO B CA 1
ATOM 2875 C C . PRO B 1 117 ? -12.492 13.023 12.078 1 98.56 117 PRO B C 1
ATOM 2877 O O . PRO B 1 117 ? -11.719 12.398 12.812 1 98.56 117 PRO B O 1
ATOM 2880 N N . SER B 1 118 ? -13.5 12.398 11.531 1 98.38 118 SER B N 1
ATOM 2881 C CA . SER B 1 118 ? -13.883 11.039 11.914 1 98.38 118 SER B CA 1
ATOM 2882 C C . SER B 1 118 ? -13.594 10.055 10.789 1 98.38 118 SER B C 1
ATOM 2884 O O . SER B 1 118 ? -13.836 8.852 10.93 1 98.38 118 SER B O 1
ATOM 2886 N N . ILE B 1 119 ? -13.109 10.586 9.672 1 97.75 119 ILE B N 1
ATOM 2887 C CA . ILE B 1 119 ? -12.883 9.703 8.531 1 97.75 119 ILE B CA 1
ATOM 2888 C C . ILE B 1 119 ? -11.805 8.68 8.883 1 97.75 119 ILE B C 1
ATOM 2890 O O . ILE B 1 119 ? -10.805 9.016 9.523 1 97.75 119 ILE B O 1
ATOM 2894 N N . ARG B 1 120 ? -12.055 7.441 8.508 1 95.44 120 ARG B N 1
ATOM 2895 C CA . ARG B 1 120 ? -11.125 6.34 8.75 1 95.44 120 ARG B CA 1
ATOM 2896 C C . ARG B 1 120 ? -10.625 5.746 7.438 1 95.44 120 ARG B C 1
ATOM 2898 O O . ARG B 1 120 ? -11.336 5.746 6.438 1 95.44 120 ARG B O 1
ATOM 2905 N N . ASN B 1 121 ? -9.398 5.32 7.629 1 88.25 121 ASN B N 1
ATOM 2906 C CA . ASN B 1 121 ? -8.898 4.613 6.457 1 88.25 121 ASN B CA 1
ATOM 2907 C C . ASN B 1 121 ? -9.609 3.277 6.262 1 88.25 121 ASN B C 1
ATOM 2909 O O . ASN B 1 121 ? -10.078 2.672 7.227 1 88.25 121 ASN B O 1
ATOM 2913 N N . GLY B 1 122 ? -9.805 2.783 5.055 1 78.88 122 GLY B N 1
ATOM 2914 C CA . GLY B 1 122 ? -10.508 1.554 4.746 1 78.88 122 GLY B CA 1
ATOM 2915 C C . GLY B 1 122 ? -9.641 0.318 4.852 1 78.88 122 GLY B C 1
ATOM 2916 O O . GLY B 1 122 ? -10.109 -0.801 4.633 1 78.88 122 GLY B O 1
ATOM 2917 N N . SER B 1 123 ? -8.406 0.465 5.234 1 77 123 SER B N 1
ATOM 2918 C CA . SER B 1 123 ? -7.473 -0.66 5.188 1 77 123 SER B CA 1
ATOM 2919 C C . SER B 1 123 ? -7.398 -1.372 6.535 1 77 123 SER B C 1
ATOM 2921 O O . SER B 1 123 ? -6.637 -2.324 6.699 1 77 123 SER B O 1
ATOM 2923 N N . GLY B 1 124 ? -8.016 -0.907 7.523 1 85.62 124 GLY B N 1
ATOM 2924 C CA . GLY B 1 124 ? -8.055 -1.568 8.82 1 85.62 124 GLY B CA 1
ATOM 2925 C C . GLY B 1 124 ? -6.926 -1.143 9.742 1 85.62 124 GLY B C 1
ATOM 2926 O O . GLY B 1 124 ? -6.715 -1.751 10.789 1 85.62 124 GLY B O 1
ATOM 2927 N N . SER B 1 125 ? -6.227 -0.098 9.383 1 90.38 125 SER B N 1
ATOM 2928 C CA . SER B 1 125 ? -5.094 0.355 10.18 1 90.38 125 SER B CA 1
ATOM 2929 C C . SER B 1 125 ? -5.559 1.136 11.406 1 90.38 125 SER B C 1
ATOM 2931 O O . SER B 1 125 ? -4.781 1.365 12.336 1 90.38 125 SER B O 1
ATOM 2933 N N . GLY B 1 126 ? -6.762 1.634 11.328 1 93.12 126 GLY B N 1
ATOM 2934 C CA . GLY B 1 126 ? -7.289 2.469 12.391 1 93.12 126 GLY B CA 1
ATOM 2935 C C . GLY B 1 126 ? -6.914 3.932 12.25 1 93.12 126 GLY B C 1
ATOM 2936 O O . GLY B 1 126 ? -7.242 4.75 13.109 1 93.12 126 GLY B O 1
ATOM 2937 N N . ALA B 1 127 ? -6.207 4.27 11.164 1 95.94 127 ALA B N 1
ATOM 2938 C CA . ALA B 1 127 ? -5.855 5.664 10.922 1 95.94 127 ALA B CA 1
ATOM 2939 C C . ALA B 1 127 ? -7.102 6.543 10.859 1 95.94 127 ALA B C 1
ATOM 2941 O O . ALA B 1 127 ? -8.117 6.148 10.281 1 95.94 127 ALA B O 1
ATOM 2942 N N . THR B 1 128 ? -7.004 7.785 11.477 1 98.06 128 THR B N 1
ATOM 2943 C CA . THR B 1 128 ? -8.242 8.523 11.68 1 98.06 128 THR B CA 1
ATOM 2944 C C . THR B 1 128 ? -8 10.031 11.539 1 98.06 128 THR B C 1
ATOM 2946 O O . THR B 1 128 ? -7.004 10.555 12.039 1 98.06 128 THR B O 1
ATOM 2949 N N . GLY B 1 129 ? -8.875 10.633 10.766 1 98.62 129 GLY B N 1
ATOM 2950 C CA . GLY B 1 129 ? -9.039 12.07 10.922 1 98.62 129 GLY B CA 1
ATOM 2951 C C . GLY B 1 129 ? -8.219 12.875 9.938 1 98.62 129 GLY B C 1
ATOM 2952 O O . GLY B 1 129 ? -7.91 12.398 8.844 1 98.62 129 GLY B O 1
ATOM 2953 N N . LEU B 1 130 ? -7.887 14.125 10.281 1 98.88 130 LEU B N 1
ATOM 2954 C CA . LEU B 1 130 ? -7.457 15.203 9.398 1 98.88 130 LEU B CA 1
ATOM 2955 C C . LEU B 1 130 ? -6.113 14.875 8.75 1 98.88 130 LEU B C 1
ATOM 2957 O O . LEU B 1 130 ? -5.852 15.281 7.621 1 98.88 130 LEU B O 1
ATOM 2961 N N . ILE B 1 131 ? -5.281 14.156 9.531 1 98.75 131 ILE B N 1
ATOM 2962 C CA . ILE B 1 131 ? -4.004 13.781 8.93 1 98.75 131 ILE B CA 1
ATOM 2963 C C . ILE B 1 131 ? -3.809 12.273 9.023 1 98.75 131 ILE B C 1
ATOM 2965 O O . ILE B 1 131 ? -2.678 11.781 9 1 98.75 131 ILE B O 1
ATOM 2969 N N . GLN B 1 132 ? -4.953 11.586 9.234 1 97.88 132 GLN B N 1
ATOM 2970 C CA . GLN B 1 132 ? -4.965 10.125 9.367 1 97.88 132 GLN B CA 1
ATOM 2971 C C . GLN B 1 132 ? -4.008 9.664 10.461 1 97.88 132 GLN B C 1
ATOM 2973 O O . GLN B 1 132 ? -3.047 8.938 10.188 1 97.88 132 GLN B O 1
ATOM 2978 N N . PHE B 1 133 ? -4.32 10.039 11.711 1 97.88 133 PHE B N 1
ATOM 2979 C CA . PHE B 1 133 ? -3.551 9.617 12.875 1 97.88 133 PHE B CA 1
ATOM 2980 C C . PHE B 1 133 ? -3.588 8.102 13.023 1 97.88 133 PHE B C 1
ATOM 2982 O O . PHE B 1 133 ? -4.664 7.508 13.148 1 97.88 133 PHE B O 1
ATOM 2989 N N . MET B 1 134 ? -2.385 7.531 13.008 1 95.19 134 MET B N 1
ATOM 2990 C CA . MET B 1 134 ? -2.326 6.121 13.375 1 95.19 134 MET B CA 1
ATOM 2991 C C . MET B 1 134 ? -2.609 5.93 14.859 1 95.19 134 MET B C 1
ATOM 2993 O O . MET B 1 134 ? -2.363 6.832 15.664 1 95.19 134 MET B O 1
ATOM 2997 N N . PRO B 1 135 ? -3.123 4.777 15.266 1 94.62 135 PRO B N 1
ATOM 2998 C CA . PRO B 1 135 ? -3.443 4.551 16.688 1 94.62 135 PRO B CA 1
ATOM 2999 C C . PRO B 1 135 ? -2.25 4.793 17.609 1 94.62 135 PRO B C 1
ATOM 3001 O O . PRO B 1 135 ? -2.387 5.449 18.641 1 94.62 135 PRO B O 1
ATOM 3004 N N . ALA B 1 136 ? -1.081 4.309 17.234 1 93.25 136 ALA B N 1
ATOM 3005 C CA . ALA B 1 136 ? 0.107 4.508 18.062 1 93.25 136 ALA B CA 1
ATOM 3006 C C . ALA B 1 136 ? 0.448 5.992 18.188 1 93.25 136 ALA B C 1
ATOM 3008 O O . ALA B 1 136 ? 0.86 6.457 19.25 1 93.25 136 ALA B O 1
ATOM 3009 N N . THR B 1 137 ? 0.267 6.715 17.156 1 95.69 137 THR B N 1
ATOM 3010 C CA . THR B 1 137 ? 0.506 8.148 17.156 1 95.69 137 THR B CA 1
ATOM 3011 C C . THR B 1 137 ? -0.471 8.859 18.078 1 95.69 137 THR B C 1
ATOM 3013 O O . THR B 1 137 ? -0.07 9.711 18.891 1 95.69 137 THR B O 1
ATOM 3016 N N . ALA B 1 138 ? -1.752 8.531 17.953 1 97.38 138 ALA B N 1
ATOM 3017 C CA . ALA B 1 138 ? -2.764 9.117 18.828 1 97.38 138 ALA B CA 1
ATOM 3018 C C . ALA B 1 138 ? -2.422 8.875 20.297 1 97.38 138 ALA B C 1
ATOM 3020 O O . ALA B 1 138 ? -2.469 9.797 21.109 1 97.38 138 ALA B O 1
ATOM 3021 N N . LYS B 1 139 ? -2.027 7.695 20.562 1 96.38 139 LYS B N 1
ATOM 3022 C CA . LYS B 1 139 ? -1.658 7.348 21.938 1 96.38 139 LYS B CA 1
ATOM 3023 C C . LYS B 1 139 ? -0.484 8.195 22.422 1 96.38 139 LYS B C 1
ATOM 3025 O O . LYS B 1 139 ? -0.499 8.703 23.547 1 96.38 139 LYS B O 1
ATOM 3030 N N . ASN B 1 140 ? 0.521 8.352 21.609 1 96.25 140 ASN B N 1
ATOM 3031 C CA . ASN B 1 140 ? 1.695 9.141 21.969 1 96.25 140 ASN B CA 1
ATOM 3032 C C . ASN B 1 140 ? 1.332 10.602 22.203 1 96.25 140 ASN B C 1
ATOM 3034 O O . ASN B 1 140 ? 2.049 11.32 22.906 1 96.25 140 ASN B O 1
ATOM 3038 N N . LEU B 1 141 ? 0.238 11 21.656 1 98.31 141 LEU B N 1
ATOM 3039 C CA . LEU B 1 141 ? -0.221 12.375 21.812 1 98.31 141 LEU B CA 1
ATOM 3040 C C . LEU B 1 141 ? -1.157 12.5 23.016 1 98.31 141 LEU B C 1
ATOM 3042 O O . LEU B 1 141 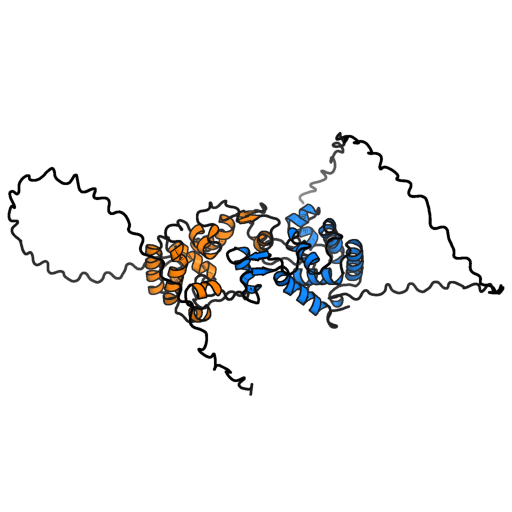? -1.701 13.578 23.266 1 98.31 141 LEU B O 1
ATOM 3046 N N . GLY B 1 142 ? -1.432 11.406 23.688 1 98.19 142 GLY B N 1
ATOM 3047 C CA . GLY B 1 142 ? -2.246 11.43 24.891 1 98.19 142 GLY B CA 1
ATOM 3048 C C . GLY B 1 142 ? -3.73 11.305 24.625 1 98.19 142 GLY B C 1
ATOM 3049 O O . GLY B 1 142 ? -4.559 11.766 25.406 1 98.19 142 GLY B O 1
ATOM 3050 N N . THR B 1 143 ? -4.062 10.758 23.484 1 98.5 143 THR B N 1
ATOM 3051 C CA . THR B 1 143 ? -5.453 10.547 23.094 1 98.5 143 THR B CA 1
ATOM 3052 C C . THR B 1 143 ? -5.625 9.18 22.438 1 98.5 143 THR B C 1
ATOM 3054 O O . THR B 1 143 ? -4.879 8.242 22.734 1 98.5 143 THR B O 1
ATOM 3057 N N . SER B 1 144 ? -6.691 9.039 21.672 1 98.19 144 SER B N 1
ATOM 3058 C CA . SER B 1 144 ? -6.977 7.832 20.906 1 98.19 144 SER B CA 1
ATOM 3059 C C . SER B 1 144 ? -7.676 8.164 19.594 1 98.19 144 SER B C 1
ATOM 3061 O O . SER B 1 144 ? -8.234 9.25 19.438 1 98.19 144 SER B O 1
ATOM 3063 N N . THR B 1 145 ? -7.617 7.219 18.703 1 97.25 145 THR B N 1
ATOM 3064 C CA . THR B 1 145 ? -8.305 7.453 17.438 1 97.25 145 THR B CA 1
ATOM 3065 C C . THR B 1 145 ? -9.812 7.551 17.656 1 97.25 145 THR B C 1
ATOM 3067 O O . THR B 1 145 ? -10.5 8.297 16.953 1 97.25 145 TH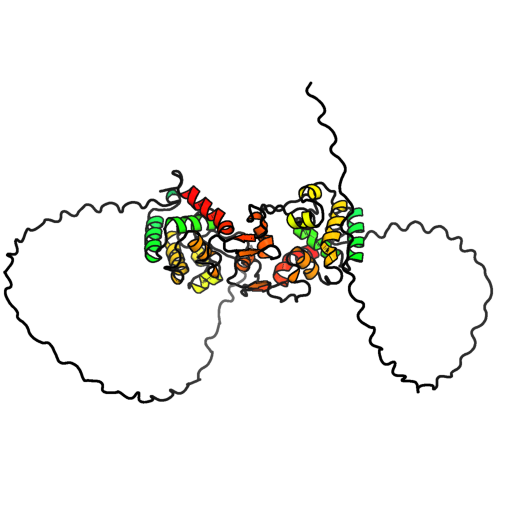R B O 1
ATOM 3070 N N . LYS B 1 146 ? -10.25 6.852 18.625 1 97.75 146 LYS B N 1
ATOM 3071 C CA . LYS B 1 146 ? -11.664 6.945 18.984 1 97.75 146 LYS B CA 1
ATOM 3072 C C . LYS B 1 146 ? -12.023 8.352 19.453 1 97.75 146 LYS B C 1
ATOM 3074 O O . LYS B 1 146 ? -13.016 8.93 19 1 97.75 146 LYS B O 1
ATOM 3079 N N . HIS B 1 147 ? -11.273 8.883 20.297 1 98.69 147 HIS B N 1
ATOM 3080 C CA . HIS B 1 147 ? -11.539 10.227 20.812 1 98.69 147 HIS B CA 1
ATOM 3081 C C . HIS B 1 147 ? -11.375 11.273 19.719 1 98.69 147 HIS B C 1
ATOM 3083 O O . HIS B 1 147 ? -12.18 12.211 19.625 1 98.69 147 HIS B O 1
ATOM 3089 N N . LEU B 1 148 ? -10.383 11.078 18.906 1 98.75 148 LEU B N 1
ATOM 3090 C CA . LEU B 1 148 ? -10.172 12 17.797 1 98.75 148 LEU B CA 1
ATOM 3091 C C . LEU B 1 148 ? -11.391 12.031 16.875 1 98.75 148 LEU B C 1
ATOM 3093 O O . LEU B 1 148 ? -11.812 13.109 16.438 1 98.75 148 LEU B O 1
ATOM 3097 N N . ALA B 1 149 ? -11.945 10.906 16.688 1 98.5 149 ALA B N 1
ATOM 3098 C CA . ALA B 1 149 ? -13.078 10.781 15.773 1 98.5 149 ALA B CA 1
ATOM 3099 C C . ALA B 1 149 ? -14.305 11.508 16.312 1 98.5 149 ALA B C 1
ATOM 3101 O O . ALA B 1 149 ? -15.219 11.844 15.562 1 98.5 149 ALA B O 1
ATOM 3102 N N . MET B 1 150 ? -14.297 11.734 17.562 1 98.44 150 MET B N 1
ATOM 3103 C CA . MET B 1 150 ? -15.461 12.328 18.203 1 98.44 150 MET B CA 1
ATOM 3104 C C . MET B 1 150 ? -15.312 13.844 18.312 1 98.44 150 MET B C 1
ATOM 3106 O O . MET B 1 150 ? -16.25 14.539 18.672 1 98.44 150 MET B O 1
ATOM 3110 N N . MET B 1 151 ? -14.227 14.375 17.969 1 98.31 151 MET B N 1
ATOM 3111 C CA . MET B 1 151 ? -13.945 15.805 18.047 1 98.31 151 MET B CA 1
ATOM 3112 C C . MET B 1 151 ? -14.516 16.547 16.844 1 98.31 151 MET B C 1
ATOM 3114 O O . MET B 1 151 ? -14.758 15.93 15.789 1 98.31 151 MET B O 1
ATOM 3118 N N . SER B 1 152 ? -14.695 17.844 17.094 1 98.62 152 SER B N 1
ATOM 3119 C CA . SER B 1 152 ? -14.883 18.703 15.93 1 98.62 152 SER B CA 1
ATOM 3120 C C . SER B 1 152 ? -13.586 18.844 15.141 1 98.62 152 SER B C 1
ATOM 3122 O O . SER B 1 152 ? -12.5 18.641 15.68 1 98.62 152 SER B O 1
ATOM 3124 N N . ALA B 1 153 ? -13.703 19.188 13.914 1 98.81 153 ALA B N 1
ATOM 3125 C CA . ALA B 1 153 ? -12.516 19.406 13.078 1 98.81 153 ALA B CA 1
ATOM 3126 C C . ALA B 1 153 ? -11.609 20.469 13.688 1 98.81 153 ALA B C 1
ATOM 3128 O O . ALA B 1 153 ? -10.383 20.312 13.703 1 98.81 153 ALA B O 1
ATOM 3129 N N . VAL B 1 154 ? -12.195 21.547 14.188 1 98.81 154 VAL B N 1
ATOM 3130 C CA . VAL B 1 154 ? -11.422 22.641 14.766 1 98.81 154 VAL B CA 1
ATOM 3131 C C . VAL B 1 154 ? -10.68 22.156 16 1 98.81 154 VAL B C 1
ATOM 3133 O O . VAL B 1 154 ? -9.5 22.469 16.188 1 98.81 154 VAL B O 1
ATOM 3136 N N . GLU B 1 155 ? -11.336 21.375 16.797 1 98.75 155 GLU B N 1
ATOM 3137 C CA . GLU B 1 155 ? -10.688 20.797 17.969 1 98.75 155 GLU B CA 1
ATOM 3138 C C . GLU B 1 155 ? -9.531 19.891 17.578 1 98.75 155 GLU B C 1
ATOM 3140 O O . GLU B 1 155 ? -8.477 19.906 18.219 1 98.75 155 GLU B O 1
ATOM 3145 N N . GLN B 1 156 ? -9.68 19.078 16.578 1 98.88 156 GLN B N 1
ATOM 3146 C CA . GLN B 1 156 ? -8.664 18.094 16.188 1 98.88 156 GLN B CA 1
ATOM 3147 C C . GLN B 1 156 ? -7.41 18.797 15.656 1 98.88 156 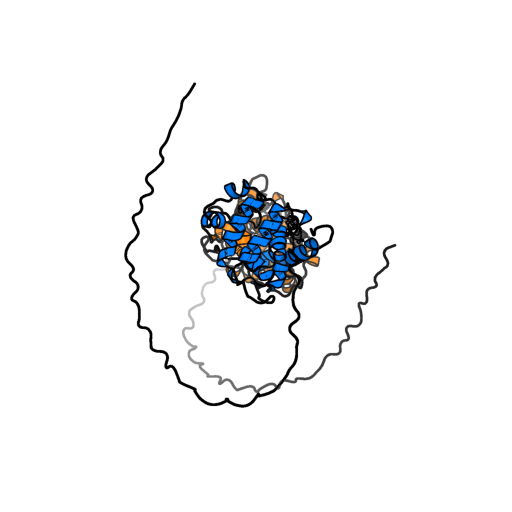GLN B C 1
ATOM 3149 O O . GLN B 1 156 ? -6.324 18.219 15.672 1 98.88 156 GLN B O 1
ATOM 3154 N N . LEU B 1 157 ? -7.586 20.031 15.188 1 98.94 157 LEU B N 1
ATOM 3155 C CA . LEU B 1 157 ? -6.441 20.797 14.695 1 98.94 157 LEU B CA 1
ATOM 3156 C C . LEU B 1 157 ? -5.406 21 15.797 1 98.94 157 LEU B C 1
ATOM 3158 O O . LEU B 1 157 ? -4.215 21.125 15.523 1 98.94 157 LEU B O 1
ATOM 3162 N N . ASP B 1 158 ? -5.832 20.984 17.062 1 98.81 158 ASP B N 1
ATOM 3163 C CA . ASP B 1 158 ? -4.867 21.078 18.156 1 98.81 158 ASP B CA 1
ATOM 3164 C C . ASP B 1 158 ? -3.945 19.859 18.172 1 98.81 158 ASP B C 1
ATOM 3166 O O . ASP B 1 158 ? -2.756 19.984 18.484 1 98.81 158 ASP B O 1
ATOM 3170 N N . TYR B 1 159 ? -4.449 18.75 17.875 1 98.88 159 TYR B N 1
ATOM 3171 C CA . TYR B 1 159 ? -3.645 17.531 17.828 1 98.88 159 TYR B CA 1
ATOM 3172 C C . TYR B 1 159 ? -2.799 17.5 16.562 1 98.88 159 TYR B C 1
ATOM 3174 O O . TYR B 1 159 ? -1.699 16.938 16.547 1 98.88 159 TYR B O 1
ATOM 3182 N N . VAL B 1 160 ? -3.342 18.078 15.461 1 98.94 160 VAL B N 1
ATOM 3183 C CA . VAL B 1 160 ? -2.523 18.25 14.266 1 98.94 160 VAL B CA 1
ATOM 3184 C C . VAL B 1 160 ? -1.296 19.094 14.594 1 98.94 160 VAL B C 1
ATOM 3186 O O . VAL B 1 160 ? -0.17 18.734 14.25 1 98.94 160 VAL B O 1
ATOM 3189 N N . LYS B 1 161 ? -1.534 20.156 15.32 1 98.88 161 LYS B N 1
ATOM 3190 C CA . LYS B 1 161 ? -0.417 21 15.742 1 98.88 161 LYS B CA 1
ATOM 3191 C C . LYS B 1 161 ? 0.576 20.203 16.594 1 98.88 161 LYS B C 1
ATOM 3193 O O . LYS B 1 161 ? 1.782 20.234 16.344 1 98.88 161 LYS B O 1
ATOM 3198 N N . ALA B 1 162 ? 0.066 19.5 17.531 1 98.81 162 ALA B N 1
ATOM 3199 C CA . ALA B 1 162 ? 0.921 18.734 18.422 1 98.81 162 ALA B CA 1
ATOM 3200 C C . ALA B 1 162 ? 1.751 17.719 17.656 1 98.81 162 ALA B C 1
ATOM 3202 O O . ALA B 1 162 ? 2.928 17.5 17.953 1 98.81 162 ALA B O 1
ATOM 3203 N N . TYR B 1 163 ? 1.183 17.078 16.688 1 98.81 163 TYR B N 1
ATOM 3204 C CA . TYR B 1 163 ? 1.879 16.094 15.875 1 98.81 163 TYR B CA 1
ATOM 3205 C C . TYR B 1 163 ? 3.057 16.719 15.141 1 98.81 163 TYR B C 1
ATOM 3207 O O . TYR B 1 163 ? 4.145 16.141 15.094 1 98.81 163 TYR B O 1
ATOM 3215 N N . PHE B 1 164 ? 2.816 17.906 14.594 1 98.81 164 PHE B N 1
ATOM 3216 C CA . PHE B 1 164 ? 3.805 18.516 13.711 1 98.81 164 PHE B CA 1
ATOM 3217 C C . PHE B 1 164 ? 4.859 19.281 14.516 1 98.81 164 PHE B C 1
ATOM 3219 O O . PHE B 1 164 ? 5.918 19.625 13.992 1 98.81 164 PHE B O 1
ATOM 3226 N N . TRP B 1 165 ? 4.621 19.453 15.734 1 98.75 165 TRP B N 1
ATOM 3227 C CA . TRP B 1 165 ? 5.449 20.328 16.562 1 98.75 165 TRP B CA 1
ATOM 3228 C C . TRP B 1 165 ? 6.906 19.875 16.547 1 98.75 165 TRP B C 1
ATOM 3230 O O . TRP B 1 165 ? 7.816 20.703 16.422 1 98.75 165 TRP B O 1
ATOM 3240 N N . PRO B 1 166 ? 7.199 18.547 16.656 1 98.12 166 PRO B N 1
ATOM 3241 C CA . PRO B 1 166 ? 8.602 18.125 16.672 1 98.12 166 PRO B CA 1
ATOM 3242 C C . PRO B 1 166 ? 9.32 18.453 15.352 1 98.12 166 PRO B C 1
ATOM 3244 O O . PRO B 1 166 ? 10.547 18.406 15.289 1 98.12 166 PRO B O 1
ATOM 3247 N N . TYR B 1 167 ? 8.586 18.781 14.375 1 98.31 167 TYR B N 1
ATOM 3248 C CA . TYR B 1 167 ? 9.188 18.984 13.062 1 98.31 167 TYR B CA 1
ATOM 3249 C C . TYR B 1 167 ? 9.234 20.469 12.711 1 98.31 167 TYR B C 1
ATOM 3251 O O . TYR B 1 167 ? 9.664 20.844 11.617 1 98.31 167 TYR B O 1
ATOM 3259 N N . ARG B 1 168 ? 8.859 21.281 13.594 1 97.31 168 ARG B N 1
ATOM 3260 C CA . ARG B 1 168 ? 8.805 22.719 13.344 1 97.31 168 ARG B CA 1
ATOM 3261 C C . ARG B 1 168 ? 10.156 23.25 12.891 1 97.31 168 ARG B C 1
ATOM 3263 O O . ARG B 1 168 ? 11.203 22.75 13.328 1 97.31 168 ARG B O 1
ATOM 3270 N N . HIS B 1 169 ? 10.133 24.188 11.922 1 95.12 169 HIS B N 1
ATOM 3271 C CA . HIS B 1 169 ? 11.289 24.891 11.375 1 95.12 169 HIS B CA 1
ATOM 3272 C C . HIS B 1 169 ? 12.008 24.047 10.336 1 95.12 169 HIS B C 1
ATOM 3274 O O . HIS B 1 169 ? 13.031 24.469 9.789 1 95.12 169 HIS B O 1
ATOM 3280 N N . ARG B 1 170 ? 11.438 22.828 10.047 1 97.56 170 ARG B N 1
ATOM 3281 C CA . ARG B 1 170 ? 12.117 21.953 9.109 1 97.56 170 ARG B CA 1
ATOM 3282 C C . ARG B 1 170 ? 11.266 21.703 7.871 1 97.56 170 ARG B C 1
ATOM 3284 O O . ARG B 1 170 ? 11.688 21.016 6.941 1 97.56 170 ARG B O 1
ATOM 3291 N N . MET B 1 171 ? 10.125 22.156 7.848 1 98.19 171 MET B N 1
ATOM 3292 C CA . MET B 1 171 ? 9.156 21.844 6.801 1 98.19 171 MET B CA 1
ATOM 3293 C C . MET B 1 171 ? 8.969 23.031 5.859 1 98.19 171 MET B C 1
ATOM 3295 O O . MET B 1 171 ? 7.953 23.734 5.93 1 98.19 171 MET B O 1
ATOM 3299 N N . SER B 1 172 ? 9.867 23.141 4.949 1 96.56 172 SER B N 1
ATOM 3300 C CA . SER B 1 172 ? 9.953 24.344 4.121 1 96.56 172 SER B CA 1
ATOM 3301 C C . SER B 1 172 ? 9.195 24.156 2.811 1 96.56 172 SER B C 1
ATOM 3303 O O . SER B 1 172 ? 8.992 25.109 2.064 1 96.56 172 SER B O 1
ATOM 3305 N N . SER B 1 173 ? 8.781 22.953 2.521 1 97.5 173 SER B N 1
ATOM 3306 C CA . SER B 1 173 ? 8.078 22.656 1.278 1 97.5 173 SER B CA 1
ATOM 3307 C C . SER B 1 173 ? 6.852 21.781 1.531 1 97.5 173 SER B C 1
ATOM 3309 O O . SER B 1 173 ? 6.68 21.25 2.625 1 97.5 173 SER B O 1
ATOM 3311 N N . LEU B 1 174 ? 5.992 21.766 0.473 1 98.12 174 LEU B N 1
ATOM 3312 C CA . LEU B 1 174 ? 4.852 20.844 0.544 1 98.12 174 LEU B CA 1
ATOM 3313 C C . LEU B 1 174 ? 5.312 19.422 0.821 1 98.12 174 LEU B C 1
ATOM 3315 O O . LEU B 1 174 ? 4.699 18.719 1.621 1 98.12 174 LEU B O 1
ATOM 3319 N N . GLU B 1 175 ? 6.379 19.047 0.186 1 97.81 175 GLU B N 1
ATOM 3320 C CA . GLU B 1 175 ? 6.938 17.703 0.346 1 97.81 175 GLU B CA 1
ATOM 3321 C C . GLU B 1 175 ? 7.355 17.453 1.791 1 97.81 175 GLU B C 1
ATOM 3323 O O . GLU B 1 175 ? 7.109 16.375 2.332 1 97.81 175 GLU B O 1
ATOM 3328 N N . ASP B 1 176 ? 7.887 18.422 2.381 1 98.44 176 ASP B N 1
ATOM 3329 C CA . ASP B 1 176 ? 8.32 18.281 3.768 1 98.44 176 ASP B CA 1
ATOM 3330 C C . ASP B 1 176 ? 7.129 18.062 4.699 1 98.44 176 ASP B C 1
ATOM 3332 O O . ASP B 1 176 ? 7.172 17.188 5.566 1 98.44 176 ASP B O 1
ATOM 3336 N N . VAL B 1 177 ? 6.141 18.844 4.449 1 98.69 177 VAL B N 1
ATOM 3337 C CA . VAL B 1 177 ? 4.949 18.719 5.285 1 98.69 177 VAL B CA 1
ATOM 3338 C C . VAL B 1 177 ? 4.348 17.328 5.113 1 98.69 177 VAL B C 1
ATOM 3340 O O . VAL B 1 177 ? 4.012 16.672 6.102 1 98.69 177 VAL B O 1
ATOM 3343 N N . TYR B 1 178 ? 4.32 16.875 3.91 1 98.56 178 TYR B N 1
ATOM 3344 C CA . TYR B 1 178 ? 3.738 15.562 3.666 1 98.56 178 TYR B CA 1
ATOM 3345 C C . TYR B 1 178 ? 4.645 14.461 4.195 1 98.56 178 TYR B C 1
ATOM 3347 O O . TYR B 1 178 ? 4.168 13.445 4.695 1 98.56 178 TYR B O 1
ATOM 3355 N N . MET B 1 179 ? 5.91 14.586 4.102 1 98.19 179 MET B N 1
ATOM 3356 C CA . MET B 1 179 ? 6.832 13.594 4.645 1 98.19 179 MET B CA 1
ATOM 3357 C C . MET B 1 179 ? 6.691 13.484 6.16 1 98.19 179 MET B C 1
ATOM 3359 O O . MET B 1 179 ? 6.848 12.406 6.727 1 98.19 179 MET B O 1
ATOM 3363 N N . ALA B 1 180 ? 6.398 14.594 6.777 1 98.31 180 ALA B N 1
ATOM 3364 C CA . ALA B 1 180 ? 6.172 14.531 8.219 1 98.31 180 ALA B CA 1
ATOM 3365 C C . ALA B 1 180 ? 5.078 13.523 8.555 1 98.31 180 ALA B C 1
ATOM 3367 O O . ALA B 1 180 ? 5.145 12.844 9.586 1 98.31 180 ALA B O 1
ATOM 3368 N N . ILE B 1 181 ? 4.125 13.414 7.711 1 97.75 181 ILE B N 1
ATOM 3369 C CA . ILE B 1 181 ? 3.006 12.5 7.918 1 97.75 181 ILE B CA 1
ATOM 3370 C C . ILE B 1 181 ? 3.398 11.094 7.469 1 97.75 181 ILE B C 1
ATOM 3372 O O . ILE B 1 181 ? 3.23 10.125 8.219 1 97.75 181 ILE B O 1
ATOM 3376 N N . LEU B 1 182 ? 3.98 10.969 6.266 1 95.62 182 LEU B N 1
ATOM 3377 C CA . LEU B 1 182 ? 4.199 9.695 5.59 1 95.62 182 LEU B CA 1
ATOM 3378 C C . LEU B 1 182 ? 5.477 9.031 6.086 1 95.62 182 LEU B C 1
ATOM 3380 O O . LEU B 1 182 ? 5.477 7.836 6.402 1 95.62 182 LEU B O 1
ATOM 3384 N N . TYR B 1 183 ? 6.555 9.828 6.152 1 95.94 183 TYR B N 1
ATOM 3385 C CA . TYR B 1 183 ? 7.887 9.305 6.418 1 95.94 183 TYR B CA 1
ATOM 3386 C C . TYR B 1 183 ? 8.82 10.406 6.902 1 95.94 183 TYR B C 1
ATOM 3388 O O . TYR B 1 183 ? 9.688 10.859 6.152 1 95.94 183 TYR B O 1
ATOM 3396 N N . PRO B 1 184 ? 8.781 10.68 8.156 1 96.88 184 PRO B N 1
ATOM 3397 C CA . PRO B 1 184 ? 9.492 11.836 8.711 1 96.88 184 PRO B CA 1
ATOM 3398 C C . PRO B 1 184 ? 10.992 11.789 8.43 1 96.88 184 PRO B C 1
ATOM 3400 O O . PRO B 1 184 ? 11.625 12.836 8.281 1 96.88 184 PRO B O 1
ATOM 3403 N N . ALA B 1 185 ? 11.547 10.633 8.219 1 95.94 185 ALA B N 1
ATOM 3404 C CA . ALA B 1 185 ? 12.984 10.508 7.988 1 95.94 185 ALA B CA 1
ATOM 3405 C C . ALA B 1 185 ? 13.383 11.156 6.664 1 95.94 185 ALA B C 1
ATOM 3407 O O . ALA B 1 185 ? 14.57 11.391 6.414 1 95.94 185 ALA B O 1
ATOM 3408 N N . ALA B 1 186 ? 12.453 11.477 5.875 1 97.5 186 ALA B N 1
ATOM 3409 C CA . ALA B 1 186 ? 12.766 12.031 4.562 1 97.5 186 ALA B CA 1
ATOM 3410 C C . ALA B 1 186 ? 12.547 13.539 4.539 1 97.5 186 ALA B C 1
ATOM 3412 O O . ALA B 1 186 ? 12.703 14.18 3.498 1 97.5 186 ALA B O 1
ATOM 3413 N N . ILE B 1 187 ? 12.219 14.141 5.629 1 98.12 187 ILE B N 1
ATOM 3414 C CA . ILE B 1 187 ? 12.109 15.594 5.699 1 98.12 187 ILE B CA 1
ATOM 3415 C C . ILE B 1 187 ? 13.43 16.234 5.293 1 98.12 187 ILE B C 1
ATOM 3417 O O . ILE B 1 187 ? 14.5 15.789 5.73 1 98.12 187 ILE B O 1
ATOM 3421 N N . GLY B 1 188 ? 13.391 17.172 4.445 1 98 188 GLY B N 1
ATOM 3422 C CA . GLY B 1 188 ? 14.57 17.922 4.035 1 98 188 GLY B CA 1
ATOM 3423 C C . GLY B 1 188 ? 15.297 17.297 2.857 1 98 188 GLY B C 1
ATOM 3424 O O . GLY B 1 188 ? 16.25 17.875 2.33 1 98 188 GLY B O 1
ATOM 3425 N N . LYS B 1 189 ? 14.883 16.156 2.465 1 98.06 189 LYS B N 1
ATOM 3426 C CA . LYS B 1 189 ? 15.516 15.5 1.32 1 98.06 189 LYS B CA 1
ATOM 3427 C C . LYS B 1 189 ? 15.062 16.141 0.01 1 98.06 189 LYS B C 1
ATOM 3429 O O . LYS B 1 189 ? 14 16.75 -0.053 1 98.06 189 LYS B O 1
ATOM 3434 N N . SER B 1 190 ? 15.844 15.93 -0.936 1 97 190 SER B N 1
ATOM 3435 C CA . SER B 1 190 ? 15.555 16.5 -2.248 1 97 190 SER B CA 1
ATOM 3436 C C . SER B 1 190 ? 14.367 15.789 -2.902 1 97 190 SER B C 1
ATOM 3438 O O . SER B 1 190 ? 14.102 14.625 -2.607 1 97 190 SER B O 1
ATOM 3440 N N . PRO B 1 191 ? 13.688 16.5 -3.814 1 94.19 191 PRO B N 1
ATOM 3441 C CA . PRO B 1 191 ? 12.578 15.875 -4.555 1 94.19 191 PRO B CA 1
ATOM 3442 C C . PRO B 1 191 ? 13.008 14.633 -5.328 1 94.19 191 PRO B C 1
ATOM 3444 O O . PRO B 1 191 ? 12.188 13.75 -5.586 1 94.19 191 PRO B O 1
ATOM 3447 N N . SER B 1 192 ? 14.25 14.516 -5.664 1 95 192 SER B N 1
ATOM 3448 C CA . SER B 1 192 ? 14.742 13.398 -6.461 1 95 192 SER B CA 1
ATOM 3449 C C . SER B 1 192 ? 15.18 12.242 -5.574 1 95 192 SER B C 1
ATOM 3451 O O . SER B 1 192 ? 15.578 11.188 -6.074 1 95 192 SER B O 1
ATOM 3453 N N . HIS B 1 193 ? 15.055 12.453 -4.305 1 96.88 193 HIS B N 1
ATOM 3454 C CA . HIS B 1 193 ? 15.43 11.398 -3.369 1 96.88 193 HIS B CA 1
ATOM 3455 C C . HIS B 1 193 ? 14.586 10.148 -3.588 1 96.88 193 HIS B C 1
ATOM 3457 O O . HIS B 1 193 ? 13.359 10.219 -3.633 1 96.88 193 HIS B O 1
ATOM 3463 N N . VAL B 1 194 ? 15.297 8.984 -3.732 1 96.19 194 VAL B N 1
ATOM 3464 C CA . VAL B 1 194 ? 14.625 7.723 -4.004 1 96.19 194 VAL B CA 1
ATOM 3465 C C . VAL B 1 194 ? 14.094 7.125 -2.701 1 96.19 194 VAL B C 1
ATOM 3467 O O . VAL B 1 194 ? 14.859 6.922 -1.753 1 96.19 194 VAL B O 1
ATOM 3470 N N . LEU B 1 195 ? 12.781 6.863 -2.719 1 95.5 195 LEU B N 1
ATOM 3471 C CA . LEU B 1 195 ? 12.148 6.262 -1.547 1 95.5 195 LEU B CA 1
ATOM 3472 C C . LEU B 1 195 ? 12.023 4.75 -1.713 1 95.5 195 LEU B C 1
ATOM 3474 O O . LEU B 1 195 ? 12.242 3.998 -0.763 1 95.5 195 LEU B O 1
ATOM 3478 N N . PHE B 1 196 ? 11.625 4.34 -2.945 1 94.12 196 PHE B N 1
ATOM 3479 C CA . PHE B 1 196 ? 11.477 2.922 -3.238 1 94.12 196 PHE B CA 1
ATOM 3480 C C . PHE B 1 196 ? 12.195 2.553 -4.527 1 94.12 196 PHE B C 1
ATOM 3482 O O . PHE B 1 196 ? 12.164 3.309 -5.5 1 94.12 196 PHE B O 1
ATOM 3489 N N . LYS B 1 197 ? 12.82 1.427 -4.453 1 93.88 197 LYS B N 1
ATOM 3490 C CA . LYS B 1 197 ? 13.484 0.905 -5.645 1 93.88 197 LYS B CA 1
ATOM 3491 C C . LYS B 1 197 ? 12.875 -0.422 -6.082 1 93.88 197 LYS B C 1
ATOM 3493 O O . LYS B 1 197 ? 12.414 -1.205 -5.246 1 93.88 197 LYS B O 1
ATOM 3498 N N . GLN B 1 198 ? 12.953 -0.611 -7.324 1 91.56 198 GLN B N 1
ATOM 3499 C CA . GLN B 1 198 ? 12.492 -1.883 -7.871 1 91.56 198 GLN B CA 1
ATOM 3500 C C . GLN B 1 198 ? 13.125 -3.061 -7.137 1 91.56 198 GLN B C 1
ATOM 3502 O O . GLN B 1 198 ? 14.32 -3.029 -6.82 1 91.56 198 GLN B O 1
ATOM 3507 N N . GLY B 1 199 ? 12.289 -4.121 -6.836 1 89.25 199 GLY B N 1
ATOM 3508 C CA . GLY B 1 199 ? 12.773 -5.285 -6.109 1 89.25 199 GLY B CA 1
ATOM 3509 C C . GLY B 1 199 ? 12.414 -5.266 -4.637 1 89.25 199 GLY B C 1
ATOM 3510 O O . GLY B 1 199 ? 12.617 -6.254 -3.93 1 89.25 199 GLY B O 1
ATOM 3511 N N . SER B 1 200 ? 11.875 -4.156 -4.195 1 91.56 200 SER B N 1
ATOM 3512 C CA . SER B 1 200 ? 11.414 -4.066 -2.814 1 91.56 200 SER B CA 1
ATOM 3513 C C . SER B 1 200 ? 9.906 -4.27 -2.717 1 91.56 200 SER B C 1
ATOM 3515 O O . SER B 1 200 ? 9.188 -4.121 -3.709 1 91.56 200 SER B O 1
ATOM 3517 N N . ILE B 1 201 ? 9.461 -4.602 -1.521 1 92.06 201 ILE B N 1
ATOM 3518 C CA . ILE B 1 201 ? 8.031 -4.758 -1.286 1 92.06 201 ILE B CA 1
ATOM 3519 C C . ILE B 1 201 ? 7.32 -3.426 -1.509 1 92.06 201 ILE B C 1
ATOM 3521 O O . ILE B 1 201 ? 6.297 -3.367 -2.191 1 92.06 201 ILE B O 1
ATOM 3525 N N . ALA B 1 202 ? 7.938 -2.428 -0.963 1 91.62 202 ALA B N 1
ATOM 3526 C CA . ALA B 1 202 ? 7.328 -1.104 -1.042 1 91.62 202 ALA B CA 1
ATOM 3527 C C . ALA B 1 202 ? 7.195 -0.646 -2.492 1 91.62 202 ALA B C 1
ATOM 3529 O O . ALA B 1 202 ? 6.188 -0.045 -2.871 1 91.62 202 ALA B O 1
ATOM 3530 N N . TYR B 1 203 ? 8.211 -0.905 -3.258 1 93.19 203 TYR B N 1
ATOM 3531 C CA . TYR B 1 203 ? 8.109 -0.547 -4.668 1 93.19 203 TYR B CA 1
ATOM 3532 C C . TYR B 1 203 ? 6.977 -1.305 -5.344 1 93.19 203 TYR B C 1
ATOM 3534 O O . TYR B 1 203 ? 6.176 -0.713 -6.07 1 93.19 203 TYR B O 1
ATOM 3542 N N . ARG B 1 204 ? 6.906 -2.57 -5.121 1 90.88 204 ARG B N 1
ATOM 3543 C CA . ARG B 1 204 ? 5.879 -3.389 -5.758 1 90.88 204 ARG B CA 1
ATOM 3544 C C . ARG B 1 204 ? 4.484 -2.877 -5.426 1 90.88 204 ARG B C 1
ATOM 3546 O O . ARG B 1 204 ? 3.631 -2.756 -6.309 1 90.88 204 ARG B O 1
ATOM 3553 N N . GLN B 1 205 ? 4.316 -2.525 -4.207 1 89.56 205 GLN B N 1
ATOM 3554 C CA . GLN B 1 205 ? 3.018 -2.072 -3.723 1 89.56 205 GLN B CA 1
ATOM 3555 C C . GLN B 1 205 ? 2.664 -0.702 -4.297 1 89.56 205 GLN B C 1
ATOM 3557 O O . GLN B 1 205 ? 1.488 -0.342 -4.379 1 89.56 205 GLN B O 1
ATOM 3562 N N . ASN B 1 206 ? 3.725 0.048 -4.73 1 91.62 206 ASN B N 1
ATOM 3563 C CA . ASN B 1 206 ? 3.51 1.421 -5.176 1 91.62 206 ASN B CA 1
ATOM 3564 C C . ASN B 1 206 ? 3.926 1.608 -6.633 1 91.62 206 ASN B C 1
ATOM 3566 O O . ASN B 1 206 ? 4.16 2.734 -7.074 1 91.62 206 ASN B O 1
ATOM 3570 N N . ALA B 1 207 ? 4.031 0.602 -7.324 1 91.75 207 ALA B N 1
ATOM 3571 C CA . ALA B 1 207 ? 4.625 0.641 -8.656 1 91.75 207 ALA B CA 1
ATOM 3572 C C . ALA B 1 207 ? 3.844 1.568 -9.578 1 91.75 207 ALA B C 1
ATOM 3574 O O . ALA B 1 207 ? 4.41 2.154 -10.508 1 91.75 207 ALA B O 1
ATOM 3575 N N . GLY B 1 208 ? 2.574 1.771 -9.336 1 90.81 208 GLY B N 1
ATOM 3576 C CA . GLY B 1 208 ? 1.751 2.666 -10.133 1 90.81 208 GLY B CA 1
ATOM 3577 C C . GLY B 1 208 ? 2.16 4.121 -10.016 1 90.81 208 GLY B C 1
ATOM 3578 O O . GLY B 1 208 ? 1.806 4.945 -10.859 1 90.81 208 GLY B O 1
ATOM 3579 N N . ILE B 1 209 ? 2.873 4.367 -8.977 1 92.06 209 ILE B N 1
ATOM 3580 C CA . ILE B 1 209 ? 3.305 5.738 -8.727 1 92.06 209 ILE B CA 1
ATOM 3581 C C . ILE B 1 209 ? 4.555 6.047 -9.547 1 92.06 209 ILE B C 1
ATOM 3583 O O . ILE B 1 209 ? 4.918 7.211 -9.727 1 92.06 209 ILE B O 1
ATOM 3587 N N . ASP B 1 210 ? 5.215 4.992 -9.984 1 90.5 210 ASP B N 1
ATOM 3588 C CA . ASP B 1 210 ? 6.352 5.168 -10.883 1 90.5 210 ASP B CA 1
ATOM 3589 C C . ASP B 1 210 ? 5.891 5.539 -12.297 1 90.5 210 ASP B C 1
ATOM 3591 O O . ASP B 1 210 ? 5.969 4.723 -13.211 1 90.5 210 ASP B O 1
ATOM 3595 N N . ARG B 1 211 ? 5.453 6.734 -12.406 1 74.5 211 ARG B N 1
ATOM 3596 C CA . ARG B 1 211 ? 4.734 7.254 -13.562 1 74.5 211 ARG B CA 1
ATOM 3597 C C . ARG B 1 211 ? 5.551 7.078 -14.844 1 74.5 211 ARG B C 1
ATOM 3599 O O . ARG B 1 211 ? 4.988 6.945 -15.93 1 74.5 211 ARG B O 1
ATOM 3606 N N . HIS B 1 212 ? 6.879 6.977 -14.789 1 78.19 212 HIS B N 1
ATOM 3607 C CA . HIS B 1 212 ? 7.695 6.895 -16 1 78.19 212 HIS B CA 1
ATOM 3608 C C . HIS B 1 212 ? 8.438 5.562 -16.078 1 78.19 212 HIS B C 1
ATOM 3610 O O . HIS B 1 212 ? 9.406 5.43 -16.828 1 78.19 212 HIS B O 1
ATOM 3616 N N . SER B 1 213 ? 8.094 4.625 -15.188 1 80.19 213 SER B N 1
ATOM 3617 C CA . SER B 1 213 ? 8.609 3.264 -15.172 1 80.19 213 SER B CA 1
ATOM 3618 C C . SER B 1 213 ? 10.133 3.252 -15.102 1 80.19 213 SER B C 1
ATOM 3620 O O . SER B 1 213 ? 10.789 2.525 -15.852 1 80.19 213 SER B O 1
ATOM 3622 N N . LYS B 1 214 ? 10.695 4.137 -14.242 1 88 214 LYS B N 1
ATOM 3623 C CA . LYS B 1 214 ? 12.141 4.273 -14.133 1 88 214 LYS B CA 1
ATOM 3624 C C . LYS B 1 214 ? 12.719 3.236 -13.172 1 88 214 LYS B C 1
ATOM 3626 O O . LYS B 1 214 ? 13.938 3.111 -13.039 1 88 214 LYS B O 1
ATOM 3631 N N . GLY B 1 215 ? 11.906 2.547 -12.523 1 91.62 215 GLY B N 1
ATOM 3632 C CA . GLY B 1 215 ? 12.375 1.528 -11.594 1 91.62 215 GLY B CA 1
ATOM 3633 C C . GLY B 1 215 ? 12.648 2.066 -10.203 1 91.62 215 GLY B C 1
ATOM 3634 O O . GLY B 1 215 ? 13.266 1.391 -9.383 1 91.62 215 GLY B O 1
ATOM 3635 N N . ASN B 1 216 ? 12.305 3.318 -10.023 1 95.12 216 ASN B N 1
ATOM 3636 C CA . ASN B 1 216 ? 12.398 3.922 -8.695 1 95.12 216 ASN B CA 1
ATOM 3637 C C . ASN B 1 216 ? 11.266 4.914 -8.453 1 95.12 216 ASN B C 1
ATOM 3639 O O . ASN B 1 216 ? 10.672 5.43 -9.398 1 95.12 216 ASN B O 1
ATOM 3643 N N . ILE B 1 217 ? 10.883 5.074 -7.234 1 95.5 217 ILE B N 1
ATOM 3644 C CA . ILE B 1 217 ? 9.875 6.039 -6.816 1 95.5 217 ILE B CA 1
ATOM 3645 C C . ILE B 1 217 ? 10.508 7.098 -5.918 1 95.5 217 ILE B C 1
ATOM 3647 O O . ILE B 1 217 ? 11.078 6.77 -4.871 1 95.5 217 ILE B O 1
ATOM 3651 N N . THR B 1 218 ? 10.445 8.352 -6.316 1 95.75 218 THR B N 1
ATOM 3652 C CA . THR B 1 218 ? 11.109 9.445 -5.621 1 95.75 218 THR B CA 1
ATOM 3653 C C . THR B 1 218 ? 10.133 10.172 -4.699 1 95.75 218 THR B C 1
ATOM 3655 O O . THR B 1 218 ? 8.93 9.898 -4.719 1 95.75 218 THR B O 1
ATOM 3658 N N . LEU B 1 219 ? 10.75 11.039 -3.936 1 96.25 219 LEU B N 1
ATOM 3659 C CA . LEU B 1 219 ? 9.953 11.891 -3.064 1 96.25 219 LEU B CA 1
ATOM 3660 C C . LEU B 1 219 ? 8.938 12.695 -3.871 1 96.25 219 LEU B C 1
ATOM 3662 O O . LEU B 1 219 ? 7.777 12.82 -3.471 1 96.25 219 LEU B O 1
ATOM 3666 N N . SER B 1 220 ? 9.344 13.172 -4.984 1 94.31 220 SER B N 1
ATOM 3667 C CA . SER B 1 220 ? 8.445 13.914 -5.867 1 94.31 220 SER B CA 1
ATOM 3668 C C . SER B 1 220 ? 7.312 13.031 -6.375 1 94.31 220 SER B C 1
ATOM 3670 O O . SER B 1 220 ? 6.168 13.469 -6.477 1 94.31 220 SER B O 1
ATOM 3672 N N . ASP B 1 221 ? 7.59 11.789 -6.676 1 94.5 221 ASP B N 1
ATOM 3673 C CA . ASP B 1 221 ? 6.578 10.852 -7.156 1 94.5 221 ASP B CA 1
ATOM 3674 C C . ASP B 1 221 ? 5.496 10.617 -6.102 1 94.5 221 ASP B C 1
ATOM 3676 O O . ASP B 1 221 ? 4.305 10.68 -6.402 1 94.5 221 ASP B O 1
ATOM 3680 N N . VAL B 1 222 ? 5.957 10.414 -4.875 1 94.56 222 VAL B N 1
ATOM 3681 C CA . VAL B 1 222 ? 5.031 10.062 -3.807 1 94.56 222 VAL B CA 1
ATOM 3682 C C . VAL B 1 222 ? 4.184 11.273 -3.434 1 94.56 222 VAL B C 1
ATOM 3684 O O . VAL B 1 222 ? 3.041 11.133 -2.992 1 94.56 222 VAL B O 1
ATOM 3687 N N . SER B 1 223 ? 4.672 12.469 -3.746 1 96.38 223 SER B N 1
ATOM 3688 C CA . SER B 1 223 ? 3.994 13.695 -3.336 1 96.38 223 SER B CA 1
ATOM 3689 C C . SER B 1 223 ? 3.109 14.234 -4.453 1 96.38 223 SER B C 1
ATOM 3691 O O . SER B 1 223 ? 2.402 15.227 -4.266 1 96.38 223 SER B O 1
ATOM 3693 N N . TYR B 1 224 ? 3.102 13.641 -5.535 1 95.31 224 TYR B N 1
ATOM 3694 C CA . TYR B 1 224 ? 2.424 14.148 -6.723 1 95.31 224 TYR B CA 1
ATOM 3695 C C . TYR B 1 224 ? 0.938 14.359 -6.457 1 95.31 224 TYR B C 1
ATOM 3697 O O . TYR B 1 224 ? 0.378 15.398 -6.809 1 95.31 224 TYR B O 1
ATOM 3705 N N . LYS B 1 225 ? 0.32 13.383 -5.797 1 94.94 225 LYS B N 1
ATOM 3706 C CA . LYS B 1 225 ? -1.117 13.477 -5.559 1 94.94 225 LYS B CA 1
ATOM 3707 C C . LYS B 1 225 ? -1.441 14.609 -4.586 1 94.94 225 LYS B C 1
ATOM 3709 O O . LYS B 1 225 ? -2.482 15.258 -4.703 1 94.94 225 LYS B O 1
ATOM 3714 N N . VAL B 1 226 ? -0.56 14.789 -3.672 1 97.94 226 VAL B N 1
ATOM 3715 C CA . VAL B 1 226 ? -0.765 15.891 -2.734 1 97.94 226 VAL B CA 1
ATOM 3716 C C . VAL B 1 226 ? -0.599 17.219 -3.457 1 97.94 226 VAL B C 1
ATOM 3718 O O . VAL B 1 226 ? -1.346 18.172 -3.201 1 97.94 226 VAL B O 1
ATOM 3721 N N . ARG B 1 227 ? 0.348 17.344 -4.363 1 97.88 227 ARG B N 1
ATOM 3722 C CA . ARG B 1 227 ? 0.517 18.531 -5.188 1 97.88 227 ARG B CA 1
ATOM 3723 C C . ARG B 1 227 ? -0.721 18.797 -6.039 1 97.88 227 ARG B C 1
ATOM 3725 O O . ARG B 1 227 ? -1.122 19.938 -6.23 1 97.88 227 ARG B O 1
ATOM 3732 N N . GLN B 1 228 ? -1.282 17.719 -6.477 1 97.88 228 GLN B N 1
ATOM 3733 C CA . GLN B 1 228 ? -2.518 17.859 -7.242 1 97.88 228 GLN B CA 1
ATOM 3734 C C . GLN B 1 228 ? -3.646 18.391 -6.363 1 97.88 228 GLN B C 1
ATOM 3736 O O . GLN B 1 228 ? -4.469 19.203 -6.816 1 97.88 228 GLN B O 1
ATOM 3741 N N . LYS B 1 229 ? -3.678 17.953 -5.141 1 98.69 229 LYS B N 1
ATOM 3742 C CA . LYS B 1 229 ? -4.668 18.484 -4.207 1 98.69 229 LYS B CA 1
ATOM 3743 C C . LYS B 1 229 ? -4.465 19.969 -3.973 1 98.69 229 LYS B C 1
ATOM 3745 O O . LYS B 1 229 ? -5.434 20.734 -3.865 1 98.69 229 LYS B O 1
ATOM 3750 N N . LEU B 1 230 ? -3.207 20.344 -3.879 1 98.69 230 LEU B N 1
ATOM 3751 C CA . LEU B 1 230 ? -2.926 21.766 -3.721 1 98.69 230 LEU B CA 1
ATOM 3752 C C . LEU B 1 230 ? -3.418 22.547 -4.93 1 98.69 230 LEU B C 1
ATOM 3754 O O . LEU B 1 230 ? -4.125 23.547 -4.777 1 98.69 230 LEU B O 1
ATOM 3758 N N . ALA B 1 231 ? -3.094 22.078 -6.086 1 98.56 231 ALA B N 1
ATOM 3759 C CA . ALA B 1 231 ? -3.488 22.766 -7.316 1 98.56 231 ALA B CA 1
ATOM 3760 C C . ALA B 1 231 ? -5.008 22.875 -7.422 1 98.56 231 ALA B C 1
ATOM 3762 O O . ALA B 1 231 ? -5.539 23.938 -7.734 1 98.56 231 ALA B O 1
ATOM 3763 N N . LYS B 1 232 ? -5.637 21.797 -7.156 1 98.5 232 LYS B N 1
ATOM 3764 C CA . LYS B 1 232 ? -7.098 21.797 -7.195 1 98.5 232 LYS B CA 1
ATOM 3765 C C . LYS B 1 232 ? -7.676 22.75 -6.141 1 98.5 232 LYS B C 1
ATOM 3767 O O . LYS B 1 232 ? -8.578 23.531 -6.438 1 98.5 232 LYS B O 1
ATOM 3772 N N . GLY B 1 233 ? -7.141 22.703 -4.977 1 98.62 233 GLY B N 1
ATOM 3773 C CA . GLY B 1 233 ? -7.652 23.5 -3.867 1 98.62 233 GLY B CA 1
ATOM 3774 C C . GLY B 1 233 ? -7.5 25 -4.082 1 98.62 233 GLY B C 1
ATOM 3775 O O . GLY B 1 233 ? -8.195 25.797 -3.449 1 98.62 233 GLY B O 1
ATOM 3776 N N . LEU B 1 234 ? -6.633 25.344 -4.914 1 98.19 234 LEU B N 1
ATOM 3777 C CA . LEU B 1 234 ? -6.367 26.75 -5.191 1 98.19 234 LEU B CA 1
ATOM 3778 C C . LEU B 1 234 ? -7.281 27.266 -6.297 1 98.19 234 LEU B C 1
ATOM 3780 O O . LEU B 1 234 ? -7.305 28.469 -6.574 1 98.19 234 LEU B O 1
ATOM 3784 N N . GLN B 1 235 ? -8.031 26.391 -6.859 1 98 235 GLN B N 1
ATOM 3785 C CA . GLN B 1 235 ? -8.984 26.828 -7.879 1 98 235 GLN B CA 1
ATOM 3786 C C . GLN B 1 235 ? -10.141 27.609 -7.258 1 98 235 GLN B C 1
ATOM 3788 O O . GLN B 1 235 ? -10.5 27.375 -6.105 1 98 235 GLN B O 1
ATOM 3793 N N . PRO B 1 236 ? -10.75 28.516 -8.016 1 96.19 236 PRO B N 1
ATOM 3794 C CA . PRO B 1 236 ? -11.773 29.422 -7.504 1 96.19 236 PRO B CA 1
ATOM 3795 C C . PRO B 1 236 ? -12.953 28.688 -6.867 1 96.19 236 PRO B C 1
ATOM 3797 O O . PRO B 1 236 ? -13.531 29.172 -5.887 1 96.19 236 PRO B O 1
ATOM 3800 N N . ASN B 1 237 ? -13.266 27.516 -7.344 1 96.44 237 ASN B N 1
ATOM 3801 C CA . ASN B 1 237 ? -14.398 26.766 -6.816 1 96.44 237 ASN B CA 1
ATOM 3802 C C . ASN B 1 237 ? -14.094 26.156 -5.449 1 96.44 237 ASN B C 1
ATOM 3804 O O . ASN B 1 237 ? -15 25.75 -4.73 1 96.44 237 ASN B O 1
ATOM 3808 N N . PHE B 1 238 ? -12.773 26.141 -5.09 1 97.38 238 PHE B N 1
ATOM 3809 C CA . PHE B 1 238 ? -12.398 25.469 -3.854 1 97.38 238 PHE B CA 1
ATOM 3810 C C . PHE B 1 238 ? -11.703 26.438 -2.904 1 97.38 238 PHE B C 1
ATOM 3812 O O . PHE B 1 238 ? -11.75 26.266 -1.685 1 97.38 238 PHE B O 1
ATOM 3819 N N . MET B 1 239 ? -11.094 27.438 -3.451 1 96.06 239 MET B N 1
ATOM 3820 C CA . MET B 1 239 ? -10.328 28.391 -2.664 1 96.06 239 MET B CA 1
ATOM 3821 C C . MET B 1 239 ? -11.25 29.359 -1.92 1 96.06 239 MET B C 1
ATOM 3823 O O . MET B 1 239 ? -12.273 29.781 -2.455 1 96.06 239 MET B O 1
ATOM 3827 N N . GLY B 1 240 ? -10.914 29.781 -0.73 1 93.31 240 GLY B N 1
ATOM 3828 C CA . GLY B 1 240 ? -11.719 30.719 0.027 1 93.31 240 GLY B CA 1
ATOM 3829 C C . GLY B 1 240 ? -11.227 30.922 1.446 1 93.31 240 GLY B C 1
ATOM 3830 O O . GLY B 1 240 ? -10.352 30.188 1.914 1 93.31 240 GLY B O 1
#

pLDDT: mean 74.42, std 33.67, range [16.45, 98.94]